Protein AF-Q6MD46-F1 (afdb_monomer)

Organism: Protochlamydia amoebophila (strain UWE25) (NCBI:txid264201)

pLDDT: mean 79.73, std 13.77, range [32.72, 97.19]

Mean predicted aligned error: 22.76 Å

Secondary structure (DSSP, 8-state):
-HHHHHHHHHHHHHHHHHHHHHHHHHHHHHHHTT-S-THHHHHHHHHHHHHHHHHHHHHHHHHHHHHHHHHHHHTTS-HHHHHHHHHHHHHHHHHHHHHHHHHHHHHHHHHHHHHHHHHHHHHHHHHHHHHHHHHHHHHHHHHHHHHHHHHHHHHHHHHHHHHHHHHHHHHHHHHHHHHHHHHHHHHHHHHHHHHHHHHHHHHHHHHHHHHHHHHTTS-SSSHHHHHHHHHHHHHHHHHHHHHHHHHHHHHHHHHHHHHHHHHHHHHHHHHHHHHHHHHHHHHHHHHHHHHHHHHHHHHHHHHHHHHHHHHHHHHHHHHHHHHHHHHHHHHHHHHHHHHHHHHHHHHHHHHHHHHHHHHHHHHHHHHHHHHHTTTTTTTTSTTS---S--TTSSHHHHHHHHHHHHHHHHHHHHHHHHHHHHHHHHHHHHHHHHHHHHHHHHHHHHHHHHHHHHHHHHHHHHHHHHHHHHHHHHHHHHHHHHHHHHHHHHHHHHHHHHHHHHHHHHHHHHHHHHHHHHHHHHHHHHHHHHHHHHHHHHHHHHHHTTS-------SSHHHHHHHHHHHHHHHHHHHHHHHHHHHHHHHHHHHHHHHHHHHHHHHHHHHHHH---HHHHHHHHHHHHHHHHHHHHHHHHHHHHHHHHHHHHHHHHH-

Radius of gyration: 67.14 Å; Cα contacts (8 Å, |Δi|>4): 87; chains: 1; bounding box: 150×65×200 Å

Sequence (655 aa):
MNVLEKRVENQVQFWSLLGPFLILLSIAVLLFKVSSHWYFPLSALIGIPLCVKWKIKGMAAALGCLLSFSVVGYLSIDLDEQFWHVGMALAMAFSFIVLTLSLEEVEGLVDKLQLESQSRLDNFLRLEEKLKTMEHTWFVEKESIQGQVISLTNDLTQIQDEKQTFYKLALLSKDELSHFKSEHDKLLQELFYKKQSIAQLNEKLHDSEMHLQEYINTDSASTISKLKQNISNLEEEKELIDSQFQELKKDHEHLLEVFYKSQQNEKEYLKQCEDSQKEIESHQILIKNFHDQYQCLENEKNDIQSHLISVQTQLERTTFLIQQNESFIQIQTHKIQQLEQLLEQRETEIQLHAETKISLQNQLVGEEILKKHGEDLKYKLEQLQTQHDQEKDTLEQQHLFQQNQLRGQLNQLMQEIDDLNSQTLNYQAQGEKIQKIQVQLQLSQELNQELEQDLEELRKKLLTYKQELDESNQHLIEIDLLKQSKLGLEQELGLITEQLKQSQQEVDQLKTVENQLILMTENNQLLEKTVDQLKKEFLELQEKTSSFQLSEQHKNFTEIQFRKMEGLYLQLRKQFQEKSMVLDKTRQELFLTQEKMTSLYKSIEEEQIFDFSENERFLQKDLHILSVEYEKAISDYKDEIDEMSDLISILLKQC

Structure (mmCIF, N/CA/C/O backbone):
data_AF-Q6MD46-F1
#
_entry.id   AF-Q6MD46-F1
#
loop_
_atom_site.group_PDB
_atom_site.id
_atom_site.type_symbol
_atom_site.label_atom_id
_atom_site.label_alt_id
_atom_site.label_comp_id
_atom_site.label_asym_id
_atom_site.label_entity_id
_atom_site.label_seq_id
_atom_site.pdbx_PDB_ins_code
_atom_site.Cartn_x
_atom_site.Cartn_y
_atom_site.Cartn_z
_atom_site.occupancy
_atom_site.B_iso_or_equiv
_atom_site.auth_seq_id
_atom_site.auth_comp_id
_atom_site.auth_asym_id
_atom_site.auth_atom_id
_atom_site.pdbx_PDB_model_num
ATOM 1 N N . MET A 1 1 ? 20.017 -5.278 -20.549 1.00 51.03 1 MET A N 1
ATOM 2 C CA . MET A 1 1 ? 19.414 -5.791 -21.803 1.00 51.03 1 MET A CA 1
ATOM 3 C C . MET A 1 1 ? 19.959 -5.092 -23.056 1.00 51.03 1 MET A C 1
ATOM 5 O O . MET A 1 1 ? 20.324 -5.791 -23.989 1.00 51.03 1 MET A O 1
ATOM 9 N N . ASN A 1 2 ? 20.177 -3.770 -23.037 1.00 60.78 2 ASN A N 1
ATOM 10 C CA . ASN A 1 2 ? 20.652 -2.956 -24.180 1.00 60.78 2 ASN A CA 1
ATOM 11 C C . ASN A 1 2 ? 21.970 -3.390 -24.864 1.00 60.78 2 ASN A C 1
ATOM 13 O O . ASN A 1 2 ? 22.247 -2.972 -25.984 1.00 60.78 2 ASN A O 1
ATOM 17 N N . VAL A 1 3 ? 22.814 -4.201 -24.214 1.00 64.38 3 VAL A N 1
ATOM 18 C CA . VAL A 1 3 ? 24.120 -4.614 -24.771 1.00 64.38 3 VAL A CA 1
ATOM 19 C C . VAL A 1 3 ? 23.984 -5.753 -25.787 1.00 64.38 3 VAL A C 1
ATOM 21 O O . VAL A 1 3 ? 24.728 -5.791 -26.765 1.00 64.38 3 VAL A O 1
ATOM 24 N N . LEU A 1 4 ? 23.041 -6.676 -25.573 1.00 61.28 4 LEU A N 1
ATOM 25 C CA . LEU A 1 4 ? 22.786 -7.786 -26.498 1.00 61.28 4 LEU A CA 1
ATOM 26 C C . LEU A 1 4 ? 22.071 -7.289 -27.754 1.00 61.28 4 LEU A C 1
ATOM 28 O O . LEU A 1 4 ? 22.484 -7.632 -28.855 1.00 61.28 4 LEU A O 1
ATOM 32 N N . GLU A 1 5 ? 21.087 -6.410 -27.582 1.00 72.56 5 GLU A N 1
ATOM 33 C CA . GLU A 1 5 ? 20.340 -5.786 -28.676 1.00 72.56 5 GLU A CA 1
ATOM 34 C C . GLU A 1 5 ? 21.259 -4.952 -29.578 1.00 72.56 5 GLU A C 1
ATOM 36 O O . GLU A 1 5 ? 21.335 -5.219 -30.774 1.00 72.56 5 GLU A O 1
ATOM 41 N N . LYS A 1 6 ? 22.107 -4.084 -28.997 1.00 76.94 6 LYS A N 1
ATOM 42 C CA . LYS A 1 6 ? 23.134 -3.350 -29.762 1.00 76.94 6 LYS A CA 1
ATOM 43 C C . LYS A 1 6 ? 24.119 -4.262 -30.491 1.00 76.94 6 LYS A C 1
ATOM 45 O O . LYS A 1 6 ? 24.581 -3.928 -31.577 1.00 76.94 6 LYS A O 1
ATOM 50 N N . ARG A 1 7 ? 24.499 -5.401 -29.900 1.00 78.38 7 ARG A N 1
ATOM 51 C CA . ARG A 1 7 ? 25.438 -6.333 -30.544 1.00 78.38 7 ARG A CA 1
ATOM 52 C C . ARG A 1 7 ? 24.797 -7.009 -31.754 1.00 78.38 7 ARG A C 1
ATOM 54 O O . ARG A 1 7 ? 25.459 -7.129 -32.781 1.00 78.38 7 ARG A O 1
ATOM 61 N N . VAL A 1 8 ? 23.542 -7.429 -31.626 1.00 75.62 8 VAL A N 1
ATOM 62 C CA . VAL A 1 8 ? 22.792 -8.070 -32.711 1.00 75.62 8 VAL A CA 1
ATOM 63 C C . VAL A 1 8 ? 22.494 -7.060 -33.817 1.00 75.62 8 VAL A C 1
ATOM 65 O O . VAL A 1 8 ? 22.754 -7.351 -34.979 1.00 75.62 8 VAL A O 1
ATOM 68 N N . GLU A 1 9 ? 22.075 -5.844 -33.472 1.00 78.19 9 GLU A N 1
ATOM 69 C CA . GLU A 1 9 ? 21.834 -4.772 -34.441 1.00 78.19 9 GLU A CA 1
ATOM 70 C C . GLU A 1 9 ? 23.100 -4.429 -35.242 1.00 78.19 9 GLU A C 1
ATOM 72 O O . GLU A 1 9 ? 23.067 -4.396 -36.470 1.00 78.19 9 GLU A O 1
ATOM 77 N N . ASN A 1 10 ? 24.251 -4.289 -34.574 1.00 81.00 10 ASN A N 1
ATOM 78 C CA . ASN A 1 10 ? 25.528 -4.035 -35.245 1.00 81.00 10 ASN A CA 1
ATOM 79 C C . ASN A 1 10 ? 25.955 -5.189 -36.169 1.00 81.00 10 ASN A C 1
ATOM 81 O O . ASN A 1 10 ? 26.536 -4.949 -37.229 1.00 81.00 10 ASN A O 1
ATOM 85 N N . GLN A 1 11 ? 25.682 -6.441 -35.788 1.00 78.94 11 GLN A N 1
ATOM 86 C CA . GLN A 1 11 ? 25.966 -7.603 -36.635 1.00 78.94 11 GLN A CA 1
ATOM 87 C C . GLN A 1 11 ? 25.062 -7.619 -37.868 1.00 78.94 11 GLN A C 1
ATOM 89 O O . GLN A 1 11 ? 25.551 -7.791 -38.982 1.00 78.94 11 GLN A O 1
ATOM 94 N N . VAL A 1 12 ? 23.767 -7.369 -37.692 1.00 78.62 12 VAL A N 1
ATOM 95 C CA . VAL A 1 12 ? 22.799 -7.335 -38.791 1.00 78.62 12 VAL A CA 1
ATOM 96 C C . VAL A 1 12 ? 23.077 -6.175 -39.751 1.00 78.62 12 VAL A C 1
ATOM 98 O O . VAL A 1 12 ? 23.090 -6.375 -40.968 1.00 78.62 12 VAL A O 1
ATOM 101 N N . GLN A 1 13 ? 23.415 -4.987 -39.240 1.00 80.94 13 GLN A N 1
ATOM 102 C CA . GLN A 1 13 ? 23.837 -3.856 -40.070 1.00 80.94 13 GLN A CA 1
ATOM 103 C C . GLN A 1 13 ? 25.091 -4.201 -40.884 1.00 80.94 13 GLN A C 1
ATOM 105 O O . GLN A 1 13 ? 25.116 -3.957 -42.089 1.00 80.94 13 GLN A O 1
ATOM 110 N N . PHE A 1 14 ? 26.088 -4.850 -40.276 1.00 85.81 14 PHE A N 1
ATOM 111 C CA . PHE A 1 14 ? 27.295 -5.282 -40.981 1.00 85.81 14 PHE A CA 1
ATOM 112 C C . PHE A 1 14 ? 26.988 -6.265 -42.122 1.00 85.81 14 PHE A C 1
ATOM 114 O O . PHE A 1 14 ? 27.429 -6.050 -43.253 1.00 85.81 14 PHE A O 1
ATOM 121 N N . TRP A 1 15 ? 26.191 -7.307 -41.866 1.00 80.50 15 TRP A N 1
ATOM 122 C CA . TRP A 1 15 ? 25.860 -8.319 -42.879 1.00 80.50 15 TRP A CA 1
ATOM 123 C C . TRP A 1 15 ? 24.958 -7.783 -43.993 1.00 80.50 15 TRP A C 1
ATOM 125 O O . TRP A 1 15 ? 25.149 -8.135 -45.161 1.00 80.50 15 TRP A O 1
ATOM 135 N N . SER A 1 16 ? 24.017 -6.896 -43.665 1.00 82.00 16 SER A N 1
ATOM 136 C CA . SER A 1 16 ? 23.151 -6.260 -44.666 1.00 82.00 16 SER A CA 1
ATOM 137 C C . SER A 1 16 ? 23.939 -5.362 -45.632 1.00 82.00 16 SER A C 1
ATOM 139 O O . SER A 1 16 ? 23.601 -5.274 -46.812 1.00 82.00 16 SER A O 1
ATOM 141 N N . LEU A 1 17 ? 25.037 -4.756 -45.160 1.00 85.88 17 LEU A N 1
ATOM 142 C CA . LEU A 1 17 ? 25.879 -3.838 -45.931 1.00 85.88 17 LEU A CA 1
ATOM 143 C C . LEU A 1 17 ? 27.004 -4.562 -46.695 1.00 85.88 17 LEU A C 1
ATOM 145 O O . LEU A 1 17 ? 27.423 -4.106 -47.762 1.00 85.88 17 LEU A O 1
ATOM 149 N N . LEU A 1 18 ? 27.447 -5.726 -46.202 1.00 88.75 18 LEU A N 1
ATOM 150 C CA . LEU A 1 18 ? 28.502 -6.536 -46.819 1.00 88.75 18 LEU A CA 1
ATOM 151 C C . LEU A 1 18 ? 28.122 -7.039 -48.222 1.00 88.75 18 LEU A C 1
ATOM 153 O O . LEU A 1 18 ? 28.946 -6.991 -49.132 1.00 88.75 18 LEU A O 1
ATOM 157 N N . GLY A 1 19 ? 26.880 -7.492 -48.421 1.00 86.12 19 GLY A N 1
ATOM 158 C CA . GLY A 1 19 ? 26.402 -7.996 -49.717 1.00 86.12 19 GLY A CA 1
ATOM 159 C C . GLY A 1 19 ? 26.503 -6.955 -50.844 1.00 86.12 19 GLY A C 1
ATOM 160 O O . GLY A 1 19 ? 27.222 -7.187 -51.818 1.00 86.12 19 GLY A O 1
ATOM 161 N N . PRO A 1 20 ? 25.852 -5.782 -50.719 1.00 87.25 20 PRO A N 1
ATOM 162 C CA . PRO A 1 20 ? 25.959 -4.697 -51.695 1.00 87.25 20 PRO A CA 1
ATOM 163 C C . PRO A 1 20 ? 27.398 -4.218 -51.901 1.00 87.25 20 PRO A C 1
ATOM 165 O O . PRO A 1 20 ? 27.796 -3.946 -53.034 1.00 87.25 20 PRO A O 1
ATOM 168 N N . PHE A 1 21 ? 28.197 -4.166 -50.831 1.00 91.38 21 PHE A N 1
ATOM 169 C CA . PHE A 1 21 ? 29.605 -3.786 -50.911 1.00 91.38 21 PHE A CA 1
ATOM 170 C C . PHE A 1 21 ? 30.423 -4.763 -51.765 1.00 91.38 21 PHE A C 1
ATOM 172 O O . PHE A 1 21 ? 31.182 -4.326 -52.627 1.00 91.38 21 PHE A O 1
ATOM 179 N N . LEU A 1 22 ? 30.237 -6.077 -51.598 1.00 91.31 22 LEU A N 1
ATOM 180 C CA . LEU A 1 22 ? 30.913 -7.087 -52.421 1.00 91.31 22 LEU A CA 1
ATOM 181 C C . LEU A 1 22 ? 30.493 -7.015 -53.896 1.00 91.31 22 LEU A C 1
ATOM 183 O O . LEU A 1 22 ? 31.335 -7.204 -54.778 1.00 91.31 22 LEU A O 1
ATOM 187 N N . ILE A 1 23 ? 29.229 -6.681 -54.183 1.00 88.88 23 ILE A N 1
ATOM 188 C CA . ILE A 1 23 ? 28.764 -6.468 -55.563 1.00 88.88 23 ILE A CA 1
ATOM 189 C C . ILE A 1 23 ? 29.411 -5.214 -56.162 1.00 88.88 23 ILE A C 1
ATOM 191 O O . ILE A 1 23 ? 29.926 -5.273 -57.276 1.00 88.88 23 ILE A O 1
ATOM 195 N N . LEU A 1 24 ? 29.444 -4.099 -55.426 1.00 90.81 24 LEU A N 1
ATOM 196 C CA . LEU A 1 24 ? 30.103 -2.864 -55.867 1.00 90.81 24 LEU A CA 1
ATOM 197 C C . LEU A 1 24 ? 31.604 -3.066 -56.084 1.00 90.81 24 LEU A C 1
ATOM 199 O O . LEU A 1 24 ? 32.134 -2.617 -57.096 1.00 90.81 24 LEU A O 1
ATOM 203 N N . LEU A 1 25 ? 32.274 -3.790 -55.185 1.00 92.00 25 LEU A N 1
ATOM 204 C CA . LEU A 1 25 ? 33.681 -4.154 -55.328 1.00 92.00 25 LEU A CA 1
ATOM 205 C C . LEU A 1 25 ? 33.897 -5.024 -56.571 1.00 92.00 25 LEU A C 1
ATOM 207 O O . LEU A 1 25 ? 34.824 -4.778 -57.338 1.00 92.00 25 LEU A O 1
ATOM 211 N N . SER A 1 26 ? 33.014 -5.996 -56.811 1.00 90.88 26 SER A N 1
ATOM 212 C CA . SER A 1 26 ? 33.063 -6.836 -58.012 1.00 90.88 26 SER A CA 1
ATOM 213 C C . SER A 1 26 ? 32.900 -5.998 -59.282 1.00 90.88 26 SER A C 1
ATOM 215 O O . SER A 1 26 ? 33.676 -6.161 -60.218 1.00 90.88 26 SER A O 1
ATOM 217 N N . ILE A 1 27 ? 31.961 -5.046 -59.306 1.00 88.62 27 ILE A N 1
ATOM 218 C CA . ILE A 1 27 ? 31.782 -4.106 -60.424 1.00 88.62 27 ILE A CA 1
ATOM 219 C C . ILE A 1 27 ? 33.017 -3.210 -60.593 1.00 88.62 27 ILE A C 1
ATOM 221 O O . ILE A 1 27 ? 33.473 -3.013 -61.717 1.00 88.62 27 ILE A O 1
ATOM 225 N N . ALA A 1 28 ? 33.599 -2.703 -59.506 1.00 91.81 28 ALA A N 1
ATOM 226 C CA . ALA A 1 28 ? 34.799 -1.872 -59.559 1.00 91.81 28 ALA A CA 1
ATOM 227 C C . ALA A 1 28 ? 35.990 -2.635 -60.162 1.00 91.81 28 ALA A C 1
ATOM 229 O O . ALA A 1 28 ? 36.669 -2.117 -61.048 1.00 91.81 28 ALA A O 1
ATOM 230 N N . VAL A 1 29 ? 36.202 -3.893 -59.760 1.00 90.75 29 VAL A N 1
ATOM 231 C CA . VAL A 1 29 ? 37.239 -4.766 -60.340 1.00 90.75 29 VAL A CA 1
ATOM 232 C C . VAL A 1 29 ? 37.018 -4.974 -61.844 1.00 90.75 29 VAL A C 1
ATOM 234 O O . VAL A 1 29 ? 37.984 -4.966 -62.610 1.00 90.75 29 VAL A O 1
ATOM 237 N N . LEU A 1 30 ? 35.761 -5.100 -62.287 1.00 85.88 30 LEU A N 1
ATOM 238 C CA . LEU A 1 30 ? 35.415 -5.193 -63.713 1.00 85.88 30 LEU A CA 1
ATOM 239 C C . LEU A 1 30 ? 35.690 -3.894 -64.482 1.00 85.88 30 LEU A C 1
ATOM 241 O O . LEU A 1 30 ? 36.044 -3.961 -65.654 1.00 85.88 30 LEU A O 1
ATOM 245 N N . LEU A 1 31 ? 35.539 -2.728 -63.848 1.00 86.44 31 LEU A N 1
ATOM 246 C CA . LEU A 1 31 ? 35.825 -1.433 -64.475 1.00 86.44 31 LEU A CA 1
ATOM 247 C C . LEU A 1 31 ? 37.331 -1.190 -64.642 1.00 86.44 31 LEU A C 1
ATOM 249 O O . LEU A 1 31 ? 37.748 -0.646 -65.663 1.00 86.44 31 LEU A O 1
ATOM 253 N N . PHE A 1 32 ? 38.152 -1.613 -63.675 1.00 87.81 32 PHE A N 1
ATOM 254 C CA . PHE A 1 32 ? 39.610 -1.445 -63.742 1.00 87.81 32 PHE A CA 1
ATOM 255 C C . PHE A 1 32 ? 40.268 -2.329 -64.799 1.00 87.81 32 PHE A C 1
ATOM 257 O O . PHE A 1 32 ? 41.201 -1.904 -65.482 1.00 87.81 32 PHE A O 1
ATOM 264 N N . LYS A 1 33 ? 39.785 -3.562 -64.957 1.00 84.56 33 LYS A N 1
ATOM 265 C CA . LYS A 1 33 ? 40.223 -4.439 -66.038 1.00 84.56 33 LYS A CA 1
ATOM 266 C C . LYS A 1 33 ? 39.302 -4.192 -67.222 1.00 84.56 33 LYS A C 1
ATOM 268 O O . LYS A 1 33 ? 38.298 -4.886 -67.325 1.00 84.56 33 LYS A O 1
ATOM 273 N N . VAL A 1 34 ? 39.628 -3.192 -68.054 1.00 76.56 34 VAL A N 1
ATOM 274 C CA . VAL A 1 34 ? 38.904 -2.783 -69.280 1.00 76.56 34 VAL A CA 1
ATOM 275 C C . VAL A 1 34 ? 38.616 -4.008 -70.154 1.00 76.56 34 VAL A C 1
ATOM 277 O O . VAL A 1 34 ? 39.366 -4.350 -71.061 1.00 76.56 34 VAL A O 1
ATOM 280 N N . SER A 1 35 ? 37.547 -4.717 -69.824 1.00 72.56 35 SER A N 1
ATOM 281 C CA . SER A 1 35 ? 37.192 -6.012 -70.380 1.00 72.56 35 SER A CA 1
ATOM 282 C C . SER A 1 35 ? 35.849 -5.860 -71.065 1.00 72.56 35 SER A C 1
ATOM 284 O O . SER A 1 35 ? 34.975 -5.117 -70.615 1.00 72.56 35 SER A O 1
ATOM 286 N N . SER A 1 36 ? 35.662 -6.566 -72.174 1.00 78.75 36 SER A N 1
ATOM 287 C CA . SER A 1 36 ? 34.459 -6.433 -73.005 1.00 78.75 36 SER A CA 1
ATOM 288 C C . SER A 1 36 ? 33.206 -7.078 -72.378 1.00 78.75 36 SER A C 1
ATOM 290 O O . SER A 1 36 ? 32.198 -7.273 -73.056 1.00 78.75 36 SER A O 1
ATOM 292 N N . HIS A 1 37 ? 33.226 -7.429 -71.087 1.00 84.44 37 HIS A N 1
ATOM 293 C CA . HIS A 1 37 ? 32.172 -8.201 -70.415 1.00 84.44 37 HIS A CA 1
ATOM 294 C C . HIS A 1 37 ? 31.122 -7.310 -69.737 1.00 84.44 37 HIS A C 1
ATOM 296 O O . HIS A 1 37 ? 30.878 -7.380 -68.532 1.00 84.44 37 HIS A O 1
ATOM 302 N N . TRP A 1 38 ? 30.451 -6.487 -70.539 1.00 88.00 38 TRP A N 1
ATOM 303 C CA . TRP A 1 38 ? 29.392 -5.565 -70.104 1.00 88.00 38 TRP A CA 1
ATOM 304 C C . TRP A 1 38 ? 28.167 -6.253 -69.465 1.00 88.00 38 TRP A C 1
ATOM 306 O O . TRP A 1 38 ? 27.395 -5.613 -68.750 1.00 88.00 38 TRP A O 1
ATOM 316 N N . TYR A 1 39 ? 27.982 -7.557 -69.687 1.00 91.81 39 TYR A N 1
ATOM 317 C CA . TYR A 1 39 ? 26.853 -8.315 -69.141 1.00 91.81 39 TYR A CA 1
ATOM 318 C C . TYR A 1 39 ? 26.944 -8.537 -67.629 1.00 91.81 39 TYR A C 1
ATOM 320 O O . TYR A 1 39 ? 25.919 -8.766 -66.992 1.00 91.81 39 TYR A O 1
ATOM 328 N N . PHE A 1 40 ? 28.129 -8.441 -67.023 1.00 91.81 40 PHE A N 1
ATOM 329 C CA . PHE A 1 40 ? 28.263 -8.577 -65.577 1.00 91.81 40 PHE A CA 1
ATOM 330 C C . PHE A 1 40 ? 27.627 -7.398 -64.812 1.00 91.81 40 PHE A C 1
ATOM 332 O O . PHE A 1 40 ? 26.733 -7.658 -64.003 1.00 91.81 40 PHE A O 1
ATOM 339 N N . PRO A 1 41 ? 27.957 -6.120 -65.098 1.00 91.75 41 PRO A N 1
ATOM 340 C CA . PRO A 1 41 ? 27.224 -4.978 -64.546 1.00 91.75 41 PRO A CA 1
ATOM 341 C C . PRO A 1 41 ? 25.718 -5.046 -64.812 1.00 91.75 41 PRO A C 1
ATOM 343 O O . PRO A 1 41 ? 24.924 -4.743 -63.925 1.00 91.75 41 PRO A O 1
ATOM 346 N N . LEU A 1 42 ? 25.312 -5.505 -66.002 1.00 92.12 42 LEU A N 1
ATOM 347 C CA . LEU A 1 42 ? 23.898 -5.690 -66.333 1.00 92.12 42 LEU A CA 1
ATOM 348 C C . LEU A 1 42 ? 23.236 -6.750 -65.438 1.00 92.12 42 LEU A C 1
ATOM 350 O O . LEU A 1 42 ? 22.138 -6.535 -64.926 1.00 92.12 42 LEU A O 1
ATOM 354 N N . SER A 1 43 ? 23.913 -7.879 -65.211 1.00 93.81 43 SER A N 1
ATOM 355 C CA . SER A 1 43 ? 23.428 -8.941 -64.326 1.00 93.81 43 SER A CA 1
ATOM 356 C C . SER A 1 43 ? 23.337 -8.481 -62.871 1.00 93.81 43 SER A C 1
ATOM 358 O O . SER A 1 43 ? 22.385 -8.849 -62.195 1.00 93.81 43 SER A O 1
ATOM 360 N N . ALA A 1 44 ? 24.249 -7.622 -62.402 1.00 93.44 44 ALA A N 1
ATOM 361 C CA . ALA A 1 44 ? 24.177 -7.005 -61.079 1.00 93.44 44 ALA A CA 1
ATOM 362 C C . ALA A 1 44 ? 23.007 -6.015 -60.973 1.00 93.44 44 ALA A C 1
ATOM 364 O O . ALA A 1 44 ? 22.244 -6.064 -60.009 1.00 93.44 44 ALA A O 1
ATOM 365 N N . LEU A 1 45 ? 22.816 -5.174 -61.994 1.00 93.88 45 LEU A N 1
ATOM 366 C CA . LEU A 1 45 ? 21.745 -4.177 -62.053 1.00 93.88 45 LEU A CA 1
ATOM 367 C C . LEU A 1 45 ? 20.347 -4.814 -62.041 1.00 93.88 45 LEU A C 1
ATOM 369 O O . LEU A 1 45 ? 19.431 -4.273 -61.429 1.00 93.88 45 LEU A O 1
ATOM 373 N N . ILE A 1 46 ? 20.184 -5.976 -62.679 1.00 94.81 46 ILE A N 1
ATOM 374 C CA . ILE A 1 46 ? 18.926 -6.740 -62.673 1.00 94.81 46 ILE A CA 1
ATOM 375 C C . ILE A 1 46 ? 18.841 -7.663 -61.444 1.00 94.81 46 ILE A C 1
ATOM 377 O O . ILE A 1 46 ? 17.771 -7.833 -60.860 1.00 94.81 46 ILE A O 1
ATOM 381 N N . GLY A 1 47 ? 19.965 -8.250 -61.034 1.00 94.38 47 GLY A N 1
ATOM 382 C CA . GLY A 1 47 ? 20.056 -9.232 -59.957 1.00 94.38 47 GLY A CA 1
ATOM 383 C C . GLY A 1 47 ? 19.782 -8.648 -58.575 1.00 94.38 47 GLY A C 1
ATOM 384 O O . GLY A 1 47 ? 19.039 -9.257 -57.813 1.00 94.38 47 GLY A O 1
ATOM 385 N N . ILE A 1 48 ? 20.294 -7.450 -58.261 1.00 94.12 48 ILE A N 1
ATOM 386 C CA . ILE A 1 48 ? 20.061 -6.809 -56.954 1.00 94.12 48 ILE A CA 1
ATOM 387 C C . ILE A 1 48 ? 18.554 -6.597 -56.694 1.00 94.12 48 ILE A C 1
ATOM 389 O O . ILE A 1 48 ? 18.067 -7.101 -55.680 1.00 94.12 48 ILE A O 1
ATOM 393 N N . PRO A 1 49 ? 17.770 -5.942 -57.582 1.00 95.06 49 PRO A N 1
ATOM 394 C CA . PRO A 1 49 ? 16.327 -5.789 -57.381 1.00 95.06 49 PRO A CA 1
ATOM 395 C C . PRO A 1 49 ? 15.577 -7.118 -57.258 1.00 95.06 49 PRO A C 1
ATOM 397 O O . PRO A 1 49 ? 14.626 -7.215 -56.481 1.00 95.06 49 PRO A O 1
ATOM 400 N N . LEU A 1 50 ? 15.992 -8.145 -58.011 1.00 95.19 50 LEU A N 1
ATOM 401 C CA . LEU A 1 50 ? 15.398 -9.481 -57.935 1.00 95.19 50 LEU A CA 1
ATOM 402 C C . LEU A 1 50 ? 15.626 -10.110 -56.558 1.00 95.19 50 LEU A C 1
ATOM 404 O O . LEU A 1 50 ? 14.662 -10.577 -55.948 1.00 95.19 50 LEU A O 1
ATOM 408 N N . CYS A 1 51 ? 16.863 -10.086 -56.056 1.00 95.00 51 CYS A N 1
ATOM 409 C CA . CYS A 1 51 ? 17.211 -10.604 -54.733 1.00 95.00 51 CYS A CA 1
ATOM 410 C C . CYS A 1 51 ? 16.461 -9.862 -53.620 1.00 95.00 51 CYS A C 1
ATOM 412 O O . CYS A 1 51 ? 15.913 -10.505 -52.729 1.00 95.00 51 CYS A O 1
ATOM 414 N N . VAL A 1 52 ? 16.348 -8.532 -53.712 1.00 93.12 52 VAL A N 1
ATOM 415 C CA . VAL A 1 52 ? 15.623 -7.714 -52.724 1.00 93.12 52 VAL A CA 1
ATOM 416 C C . VAL A 1 52 ? 14.123 -8.016 -52.731 1.00 93.12 52 VAL A C 1
ATOM 418 O O . VAL A 1 52 ? 13.520 -8.204 -51.679 1.00 93.12 52 VAL A O 1
ATOM 421 N N . LYS A 1 53 ? 13.496 -8.088 -53.911 1.00 95.38 53 LYS A N 1
ATOM 422 C CA . LYS A 1 53 ? 12.034 -8.222 -54.017 1.00 95.38 53 LYS A CA 1
ATOM 423 C C . LYS A 1 53 ? 11.532 -9.649 -53.796 1.00 95.38 53 LYS A C 1
ATOM 425 O O . LYS A 1 53 ? 10.432 -9.836 -53.279 1.00 95.38 53 LYS A O 1
ATOM 430 N N . TRP A 1 54 ? 12.282 -10.655 -54.243 1.00 95.81 54 TRP A N 1
ATOM 431 C CA . TRP A 1 54 ? 11.827 -12.052 -54.281 1.00 95.81 54 TRP A CA 1
ATOM 432 C C . TRP A 1 54 ? 12.671 -13.012 -53.434 1.00 95.81 54 TRP A C 1
ATOM 434 O O . TRP A 1 54 ? 12.437 -14.225 -53.488 1.00 95.81 54 TRP A O 1
ATOM 444 N N . LYS A 1 55 ? 13.609 -12.496 -52.630 1.00 93.12 55 LYS A N 1
ATOM 445 C CA . LYS A 1 55 ? 14.409 -13.259 -51.655 1.00 93.12 55 LYS A CA 1
ATOM 446 C C . LYS A 1 55 ? 15.071 -14.482 -52.305 1.00 93.12 55 LYS A C 1
ATOM 448 O O . LYS A 1 55 ? 15.638 -14.358 -53.387 1.00 93.12 55 LYS A O 1
ATOM 453 N N . ILE A 1 56 ? 14.933 -15.680 -51.725 1.00 93.88 56 ILE A N 1
ATOM 454 C CA . ILE A 1 56 ? 15.473 -16.950 -52.254 1.00 93.88 56 ILE A CA 1
ATOM 455 C C . ILE A 1 56 ? 15.048 -17.208 -53.711 1.00 93.88 56 ILE A C 1
ATOM 457 O O . ILE A 1 56 ? 15.856 -17.655 -54.526 1.00 93.88 56 ILE A O 1
ATOM 461 N N . LYS A 1 57 ? 13.794 -16.899 -54.079 1.00 96.25 57 LYS A N 1
ATOM 462 C CA . LYS A 1 57 ? 13.318 -17.055 -55.468 1.00 96.25 57 LYS A CA 1
ATOM 463 C C . LYS A 1 57 ? 14.002 -16.051 -56.399 1.00 96.25 57 LYS A C 1
ATOM 465 O O . LYS A 1 57 ? 14.334 -16.388 -57.533 1.00 96.25 57 LYS A O 1
ATOM 470 N N . GLY A 1 58 ? 14.240 -14.841 -55.898 1.00 95.56 58 GLY A N 1
ATOM 471 C CA . GLY A 1 58 ? 15.007 -13.792 -56.564 1.00 95.56 58 GLY A CA 1
ATOM 472 C C . GLY A 1 58 ? 16.469 -14.168 -56.773 1.00 95.56 58 GLY A C 1
ATOM 473 O O . GLY A 1 58 ? 16.970 -14.040 -57.884 1.00 95.56 58 GLY A O 1
ATOM 474 N N . MET A 1 59 ? 17.114 -14.726 -55.747 1.00 96.56 59 MET A N 1
ATOM 475 C CA . MET A 1 59 ? 18.476 -15.259 -55.805 1.00 96.56 59 MET A CA 1
ATOM 476 C C . MET A 1 59 ? 18.606 -16.357 -56.857 1.00 96.56 59 MET A C 1
ATOM 478 O O . MET A 1 59 ? 19.506 -16.303 -57.689 1.00 96.56 59 MET A O 1
ATOM 482 N N . ALA A 1 60 ? 17.690 -17.330 -56.866 1.00 97.19 60 ALA A N 1
ATOM 483 C CA . ALA A 1 60 ? 17.691 -18.397 -57.864 1.00 97.19 60 ALA A CA 1
ATOM 484 C C . ALA A 1 60 ? 17.535 -17.841 -59.292 1.00 97.19 60 ALA A C 1
ATOM 486 O O . ALA A 1 60 ? 18.236 -18.278 -60.205 1.00 97.19 60 ALA A O 1
ATOM 487 N N . ALA A 1 61 ? 16.668 -16.839 -59.482 1.00 97.12 61 ALA A N 1
ATOM 488 C CA . ALA A 1 61 ? 16.497 -16.161 -60.765 1.00 97.12 61 ALA A CA 1
ATOM 489 C C . ALA A 1 61 ? 17.747 -15.359 -61.179 1.00 97.12 61 ALA A C 1
ATOM 491 O O . ALA A 1 61 ? 18.161 -15.428 -62.336 1.00 97.12 61 ALA A O 1
ATOM 492 N N . ALA A 1 62 ? 18.377 -14.642 -60.244 1.00 96.50 62 ALA A N 1
ATOM 493 C CA . ALA A 1 62 ? 19.597 -13.873 -60.480 1.00 96.50 62 ALA A CA 1
ATOM 494 C C . ALA A 1 62 ? 20.790 -14.783 -60.820 1.00 96.50 62 ALA A C 1
ATOM 496 O O . ALA A 1 62 ? 21.502 -14.517 -61.786 1.00 96.50 62 ALA A O 1
ATOM 497 N N . LEU A 1 63 ? 20.963 -15.895 -60.096 1.00 97.06 63 LEU A N 1
ATOM 498 C CA . LEU A 1 63 ? 21.979 -16.912 -60.382 1.00 97.06 63 LEU A CA 1
ATOM 499 C C . LEU A 1 63 ? 21.736 -17.598 -61.728 1.00 97.06 63 LEU A C 1
ATOM 501 O O . LEU A 1 63 ? 22.682 -17.796 -62.485 1.00 97.06 63 LEU A O 1
ATOM 505 N N . GLY A 1 64 ? 20.482 -17.920 -62.058 1.00 96.62 64 GLY A N 1
ATOM 506 C CA . GLY A 1 64 ? 20.125 -18.478 -63.363 1.00 96.62 64 GLY A CA 1
ATOM 507 C C . GLY A 1 64 ? 20.437 -17.516 -64.514 1.00 96.62 64 GLY A C 1
ATOM 508 O O . GLY A 1 64 ? 21.004 -17.924 -65.526 1.00 96.62 64 GLY A O 1
ATOM 509 N N . CYS A 1 65 ? 20.134 -16.228 -64.334 1.00 96.06 65 CYS A N 1
ATOM 510 C CA . CYS A 1 65 ? 20.448 -15.169 -65.292 1.00 96.06 65 CYS A CA 1
ATOM 511 C C . CYS A 1 65 ? 21.966 -14.996 -65.471 1.00 96.06 65 CYS A C 1
ATOM 513 O O . CYS A 1 65 ? 22.466 -15.005 -66.596 1.00 96.06 65 CYS A O 1
ATOM 515 N N . LEU A 1 66 ? 22.710 -14.928 -64.361 1.00 95.94 66 LEU A N 1
ATOM 516 C CA . LEU A 1 66 ? 24.169 -14.841 -64.351 1.00 95.94 66 LEU A CA 1
ATOM 517 C C . LEU A 1 66 ? 24.810 -16.049 -65.044 1.00 95.94 66 LEU A C 1
ATOM 519 O O . LEU A 1 66 ? 25.661 -15.870 -65.907 1.00 95.94 66 LEU A O 1
ATOM 523 N N . LEU A 1 67 ? 24.364 -17.267 -64.727 1.00 96.25 67 LEU A N 1
ATOM 524 C CA . LEU A 1 67 ? 24.881 -18.495 -65.330 1.00 96.25 67 LEU A CA 1
ATOM 525 C C . LEU A 1 67 ? 24.572 -18.557 -66.829 1.00 96.25 67 LEU A C 1
ATOM 527 O O . LEU A 1 67 ? 25.447 -18.911 -67.616 1.00 96.25 67 LEU A O 1
ATOM 531 N N . SER A 1 68 ? 23.369 -18.149 -67.244 1.00 95.19 68 SER A N 1
ATOM 532 C CA . SER A 1 68 ? 23.012 -18.058 -68.663 1.00 95.19 68 SER A CA 1
ATOM 533 C C . SER A 1 68 ? 23.915 -17.074 -69.411 1.00 95.19 68 SER A C 1
ATOM 535 O O . SER A 1 68 ? 24.392 -17.393 -70.500 1.00 95.19 68 SER A O 1
ATOM 537 N N . PHE A 1 69 ? 24.185 -15.896 -68.838 1.00 93.94 69 PHE A N 1
ATOM 538 C CA . PHE A 1 69 ? 25.093 -14.923 -69.447 1.00 93.94 69 PHE A CA 1
ATOM 539 C C . PHE A 1 69 ? 26.547 -15.393 -69.445 1.00 93.94 69 PHE A C 1
ATOM 541 O O . PHE A 1 69 ? 27.231 -15.204 -70.447 1.00 93.94 69 PHE A O 1
ATOM 548 N N . SER A 1 70 ? 27.004 -16.056 -68.382 1.00 92.62 70 SER A N 1
ATOM 549 C CA . SER A 1 70 ? 28.346 -16.634 -68.321 1.00 92.62 70 SER A CA 1
ATOM 550 C C . SER A 1 70 ? 28.548 -17.733 -69.359 1.00 92.62 70 SER A C 1
ATOM 552 O O . SER A 1 70 ? 29.583 -17.742 -70.008 1.00 92.62 70 SER A O 1
ATOM 554 N N . VAL A 1 71 ? 27.573 -18.619 -69.593 1.00 94.88 71 VAL A N 1
ATOM 555 C CA . VAL A 1 71 ? 27.690 -19.669 -70.626 1.00 94.88 71 VAL A CA 1
ATOM 556 C C . VAL A 1 71 ? 27.758 -19.068 -72.032 1.00 94.88 71 VAL A C 1
ATOM 558 O O . VAL A 1 71 ? 28.596 -19.479 -72.833 1.00 94.88 71 VAL A O 1
ATOM 561 N N . VAL A 1 72 ? 26.916 -18.072 -72.333 1.00 93.50 72 VAL A N 1
ATOM 562 C CA . VAL A 1 72 ? 26.941 -17.373 -73.633 1.00 93.50 72 VAL A CA 1
ATOM 563 C C . VAL A 1 72 ? 28.238 -16.578 -73.806 1.00 93.50 72 VAL A C 1
ATOM 565 O O . VAL A 1 72 ? 28.838 -16.597 -74.880 1.00 93.50 72 VAL A O 1
ATOM 568 N N . GLY A 1 73 ? 28.695 -15.912 -72.743 1.00 89.62 73 GLY A N 1
ATOM 569 C CA . GLY A 1 73 ? 29.940 -15.153 -72.722 1.00 89.62 73 GLY A CA 1
ATOM 570 C C . GLY A 1 73 ? 31.167 -16.041 -72.902 1.00 89.62 73 GLY A C 1
ATOM 571 O O . GLY A 1 73 ? 32.034 -15.705 -73.700 1.00 89.62 73 GLY A O 1
ATOM 572 N N . TYR A 1 74 ? 31.209 -17.199 -72.240 1.00 92.44 74 TYR A N 1
ATOM 573 C CA . TYR A 1 74 ? 32.349 -18.122 -72.231 1.00 92.44 74 TYR A CA 1
ATOM 574 C C . TYR A 1 74 ? 32.756 -18.605 -73.629 1.00 92.44 74 TYR A C 1
ATOM 576 O O . TYR A 1 74 ? 33.941 -18.775 -73.897 1.00 92.44 74 TYR A O 1
ATOM 584 N N . LEU A 1 75 ? 31.795 -18.758 -74.547 1.00 90.81 75 LEU A N 1
ATOM 585 C CA . LEU A 1 75 ? 32.064 -19.167 -75.932 1.00 90.81 75 LEU A CA 1
ATOM 586 C C . LEU A 1 75 ? 32.847 -18.121 -76.744 1.00 90.81 75 LEU A C 1
ATOM 588 O O . LEU A 1 75 ? 33.421 -18.467 -77.772 1.00 90.81 75 LEU A O 1
ATOM 592 N N . SER A 1 76 ? 32.859 -16.860 -76.303 1.00 89.44 76 SER A N 1
ATOM 593 C CA . SER A 1 76 ? 33.484 -15.738 -77.016 1.00 89.44 76 SER A CA 1
ATOM 594 C C . SER A 1 76 ? 34.818 -15.284 -76.401 1.00 89.44 76 SER A C 1
ATOM 596 O O . SER A 1 76 ? 35.335 -14.249 -76.811 1.00 89.44 76 SER A O 1
ATOM 598 N N . ILE A 1 77 ? 35.346 -15.996 -75.395 1.00 90.38 77 ILE A N 1
ATOM 599 C CA . ILE A 1 77 ? 36.489 -15.555 -74.573 1.00 90.38 77 ILE A CA 1
ATOM 600 C C . ILE A 1 77 ? 37.739 -16.395 -74.864 1.00 90.38 77 ILE A C 1
ATOM 602 O O . ILE A 1 77 ? 37.676 -17.629 -74.891 1.00 90.38 77 ILE A O 1
ATOM 606 N N . ASP A 1 78 ? 38.883 -15.721 -75.016 1.00 91.88 78 ASP A N 1
ATOM 607 C CA . ASP A 1 78 ? 40.196 -16.352 -75.180 1.00 91.88 78 ASP A CA 1
ATOM 608 C C . ASP A 1 78 ? 40.577 -17.198 -73.953 1.00 91.88 78 ASP A C 1
ATOM 610 O O . ASP A 1 78 ? 40.254 -16.861 -72.813 1.00 91.88 78 ASP A O 1
ATOM 614 N N . LEU A 1 79 ? 41.290 -18.309 -74.175 1.00 90.06 79 LEU A N 1
ATOM 615 C CA . LEU A 1 79 ? 41.611 -19.313 -73.145 1.00 90.06 79 LEU A CA 1
ATOM 616 C C . LEU A 1 79 ? 42.248 -18.721 -71.873 1.00 90.06 79 LEU A C 1
ATOM 618 O O . LEU A 1 79 ? 41.945 -19.179 -70.771 1.00 90.06 79 LEU A O 1
ATOM 622 N N . ASP A 1 80 ? 43.065 -17.676 -72.008 1.00 88.38 80 ASP A N 1
ATOM 623 C CA . ASP A 1 80 ? 43.761 -17.036 -70.885 1.00 88.38 80 ASP A CA 1
ATOM 624 C C . ASP A 1 80 ? 42.823 -16.210 -69.981 1.00 88.38 80 ASP A C 1
ATOM 626 O O . ASP A 1 80 ? 43.091 -16.020 -68.792 1.00 88.38 80 ASP A O 1
ATOM 630 N N . GLU A 1 81 ? 41.682 -15.752 -70.503 1.00 90.56 81 GLU A N 1
ATOM 631 C CA . GLU A 1 81 ? 40.703 -14.947 -69.762 1.00 90.56 81 GLU A CA 1
ATOM 632 C C . GLU A 1 81 ? 39.573 -15.782 -69.146 1.00 90.56 81 GLU A C 1
ATOM 634 O O . GLU A 1 81 ? 38.870 -15.317 -68.244 1.00 90.56 81 GLU A O 1
ATOM 639 N N . GLN A 1 82 ? 39.427 -17.042 -69.562 1.00 91.56 82 GLN A N 1
ATOM 640 C CA . GLN A 1 82 ? 38.359 -17.936 -69.111 1.00 91.56 82 GLN A CA 1
ATOM 641 C C . GLN A 1 82 ? 38.367 -18.170 -67.596 1.00 91.56 82 GLN A C 1
ATOM 643 O O . GLN A 1 82 ? 37.317 -18.115 -66.956 1.00 91.56 82 GLN A O 1
ATOM 648 N N . PHE A 1 83 ? 39.541 -18.378 -66.993 1.00 91.94 83 PHE A N 1
ATOM 649 C CA . PHE A 1 83 ? 39.648 -18.562 -65.541 1.00 91.94 83 PHE A CA 1
ATOM 650 C C . PHE A 1 83 ? 39.265 -17.302 -64.769 1.00 91.94 83 PHE A C 1
ATOM 652 O O . PHE A 1 83 ? 38.582 -17.379 -63.746 1.00 91.94 83 PHE A O 1
ATOM 659 N N . TRP A 1 84 ? 39.668 -16.136 -65.275 1.00 92.50 84 TRP A N 1
ATOM 660 C CA . TRP A 1 84 ? 39.296 -14.862 -64.674 1.00 92.50 84 TRP A CA 1
ATOM 661 C C . TRP A 1 84 ? 37.783 -14.633 -64.776 1.00 92.50 84 TRP A C 1
ATOM 663 O O . TRP A 1 84 ? 37.153 -14.242 -63.794 1.00 92.50 84 TRP A O 1
ATOM 673 N N . HIS A 1 85 ? 37.186 -14.965 -65.923 1.00 91.94 85 HIS A N 1
ATOM 674 C CA . HIS A 1 85 ? 35.748 -14.876 -66.137 1.00 91.94 85 HIS A CA 1
ATOM 675 C C . HIS A 1 85 ? 34.953 -15.749 -65.152 1.00 91.94 85 HIS A C 1
ATOM 677 O O . HIS A 1 85 ? 34.024 -15.267 -64.501 1.00 91.94 85 HIS A O 1
ATOM 683 N N . VAL A 1 86 ? 35.355 -17.013 -64.987 1.00 93.81 86 VAL A N 1
ATOM 684 C CA . VAL A 1 86 ? 34.739 -17.933 -64.018 1.00 93.81 86 VAL A CA 1
ATOM 685 C C . VAL A 1 86 ? 34.893 -17.408 -62.589 1.00 93.81 86 VAL A C 1
ATOM 687 O O . VAL A 1 86 ? 33.930 -17.442 -61.823 1.00 93.81 86 VAL A O 1
ATOM 690 N N . GLY A 1 87 ? 36.063 -16.864 -62.240 1.00 93.88 87 GLY A N 1
ATOM 691 C CA . GLY A 1 87 ? 36.301 -16.243 -60.936 1.00 93.88 87 GLY A CA 1
ATOM 692 C C . GLY A 1 87 ? 35.355 -15.072 -60.652 1.00 93.88 87 GLY A C 1
ATOM 693 O O . GLY A 1 87 ? 34.758 -15.015 -59.578 1.00 93.88 87 GLY A O 1
ATOM 694 N N . MET A 1 88 ? 35.149 -14.182 -61.627 1.00 93.56 88 MET A N 1
ATOM 695 C CA . MET A 1 88 ? 34.229 -13.046 -61.486 1.00 93.56 88 MET A CA 1
ATOM 696 C C . MET A 1 88 ? 32.761 -13.477 -61.415 1.00 93.56 88 MET A C 1
ATOM 698 O O . MET A 1 88 ? 32.003 -12.941 -60.605 1.00 93.56 88 MET A O 1
ATOM 702 N N . ALA A 1 89 ? 32.359 -14.475 -62.207 1.00 94.50 89 ALA A N 1
ATOM 703 C CA . ALA A 1 89 ? 31.014 -15.041 -62.140 1.00 94.50 89 ALA A CA 1
ATOM 704 C C . ALA A 1 89 ? 30.739 -15.668 -60.764 1.00 94.50 89 ALA A C 1
ATOM 706 O O . ALA A 1 89 ? 29.685 -15.446 -60.175 1.00 94.50 89 ALA A O 1
ATOM 707 N N . LEU A 1 90 ? 31.708 -16.399 -60.215 1.00 95.44 90 LEU A N 1
ATOM 708 C CA . LEU A 1 90 ? 31.606 -17.026 -58.901 1.00 95.44 90 LEU A CA 1
ATOM 709 C C . LEU A 1 90 ? 31.598 -15.989 -57.763 1.00 95.44 90 LEU A C 1
ATOM 711 O O . LEU A 1 90 ? 30.797 -16.110 -56.838 1.00 95.44 90 LEU A O 1
ATOM 715 N N . ALA A 1 91 ? 32.408 -14.930 -57.857 1.00 95.00 91 ALA A N 1
ATOM 716 C CA . ALA A 1 91 ? 32.386 -13.815 -56.907 1.00 95.00 91 ALA A CA 1
ATOM 717 C C . ALA A 1 91 ? 31.028 -13.092 -56.890 1.00 95.00 91 ALA A C 1
ATOM 719 O O . ALA A 1 91 ? 30.474 -12.833 -55.818 1.00 95.00 91 ALA A O 1
ATOM 720 N N . MET A 1 92 ? 30.440 -12.826 -58.061 1.00 93.75 92 MET A N 1
ATOM 721 C CA . MET A 1 92 ? 29.095 -12.247 -58.132 1.00 93.75 92 MET A CA 1
ATOM 722 C C . MET A 1 92 ? 28.007 -13.211 -57.660 1.00 93.75 92 MET A C 1
ATOM 724 O O . MET A 1 92 ? 27.090 -12.785 -56.960 1.00 93.75 92 MET A O 1
ATOM 728 N N . ALA A 1 93 ? 28.126 -14.507 -57.960 1.00 96.19 93 ALA A N 1
ATOM 729 C CA . ALA A 1 93 ? 27.208 -15.519 -57.449 1.00 96.19 93 ALA A CA 1
ATOM 730 C C . ALA A 1 93 ? 27.205 -15.548 -55.912 1.00 96.19 93 ALA A C 1
ATOM 732 O O . ALA A 1 93 ? 26.139 -15.488 -55.298 1.00 96.19 93 ALA A O 1
ATOM 733 N N . PHE A 1 94 ? 28.385 -15.554 -55.282 1.00 95.31 94 PHE A N 1
ATOM 734 C CA . PHE A 1 94 ? 28.493 -15.460 -53.826 1.00 95.31 94 PHE A CA 1
ATOM 735 C C . PHE A 1 94 ? 27.946 -14.147 -53.284 1.00 95.31 94 PHE A C 1
ATOM 737 O O . PHE A 1 94 ? 27.279 -14.152 -52.254 1.00 95.31 94 PHE A O 1
ATOM 744 N N . SER A 1 95 ? 28.159 -13.040 -53.987 1.00 94.69 95 SER A N 1
ATOM 745 C CA . SER A 1 95 ? 27.639 -11.745 -53.556 1.00 94.69 95 SER A CA 1
ATOM 746 C C . SER A 1 95 ? 26.103 -11.710 -53.558 1.00 94.69 95 SER A C 1
ATOM 748 O O . SER A 1 95 ? 25.508 -11.176 -52.625 1.00 94.69 95 SER A O 1
ATOM 750 N N . PHE A 1 96 ? 25.440 -12.350 -54.532 1.00 95.19 96 PHE A N 1
ATOM 751 C CA . PHE A 1 96 ? 23.979 -12.516 -54.520 1.00 95.19 96 PHE A CA 1
ATOM 752 C C . PHE A 1 96 ? 23.484 -13.442 -53.405 1.00 95.19 96 PHE A C 1
ATOM 754 O O . PHE A 1 96 ? 22.437 -13.169 -52.816 1.00 95.19 96 PHE A O 1
ATOM 761 N N . ILE A 1 97 ? 24.225 -14.512 -53.098 1.00 95.06 97 ILE A N 1
ATOM 762 C CA . ILE A 1 97 ? 23.894 -15.419 -51.989 1.00 95.06 97 ILE A CA 1
ATOM 763 C C . ILE A 1 97 ? 23.997 -14.680 -50.653 1.00 95.06 97 ILE A C 1
ATOM 765 O O . ILE A 1 97 ? 23.040 -14.684 -49.883 1.00 95.06 97 ILE A O 1
ATOM 769 N N . VAL A 1 98 ? 25.117 -13.993 -50.407 1.00 93.19 98 VAL A N 1
ATOM 770 C CA . VAL A 1 98 ? 25.346 -13.214 -49.180 1.00 93.19 98 VAL A CA 1
ATOM 771 C C . VAL A 1 98 ? 24.290 -12.122 -49.027 1.00 93.19 98 VAL A C 1
ATOM 773 O O . VAL A 1 98 ? 23.722 -11.992 -47.950 1.00 93.19 98 VAL A O 1
ATOM 776 N N . LEU A 1 99 ? 23.975 -11.389 -50.101 1.00 93.75 99 LEU A N 1
ATOM 777 C CA . LEU A 1 99 ? 22.922 -10.369 -50.094 1.00 93.75 99 LEU A CA 1
ATOM 778 C C . LEU A 1 99 ? 21.549 -10.949 -49.728 1.00 93.75 99 LEU A C 1
ATOM 780 O O . LEU A 1 99 ? 20.781 -10.322 -49.009 1.00 93.75 99 LEU A O 1
ATOM 784 N N . THR A 1 100 ? 21.213 -12.129 -50.243 1.00 94.25 100 THR A N 1
ATOM 785 C CA . THR A 1 100 ? 19.891 -12.720 -50.000 1.00 94.25 100 THR A CA 1
ATOM 786 C C . THR A 1 100 ? 19.773 -13.256 -48.578 1.00 94.25 100 THR A C 1
ATOM 788 O O . THR A 1 100 ? 18.763 -13.011 -47.924 1.00 94.25 100 THR A O 1
ATOM 791 N N . LEU A 1 101 ? 20.807 -13.948 -48.089 1.00 91.50 101 LEU A N 1
ATOM 792 C CA . LEU A 1 101 ? 20.831 -14.474 -46.725 1.00 91.50 101 LEU A CA 1
ATOM 793 C C . LEU A 1 101 ? 20.832 -13.350 -45.686 1.00 91.50 101 LEU A C 1
ATOM 795 O O . LEU A 1 101 ? 20.134 -13.460 -44.682 1.00 91.50 101 LEU A O 1
ATOM 799 N N . SER A 1 102 ? 21.551 -12.251 -45.941 1.00 90.19 102 SER A N 1
ATOM 800 C CA . SER A 1 102 ? 21.550 -11.117 -45.018 1.00 90.19 102 SER A CA 1
ATOM 801 C C . SER A 1 102 ? 20.190 -10.428 -44.954 1.00 90.19 102 SER A C 1
ATOM 803 O O . SER A 1 102 ? 19.747 -10.079 -43.866 1.00 90.19 102 SER A O 1
ATOM 805 N N . LEU A 1 103 ? 19.480 -10.288 -46.078 1.00 89.19 103 LEU A N 1
ATOM 806 C CA . LEU A 1 103 ? 18.117 -9.747 -46.080 1.00 89.19 103 LEU A CA 1
ATOM 807 C C . LEU A 1 103 ? 17.125 -10.639 -45.318 1.00 89.19 103 LEU A C 1
ATOM 809 O O . LEU A 1 103 ? 16.272 -10.119 -44.604 1.00 89.19 103 LEU A O 1
ATOM 813 N N . GLU A 1 104 ? 17.241 -11.963 -45.441 1.00 90.50 104 GLU A N 1
ATOM 814 C CA . GLU A 1 104 ? 16.371 -12.909 -44.730 1.00 90.50 104 GLU A CA 1
ATOM 815 C C . GLU A 1 104 ? 16.622 -12.899 -43.213 1.00 90.50 104 GLU A C 1
ATOM 817 O O . GLU A 1 104 ? 15.676 -12.936 -42.425 1.00 90.50 104 GLU A O 1
ATOM 822 N N . GLU A 1 105 ? 17.882 -12.776 -42.790 1.00 86.06 105 GLU A N 1
ATOM 823 C CA . GLU A 1 105 ? 18.238 -12.635 -41.376 1.00 86.06 105 GLU A CA 1
ATOM 824 C C . GLU A 1 105 ? 17.753 -11.300 -40.787 1.00 86.06 105 GLU A C 1
ATOM 826 O O . GLU A 1 105 ? 17.213 -11.283 -39.679 1.00 86.06 105 GLU A O 1
ATOM 831 N N . VAL A 1 106 ? 17.878 -10.195 -41.539 1.00 83.81 106 VAL A N 1
ATOM 832 C CA . VAL A 1 106 ? 17.361 -8.873 -41.139 1.00 83.81 106 VAL A CA 1
ATOM 833 C C . VAL A 1 106 ? 15.852 -8.937 -40.911 1.00 83.81 106 VAL A C 1
ATOM 835 O O . VAL A 1 106 ? 15.370 -8.493 -39.875 1.00 83.81 106 VAL A O 1
ATOM 838 N N . GLU A 1 107 ? 15.097 -9.499 -41.852 1.00 85.25 107 GLU A N 1
ATOM 839 C CA . GLU A 1 107 ? 13.638 -9.578 -41.747 1.00 85.25 107 GLU A CA 1
ATOM 840 C C . GLU A 1 107 ? 13.193 -10.489 -40.599 1.00 85.25 107 GLU A C 1
ATOM 842 O O . GLU A 1 107 ? 12.340 -10.102 -39.805 1.00 85.25 107 GLU A O 1
ATOM 847 N N . GLY A 1 108 ? 13.840 -11.648 -40.427 1.00 83.94 108 GLY A N 1
ATOM 848 C CA . GLY A 1 108 ? 13.569 -12.533 -39.294 1.00 83.94 108 GLY A CA 1
ATOM 849 C C . GLY A 1 108 ? 13.885 -11.896 -37.936 1.00 83.94 108 GLY A C 1
ATOM 850 O O . GLY A 1 108 ? 13.249 -12.228 -36.933 1.00 83.94 108 GLY A O 1
ATOM 851 N N . LEU A 1 109 ? 14.850 -10.973 -37.880 1.00 78.62 109 LEU A N 1
ATOM 852 C CA . LEU A 1 109 ? 15.111 -10.174 -36.686 1.00 78.62 109 LEU A CA 1
ATOM 853 C C . LEU A 1 109 ? 14.038 -9.098 -36.478 1.00 78.62 109 LEU A C 1
ATOM 855 O O . LEU A 1 109 ? 13.571 -8.928 -35.353 1.00 78.62 109 LEU A O 1
ATOM 859 N N . VAL A 1 110 ? 13.629 -8.400 -37.542 1.00 80.25 110 VAL A N 1
ATOM 860 C CA . VAL A 1 110 ? 12.569 -7.379 -37.490 1.00 80.25 110 VAL A CA 1
ATOM 861 C C . VAL A 1 110 ? 11.256 -7.989 -37.007 1.00 80.25 110 VAL A C 1
ATOM 863 O O . VAL A 1 110 ? 10.639 -7.427 -36.108 1.00 80.25 110 VAL A O 1
ATOM 866 N N . ASP A 1 111 ? 10.871 -9.163 -37.507 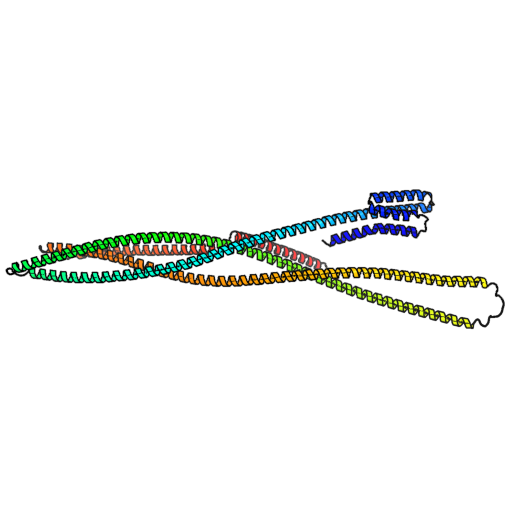1.00 82.62 111 ASP A N 1
ATOM 867 C CA . ASP A 1 111 ? 9.662 -9.864 -37.062 1.00 82.62 111 ASP A CA 1
ATOM 868 C C . ASP A 1 111 ? 9.737 -10.245 -35.575 1.00 82.62 111 ASP A C 1
ATOM 870 O O . ASP A 1 111 ? 8.762 -10.097 -34.837 1.00 82.62 111 ASP A O 1
ATOM 874 N N . LYS A 1 112 ? 10.907 -10.693 -35.095 1.00 83.19 112 LYS A N 1
ATOM 875 C CA . LYS A 1 112 ? 11.122 -10.986 -33.666 1.00 83.19 112 LYS A CA 1
ATOM 876 C C . LYS A 1 112 ? 11.031 -9.730 -32.805 1.00 83.19 112 LYS A C 1
ATOM 878 O O . LYS A 1 112 ? 10.384 -9.776 -31.764 1.00 83.19 112 LYS A O 1
ATOM 883 N N . LEU A 1 113 ? 11.633 -8.624 -33.238 1.00 76.56 113 LEU A N 1
ATOM 884 C CA . LEU A 1 113 ? 11.541 -7.331 -32.554 1.00 76.56 113 LEU A CA 1
ATOM 885 C C . LEU A 1 113 ? 10.100 -6.797 -32.556 1.00 76.56 113 LEU A C 1
ATOM 887 O O . LEU A 1 113 ? 9.633 -6.281 -31.542 1.00 76.56 113 LEU A O 1
ATOM 891 N N . GLN A 1 114 ? 9.358 -6.964 -33.653 1.00 82.94 114 GLN A N 1
ATOM 892 C CA . GLN A 1 114 ? 7.943 -6.596 -33.726 1.00 82.94 114 GLN A CA 1
ATOM 893 C C . GLN A 1 114 ? 7.083 -7.447 -32.785 1.00 82.94 114 GLN A C 1
ATOM 895 O O . GLN A 1 114 ? 6.285 -6.897 -32.034 1.00 82.94 114 GLN A O 1
ATOM 900 N N . LEU A 1 115 ? 7.280 -8.766 -32.749 1.00 85.19 115 LEU A N 1
ATOM 901 C CA . LEU A 1 115 ? 6.577 -9.642 -31.807 1.00 85.19 115 LEU A CA 1
ATOM 902 C C . LEU A 1 115 ? 6.935 -9.335 -30.349 1.00 85.19 115 LEU A C 1
ATOM 904 O O . LEU A 1 115 ? 6.058 -9.321 -29.487 1.00 85.19 115 LEU A O 1
ATOM 908 N N . GLU A 1 116 ? 8.207 -9.066 -30.056 1.00 78.88 116 GLU A N 1
ATOM 909 C CA . GLU A 1 116 ? 8.643 -8.713 -28.707 1.00 78.88 116 GLU A CA 1
ATOM 910 C C . GLU A 1 116 ? 8.082 -7.353 -28.274 1.00 78.88 116 GLU A C 1
ATOM 912 O O . GLU A 1 116 ? 7.567 -7.228 -27.164 1.00 78.88 116 GLU A O 1
ATOM 917 N N . SER A 1 117 ? 8.115 -6.345 -29.148 1.00 77.31 117 SER A N 1
ATOM 918 C CA . SER A 1 117 ? 7.522 -5.029 -28.875 1.00 77.31 117 SER A CA 1
ATOM 919 C C . SER A 1 117 ? 6.003 -5.097 -28.709 1.00 77.31 117 SER A C 1
ATOM 921 O O . SER A 1 117 ? 5.486 -4.496 -27.769 1.00 77.31 117 SER A O 1
ATOM 923 N N . GLN A 1 118 ? 5.293 -5.885 -29.524 1.00 86.12 118 GLN A N 1
ATOM 924 C CA . GLN A 1 118 ? 3.863 -6.155 -29.334 1.00 86.12 118 GLN A CA 1
ATOM 925 C C . GLN A 1 118 ? 3.594 -6.864 -28.004 1.00 86.12 118 GLN A C 1
ATOM 927 O O . GLN A 1 118 ? 2.716 -6.445 -27.260 1.00 86.12 118 GLN A O 1
ATOM 932 N N . SER A 1 119 ? 4.387 -7.877 -27.643 1.00 84.81 119 SER A N 1
ATOM 933 C CA . SER A 1 119 ? 4.241 -8.561 -26.354 1.00 84.81 119 SER A CA 1
ATOM 934 C C . SER A 1 119 ? 4.521 -7.637 -25.165 1.00 84.81 119 SER A C 1
ATOM 936 O O . SER A 1 119 ? 3.858 -7.755 -24.132 1.00 84.81 119 SER A O 1
ATOM 938 N N . ARG A 1 120 ? 5.494 -6.725 -25.283 1.00 81.88 120 ARG A N 1
ATOM 939 C CA . ARG A 1 120 ? 5.764 -5.705 -24.262 1.00 81.88 120 ARG A CA 1
ATOM 940 C C . ARG A 1 120 ? 4.598 -4.728 -24.156 1.00 81.88 120 ARG A C 1
ATOM 942 O O . ARG A 1 120 ? 4.175 -4.444 -23.042 1.00 81.88 120 ARG A O 1
ATOM 949 N N . LEU A 1 121 ? 4.056 -4.274 -25.285 1.00 87.75 121 LEU A N 1
ATOM 950 C CA . LEU A 1 121 ? 2.894 -3.390 -25.321 1.00 87.75 121 LEU A CA 1
ATOM 951 C C . LEU A 1 121 ? 1.662 -4.051 -24.684 1.00 87.75 121 LEU A C 1
ATOM 953 O O . LEU A 1 121 ? 1.028 -3.439 -23.833 1.00 87.75 121 LEU A O 1
ATOM 957 N N . ASP A 1 122 ? 1.380 -5.315 -25.000 1.00 87.69 122 ASP A N 1
ATOM 958 C CA . ASP A 1 122 ? 0.286 -6.076 -24.381 1.00 87.69 122 ASP A CA 1
ATOM 959 C C . ASP A 1 122 ? 0.479 -6.245 -22.869 1.00 87.69 122 ASP A C 1
ATOM 961 O O . ASP A 1 122 ? -0.479 -6.161 -22.097 1.00 87.69 122 ASP A O 1
ATOM 965 N N . ASN A 1 123 ? 1.719 -6.459 -22.417 1.00 87.94 123 ASN A N 1
ATOM 966 C CA . ASN A 1 123 ? 2.025 -6.499 -20.990 1.00 87.94 123 ASN A CA 1
ATOM 967 C C . ASN A 1 123 ? 1.811 -5.136 -20.323 1.00 87.94 123 ASN A C 1
ATOM 969 O O . ASN A 1 123 ? 1.261 -5.103 -19.224 1.00 87.94 123 ASN A O 1
ATOM 973 N N . PHE A 1 124 ? 2.188 -4.031 -20.974 1.00 84.44 124 PHE A N 1
ATOM 974 C CA . PHE A 1 124 ? 1.908 -2.681 -20.479 1.00 84.44 124 PHE A CA 1
ATOM 975 C C . PHE A 1 124 ? 0.405 -2.404 -20.398 1.00 84.44 124 PHE A C 1
ATOM 977 O O . PHE A 1 124 ? -0.061 -1.952 -19.356 1.00 84.44 124 PHE A O 1
ATOM 984 N N . LEU A 1 125 ? -0.366 -2.761 -21.428 1.00 86.56 125 LEU A N 1
ATOM 985 C CA . LEU A 1 125 ? -1.824 -2.603 -21.438 1.00 86.56 125 LEU A CA 1
ATOM 986 C C . LEU A 1 125 ? -2.499 -3.429 -20.336 1.00 86.56 125 LEU A C 1
ATOM 988 O O . LEU A 1 125 ? -3.378 -2.930 -19.638 1.00 86.56 125 LEU A O 1
ATOM 992 N N . ARG A 1 126 ? -2.050 -4.670 -20.107 1.00 86.88 126 ARG A N 1
ATOM 993 C CA . ARG A 1 126 ? -2.528 -5.492 -18.981 1.00 86.88 126 ARG A CA 1
ATOM 994 C C . ARG A 1 126 ? -2.172 -4.900 -17.623 1.00 86.88 126 ARG A C 1
ATOM 996 O O . ARG A 1 126 ? -2.931 -5.066 -16.670 1.00 86.88 126 ARG A O 1
ATOM 1003 N N . LEU A 1 127 ? -1.005 -4.273 -17.505 1.00 86.00 127 LEU A N 1
ATOM 1004 C CA . LEU A 1 127 ? -0.586 -3.628 -16.265 1.00 86.00 127 LEU A CA 1
ATOM 1005 C C . LEU A 1 127 ? -1.435 -2.381 -15.994 1.00 86.00 127 LEU A C 1
ATOM 1007 O O . LEU A 1 127 ? -1.878 -2.192 -14.867 1.00 86.00 127 LEU A O 1
ATOM 1011 N N . GLU A 1 128 ? -1.734 -1.598 -17.032 1.00 90.12 128 GLU A N 1
ATOM 1012 C CA . GLU A 1 128 ? -2.644 -0.450 -16.967 1.00 90.12 128 GLU A CA 1
ATOM 1013 C C . GLU A 1 128 ? -4.072 -0.875 -16.587 1.00 90.12 128 GLU A C 1
ATOM 1015 O O . GLU A 1 128 ? -4.695 -0.259 -15.725 1.00 90.12 128 GLU A O 1
ATOM 1020 N N . GLU A 1 129 ? -4.582 -1.963 -17.170 1.00 89.75 129 GLU A N 1
ATOM 1021 C CA . GLU A 1 129 ? -5.896 -2.517 -16.825 1.00 89.75 129 GLU A CA 1
ATOM 1022 C C . GLU A 1 129 ? -5.944 -2.975 -15.359 1.00 89.75 129 GLU A C 1
ATOM 1024 O O . GLU A 1 129 ? -6.880 -2.633 -14.636 1.00 89.75 129 GLU A O 1
ATOM 1029 N N . LYS A 1 130 ? -4.897 -3.660 -14.875 1.00 89.06 130 LYS A N 1
ATOM 1030 C CA . LYS A 1 130 ? -4.780 -4.029 -13.456 1.00 89.06 130 LYS A CA 1
ATOM 1031 C C . LYS A 1 130 ? -4.748 -2.810 -12.540 1.00 89.06 130 LYS A C 1
ATOM 1033 O O . LYS A 1 130 ? -5.409 -2.820 -11.503 1.00 89.06 130 LYS A O 1
ATOM 1038 N N . LEU A 1 131 ? -4.019 -1.765 -12.923 1.00 86.75 131 LEU A N 1
ATOM 1039 C CA . LEU A 1 131 ? -3.913 -0.537 -12.142 1.00 86.75 131 LEU A CA 1
ATOM 1040 C C . LEU A 1 131 ? -5.277 0.164 -12.041 1.00 86.75 131 LEU A C 1
ATOM 1042 O O . LEU A 1 131 ? -5.693 0.506 -10.939 1.00 86.75 131 LEU A O 1
ATOM 1046 N N . LYS A 1 132 ? -6.041 0.231 -13.142 1.00 89.69 132 LYS A N 1
ATOM 1047 C CA . LYS A 1 132 ? -7.432 0.725 -13.137 1.00 89.69 132 LYS A CA 1
ATOM 1048 C C . LYS A 1 132 ? -8.360 -0.121 -12.266 1.00 89.69 132 LYS A C 1
ATOM 1050 O O . LYS A 1 132 ? -9.205 0.428 -11.564 1.00 89.69 132 LYS A O 1
ATOM 1055 N N . THR A 1 133 ? -8.219 -1.451 -12.279 1.00 89.81 133 THR A N 1
ATOM 1056 C CA . THR A 1 133 ? -9.025 -2.306 -11.389 1.00 89.81 133 THR A CA 1
ATOM 1057 C C . THR A 1 133 ? -8.687 -2.089 -9.917 1.00 89.81 133 THR A C 1
ATOM 1059 O O . THR A 1 133 ? -9.609 -2.019 -9.110 1.00 89.81 133 THR A O 1
ATOM 1062 N N . MET A 1 134 ? -7.403 -1.915 -9.576 1.00 84.62 134 MET A N 1
ATOM 1063 C CA . MET A 1 134 ? -6.964 -1.602 -8.212 1.00 84.62 134 MET A CA 1
ATOM 1064 C C . MET A 1 134 ? -7.475 -0.236 -7.744 1.00 84.62 134 MET A C 1
ATOM 1066 O O . MET A 1 134 ? -7.967 -0.115 -6.624 1.00 84.62 134 MET A O 1
ATOM 1070 N N . GLU A 1 135 ? -7.410 0.776 -8.608 1.00 88.44 135 GLU A N 1
ATOM 1071 C CA . GLU A 1 135 ? -7.938 2.114 -8.329 1.00 88.44 135 GLU A CA 1
ATOM 1072 C C . GLU A 1 135 ? -9.448 2.070 -8.056 1.00 88.44 135 GLU A C 1
ATOM 1074 O O . GLU A 1 135 ? -9.931 2.660 -7.089 1.00 88.44 135 GLU A O 1
ATOM 1079 N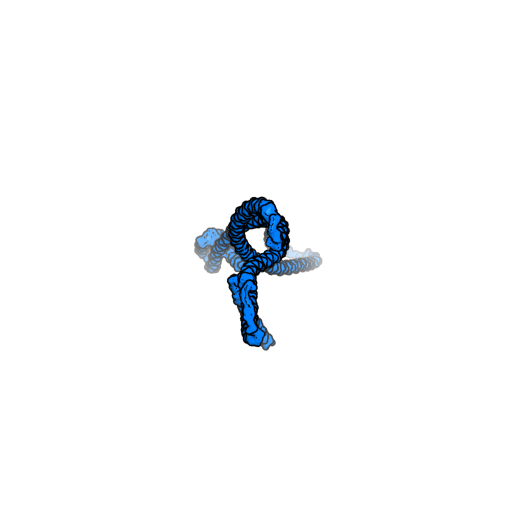 N . HIS A 1 136 ? -10.196 1.300 -8.852 1.00 90.50 136 HIS A N 1
ATOM 1080 C CA . HIS A 1 136 ? -11.629 1.136 -8.638 1.00 90.50 136 HIS A CA 1
ATOM 1081 C C . HIS A 1 136 ? -11.951 0.397 -7.332 1.00 90.50 136 HIS A C 1
ATOM 1083 O O . HIS A 1 136 ? -12.827 0.840 -6.591 1.00 90.50 136 HIS A O 1
ATOM 1089 N N . THR A 1 137 ? -11.239 -0.692 -7.011 1.00 88.50 137 THR A N 1
ATOM 1090 C CA . THR A 1 137 ? -11.442 -1.408 -5.739 1.00 88.50 137 THR A CA 1
ATOM 1091 C C . THR A 1 137 ? -11.132 -0.526 -4.538 1.00 88.50 137 THR A C 1
ATOM 1093 O O . THR A 1 137 ? -11.899 -0.521 -3.580 1.00 88.50 137 THR A O 1
ATOM 1096 N N . TRP A 1 138 ? -10.071 0.279 -4.624 1.00 88.38 138 TRP A N 1
ATOM 1097 C CA . TRP A 1 138 ? -9.701 1.218 -3.571 1.00 88.38 138 TRP A CA 1
ATOM 1098 C C . TRP A 1 138 ? -10.766 2.303 -3.370 1.00 88.38 138 TRP A C 1
ATOM 1100 O O . TRP A 1 138 ? -11.103 2.642 -2.238 1.00 88.38 138 TRP A O 1
ATOM 1110 N N . PHE A 1 139 ? -11.359 2.814 -4.454 1.00 90.44 139 PHE A N 1
ATOM 1111 C CA . PHE A 1 139 ? -12.443 3.793 -4.361 1.00 90.44 139 PHE A CA 1
ATOM 1112 C C . PHE A 1 139 ? -13.693 3.217 -3.674 1.00 90.44 139 PHE A C 1
ATOM 1114 O O . PHE A 1 139 ? -14.276 3.872 -2.811 1.00 90.44 139 PHE A O 1
ATOM 1121 N N . VAL A 1 140 ? -14.079 1.983 -4.014 1.00 90.25 140 VAL A N 1
ATOM 1122 C CA . VAL A 1 140 ? -15.224 1.294 -3.390 1.00 90.25 140 VAL A CA 1
ATOM 1123 C C . VAL A 1 140 ? -14.972 1.034 -1.902 1.00 90.25 140 VAL A C 1
ATOM 1125 O O . VAL A 1 140 ? -15.860 1.239 -1.075 1.00 90.25 140 VAL A O 1
ATOM 1128 N N . GLU A 1 141 ? -13.759 0.617 -1.543 1.00 86.50 141 GLU A N 1
ATOM 1129 C CA . GLU A 1 141 ? -13.366 0.399 -0.150 1.00 86.50 141 GLU A CA 1
ATOM 1130 C C . GLU A 1 141 ? -13.381 1.707 0.649 1.00 86.50 141 GLU A C 1
ATOM 1132 O O . GLU A 1 141 ? -13.944 1.761 1.742 1.00 86.50 141 GLU A O 1
ATOM 1137 N N . LYS A 1 142 ? -12.876 2.798 0.063 1.00 89.44 142 LYS A N 1
ATOM 1138 C CA . LYS A 1 142 ? -12.939 4.138 0.654 1.00 89.44 142 LYS A CA 1
ATOM 1139 C C . LYS A 1 142 ? -14.378 4.584 0.922 1.00 89.44 142 LYS A C 1
ATOM 1141 O O . LYS A 1 142 ? -14.657 5.107 1.998 1.00 89.44 142 LYS A O 1
ATOM 1146 N N . GLU A 1 143 ? -15.292 4.372 -0.024 1.00 88.38 143 GLU A N 1
ATOM 1147 C CA . GLU A 1 143 ? -16.709 4.722 0.139 1.00 88.38 143 GLU A CA 1
ATOM 1148 C C . GLU A 1 143 ? -17.378 3.874 1.238 1.00 88.38 143 GLU A C 1
ATOM 1150 O O . GLU A 1 143 ? -18.140 4.400 2.053 1.00 88.38 143 GLU A O 1
ATOM 1155 N N . SER A 1 144 ? -17.022 2.588 1.337 1.00 90.31 144 SER A N 1
ATOM 1156 C CA . SER A 1 144 ? -17.466 1.697 2.419 1.00 90.31 144 SER A CA 1
ATOM 1157 C C . SER A 1 144 ? -16.971 2.161 3.793 1.00 90.31 144 SER A C 1
ATOM 1159 O O . SER A 1 144 ? -17.770 2.285 4.723 1.00 90.31 144 SER A O 1
ATOM 1161 N N . ILE A 1 145 ? -15.675 2.466 3.923 1.00 85.94 145 ILE A N 1
ATOM 1162 C CA . ILE A 1 145 ? -15.079 2.965 5.172 1.00 85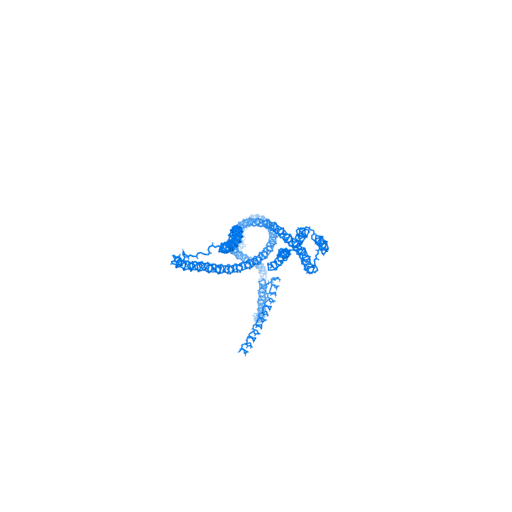.94 145 ILE A CA 1
ATOM 1163 C C . ILE A 1 145 ? -15.722 4.297 5.564 1.00 85.94 145 ILE A C 1
ATOM 1165 O O . ILE A 1 145 ? -16.106 4.485 6.716 1.00 85.94 145 ILE A O 1
ATOM 1169 N N . GLN A 1 146 ? -15.920 5.209 4.611 1.00 88.62 146 GLN A N 1
ATOM 1170 C CA . GLN A 1 146 ? -16.585 6.483 4.876 1.00 88.62 146 GLN A CA 1
ATOM 1171 C C . GLN A 1 146 ? -18.029 6.279 5.363 1.00 88.62 146 GLN A C 1
ATOM 1173 O O . GLN A 1 146 ? -18.466 6.964 6.290 1.00 88.62 146 GLN A O 1
ATOM 1178 N N . GLY A 1 147 ? -18.750 5.301 4.806 1.00 88.62 147 GLY A N 1
ATOM 1179 C CA . GLY A 1 147 ? -20.066 4.889 5.296 1.00 88.62 147 GLY A CA 1
ATOM 1180 C C . GLY A 1 147 ? -20.038 4.382 6.742 1.00 88.62 147 GLY A C 1
ATOM 1181 O O . GLY A 1 147 ? -20.869 4.804 7.548 1.00 88.62 147 GLY A O 1
ATOM 1182 N N . GLN A 1 148 ? -19.060 3.543 7.094 1.00 88.25 148 GLN A N 1
ATOM 1183 C CA . GLN A 1 148 ? -18.880 3.030 8.459 1.00 88.25 148 GLN A CA 1
ATOM 1184 C C . GLN A 1 148 ? -18.507 4.135 9.459 1.00 88.25 148 GLN A C 1
ATOM 1186 O O . GLN A 1 148 ? -19.009 4.162 10.581 1.00 88.25 148 GLN A O 1
ATOM 1191 N N . VAL A 1 149 ? -17.670 5.094 9.054 1.00 85.00 149 VAL A N 1
ATOM 1192 C CA . VAL A 1 149 ? -17.320 6.251 9.892 1.00 85.00 149 VAL A CA 1
ATOM 1193 C C . VAL A 1 149 ? -18.554 7.109 10.169 1.00 85.00 149 VAL A C 1
ATOM 1195 O O . VAL A 1 149 ? -18.761 7.536 11.305 1.00 85.00 149 VAL A O 1
ATOM 1198 N N . ILE A 1 150 ? -19.411 7.329 9.166 1.00 89.88 150 ILE A N 1
ATOM 1199 C CA . ILE A 1 150 ? -20.665 8.073 9.348 1.00 89.88 150 ILE A CA 1
ATOM 1200 C C . ILE A 1 150 ? -21.605 7.324 10.303 1.00 89.88 150 ILE A C 1
ATOM 1202 O O . ILE A 1 150 ? -22.181 7.958 11.188 1.00 89.88 150 ILE A O 1
ATOM 1206 N N . SER A 1 151 ? -21.745 5.997 10.179 1.00 89.69 151 SER A N 1
ATOM 1207 C CA . SER A 1 151 ? -22.588 5.226 11.105 1.00 89.69 151 SER A CA 1
ATOM 1208 C C . SER A 1 151 ? -22.051 5.257 12.534 1.00 89.69 151 SER A C 1
ATOM 1210 O O . SER A 1 151 ? -22.810 5.561 13.446 1.00 89.69 151 SER A O 1
ATOM 1212 N N . LEU A 1 152 ? -20.742 5.062 12.728 1.00 86.25 152 LEU A N 1
ATOM 1213 C CA . LEU A 1 152 ? -20.113 5.136 14.053 1.00 86.25 152 LEU A CA 1
ATOM 1214 C C . LEU A 1 152 ? -20.237 6.530 14.674 1.00 86.25 152 LEU A C 1
ATOM 1216 O O . LEU A 1 152 ? -20.423 6.659 15.882 1.00 86.25 152 LEU A O 1
ATOM 1220 N N . THR A 1 153 ? -20.164 7.581 13.856 1.00 88.62 153 THR A N 1
ATOM 1221 C CA . THR A 1 153 ? -20.372 8.958 14.320 1.00 88.62 153 THR A CA 1
ATOM 1222 C C . THR A 1 153 ? -21.810 9.158 14.798 1.00 88.62 153 THR A C 1
ATOM 1224 O O . THR A 1 153 ? -22.022 9.742 15.860 1.00 88.62 153 THR A O 1
ATOM 1227 N N . ASN A 1 154 ? -22.797 8.637 14.062 1.00 88.50 154 ASN A N 1
ATOM 1228 C CA . ASN A 1 154 ? -24.200 8.694 14.473 1.00 88.50 154 ASN A CA 1
ATOM 1229 C C . ASN A 1 154 ? -24.444 7.903 15.769 1.00 88.50 154 ASN A C 1
ATOM 1231 O O . ASN A 1 154 ? -25.082 8.428 16.682 1.00 88.50 154 ASN A O 1
ATOM 1235 N N . ASP A 1 155 ? -23.876 6.703 15.897 1.00 89.50 155 ASP A N 1
ATOM 1236 C CA . ASP A 1 155 ? -23.986 5.885 17.111 1.00 89.50 155 ASP A CA 1
ATOM 1237 C C . ASP A 1 155 ? -23.367 6.603 18.322 1.00 89.50 155 ASP A C 1
ATOM 1239 O O . ASP A 1 155 ? -23.967 6.652 19.395 1.00 89.50 155 ASP A O 1
ATOM 1243 N N . LEU A 1 156 ? -22.213 7.258 18.145 1.00 85.75 156 LEU A N 1
ATOM 1244 C CA . LEU A 1 156 ? -21.594 8.094 19.179 1.00 85.75 156 LEU A CA 1
ATOM 1245 C C . LEU A 1 156 ? -22.498 9.253 19.607 1.00 85.75 156 LEU A C 1
ATOM 1247 O O . LEU A 1 156 ? -22.621 9.525 20.803 1.00 85.75 156 LEU A O 1
ATOM 1251 N N . THR A 1 157 ? -23.147 9.933 18.656 1.00 86.56 157 THR A N 1
ATOM 1252 C CA . THR A 1 157 ? -24.097 11.003 18.992 1.00 86.56 157 THR A CA 1
ATOM 1253 C C . THR A 1 157 ? -25.323 10.471 19.731 1.00 86.56 157 THR A C 1
ATOM 1255 O O . THR A 1 157 ? -25.756 11.093 20.698 1.00 86.56 157 THR A O 1
ATOM 1258 N N . GLN A 1 158 ? -25.824 9.289 19.361 1.00 90.06 158 GLN A N 1
ATOM 1259 C CA . GLN A 1 158 ? -26.947 8.656 20.046 1.00 90.06 158 GLN A CA 1
ATOM 1260 C C . GLN A 1 158 ? -26.580 8.265 21.484 1.00 90.06 158 GLN A C 1
ATOM 1262 O O . GLN A 1 158 ? -27.314 8.600 22.411 1.00 90.06 158 GLN A O 1
ATOM 1267 N N . ILE A 1 159 ? -25.420 7.635 21.695 1.00 86.44 159 ILE A N 1
ATOM 1268 C CA . ILE A 1 159 ? -24.925 7.283 23.036 1.00 86.44 159 ILE A CA 1
ATOM 1269 C C . ILE A 1 159 ? -24.740 8.543 23.893 1.00 86.44 159 ILE A C 1
ATOM 1271 O O . ILE A 1 159 ? -25.018 8.539 25.095 1.00 86.44 159 ILE A O 1
ATOM 1275 N N . GLN A 1 160 ? -24.286 9.645 23.293 1.00 87.25 160 GLN A N 1
ATOM 1276 C CA . GLN A 1 160 ? -24.148 10.920 23.990 1.00 87.25 160 GLN A CA 1
ATOM 1277 C C . GLN A 1 160 ? -25.509 11.477 24.440 1.00 87.25 160 GLN A C 1
ATOM 1279 O O . GLN A 1 160 ? -25.634 11.932 25.582 1.00 87.25 160 GLN A O 1
ATOM 1284 N N . ASP A 1 161 ? -26.527 11.410 23.583 1.00 88.38 161 ASP A N 1
ATOM 1285 C CA . ASP A 1 161 ? -27.890 11.823 23.919 1.00 88.38 161 ASP A CA 1
ATOM 1286 C C . ASP A 1 161 ? -28.497 10.918 25.003 1.00 88.38 161 ASP A C 1
ATOM 1288 O O . ASP A 1 161 ? -29.032 11.416 25.999 1.00 88.38 161 ASP A O 1
ATOM 1292 N N . GLU A 1 162 ? -28.329 9.598 24.890 1.00 87.88 162 GLU A N 1
ATOM 1293 C CA . GLU A 1 162 ? -28.748 8.621 25.901 1.00 87.88 162 GLU A CA 1
ATOM 1294 C C . GLU A 1 162 ? -28.086 8.910 27.254 1.00 87.88 162 GLU A C 1
ATOM 1296 O O . GLU A 1 162 ? -28.773 9.016 28.274 1.00 87.88 162 GLU A O 1
ATOM 1301 N N . LYS A 1 163 ? -26.778 9.188 27.277 1.00 84.69 163 LYS A N 1
ATOM 1302 C CA . LYS A 1 163 ? -26.058 9.589 28.494 1.00 84.69 163 LYS A CA 1
ATOM 1303 C C . LYS A 1 163 ? -26.644 10.857 29.119 1.00 84.69 163 LYS A C 1
ATOM 1305 O O . LYS A 1 163 ? -26.796 10.925 30.341 1.00 84.69 163 LYS A O 1
ATOM 1310 N N . GLN A 1 164 ? -27.002 11.860 28.315 1.00 86.38 164 GLN A N 1
ATOM 1311 C CA . GLN A 1 164 ? -27.656 13.069 28.826 1.00 86.38 164 GLN A CA 1
ATOM 1312 C C . GLN A 1 164 ? -29.045 12.774 29.403 1.00 86.38 164 GLN A C 1
ATOM 1314 O O . GLN A 1 164 ? -29.417 13.358 30.427 1.00 86.38 164 GLN A O 1
ATOM 1319 N N . THR A 1 165 ? -29.816 11.879 28.780 1.00 87.50 165 THR A N 1
ATOM 1320 C CA . THR A 1 165 ? -31.116 11.458 29.324 1.00 87.50 165 THR A CA 1
ATOM 1321 C C . THR A 1 165 ? -30.957 10.699 30.638 1.00 87.50 165 THR A C 1
ATOM 1323 O O . THR A 1 165 ? -31.658 11.016 31.598 1.00 87.50 165 THR A O 1
ATOM 1326 N N . PHE A 1 166 ? -29.971 9.803 30.735 1.00 86.88 166 PHE A N 1
ATOM 1327 C CA . PHE A 1 166 ? -29.675 9.053 31.952 1.00 86.88 166 PHE A CA 1
ATOM 1328 C C . PHE A 1 166 ? -29.264 9.982 33.099 1.00 86.88 166 PHE A C 1
ATOM 1330 O O . PHE A 1 166 ? -29.743 9.842 34.222 1.00 86.88 166 PHE A O 1
ATOM 1337 N N . TYR A 1 167 ? -28.446 11.002 32.813 1.00 84.75 167 TYR A N 1
ATOM 1338 C CA . TYR A 1 167 ? -28.047 11.994 33.813 1.00 84.75 167 TYR A CA 1
ATOM 1339 C C . TYR A 1 167 ? -29.244 12.797 34.345 1.00 84.75 167 TYR A C 1
ATOM 1341 O O . TYR A 1 167 ? -29.342 13.050 35.546 1.00 84.75 167 TYR A O 1
ATOM 1349 N N . LYS A 1 168 ? -30.192 13.161 33.470 1.00 88.44 168 LYS A N 1
ATOM 1350 C CA . LYS A 1 168 ? -31.452 13.806 33.877 1.00 88.44 168 LYS A CA 1
ATOM 1351 C C . LYS A 1 168 ? -32.315 12.873 34.727 1.00 88.44 168 LYS A C 1
ATOM 1353 O O . LYS A 1 168 ? -32.870 13.326 35.725 1.00 88.44 168 LYS A O 1
ATOM 1358 N N . LEU A 1 169 ? -32.404 11.593 34.364 1.00 87.62 169 LEU A N 1
ATOM 1359 C CA . LEU A 1 169 ? -33.174 10.597 35.112 1.00 87.62 169 LEU A CA 1
ATOM 1360 C C . LEU A 1 169 ? -32.591 10.367 36.515 1.00 87.62 169 LEU A C 1
ATOM 1362 O O . LEU A 1 169 ? -33.329 10.344 37.495 1.00 87.62 169 LEU A O 1
ATOM 1366 N N . ALA A 1 170 ? -31.264 10.271 36.622 1.00 84.56 170 ALA A N 1
ATOM 1367 C CA . ALA A 1 170 ? -30.563 10.125 37.895 1.00 84.56 170 ALA A CA 1
ATOM 1368 C C . ALA A 1 170 ? -30.761 11.347 38.810 1.00 84.56 170 ALA A C 1
ATOM 1370 O O . ALA A 1 170 ? -30.946 11.194 40.017 1.00 84.56 170 ALA A O 1
ATOM 1371 N N . LEU A 1 171 ? -30.768 12.558 38.240 1.00 87.81 171 LEU A N 1
ATOM 1372 C CA . LEU A 1 171 ? -31.093 13.791 38.964 1.00 87.81 171 LEU A CA 1
ATOM 1373 C C . LEU A 1 171 ? -32.532 13.783 39.491 1.00 87.81 171 LEU A C 1
ATOM 1375 O O . LEU A 1 171 ? -32.735 14.048 40.672 1.00 87.81 171 LEU A O 1
ATOM 1379 N N . LEU A 1 172 ? -33.506 13.416 38.652 1.00 88.44 172 LEU A N 1
ATOM 1380 C CA . LEU A 1 172 ? -34.908 13.300 39.067 1.00 88.44 172 LEU A CA 1
ATOM 1381 C C . LEU A 1 172 ? -35.089 12.258 40.177 1.00 88.44 172 LEU A C 1
ATOM 1383 O O . LEU A 1 172 ? -35.722 12.547 41.187 1.00 88.44 172 LEU A O 1
ATOM 1387 N N . SER A 1 173 ? -34.465 11.086 40.039 1.00 84.00 173 SER A N 1
ATOM 1388 C CA . SER A 1 173 ? -34.498 10.039 41.066 1.00 84.00 173 SER A CA 1
ATOM 1389 C C . SER A 1 173 ? -33.893 10.518 42.389 1.00 84.00 173 SER A C 1
ATOM 1391 O O . SER A 1 173 ? -34.460 10.279 43.453 1.00 84.00 173 SER A O 1
ATOM 1393 N N . LYS A 1 174 ? -32.773 11.250 42.345 1.00 89.31 174 LYS A N 1
ATOM 1394 C CA . LYS A 1 174 ? -32.157 11.843 43.539 1.00 89.31 174 LYS A CA 1
ATOM 1395 C C . LYS A 1 174 ? -33.086 12.849 44.222 1.00 89.31 174 LYS A C 1
ATOM 1397 O O . LYS A 1 174 ? -33.185 12.841 45.452 1.00 89.31 174 LYS A O 1
ATOM 1402 N N . ASP A 1 175 ? -33.758 13.694 43.446 1.00 87.69 175 ASP A N 1
ATOM 1403 C CA . ASP A 1 175 ? -34.704 14.677 43.969 1.00 87.69 175 ASP A CA 1
ATOM 1404 C C . ASP A 1 175 ? -35.913 13.985 44.620 1.00 87.69 175 ASP A C 1
ATOM 1406 O O . ASP A 1 175 ? -36.268 14.325 45.752 1.00 87.69 175 ASP A O 1
ATOM 1410 N N . GLU A 1 176 ? -36.475 12.948 43.990 1.00 86.69 176 GLU A N 1
ATOM 1411 C CA . GLU A 1 176 ? -37.555 12.126 44.561 1.00 86.69 176 GLU A CA 1
ATOM 1412 C C . GLU A 1 176 ? -37.132 11.448 45.872 1.00 86.69 176 GLU A C 1
ATOM 1414 O O . GLU A 1 176 ? -37.857 11.495 46.867 1.00 86.69 176 GLU A O 1
ATOM 1419 N N . LEU A 1 177 ? -35.926 10.881 45.924 1.00 83.81 177 LEU A N 1
ATOM 1420 C CA . LEU A 1 177 ? -35.398 10.218 47.120 1.00 83.81 177 LEU A CA 1
ATOM 1421 C C . LEU A 1 177 ? -35.171 11.219 48.265 1.00 83.81 177 LEU A C 1
ATOM 1423 O O . LEU A 1 177 ? -35.446 10.921 49.430 1.00 83.81 177 LEU A O 1
ATOM 1427 N N . SER A 1 178 ? -34.733 12.440 47.942 1.00 83.06 178 SER A N 1
ATOM 1428 C CA . SER A 1 178 ? -34.616 13.530 48.916 1.00 83.06 178 SER A CA 1
ATOM 1429 C C . SER A 1 178 ? -35.981 13.991 49.444 1.00 83.06 178 SER A C 1
ATOM 1431 O O . SER A 1 178 ? -36.124 14.248 50.644 1.00 83.06 178 SER A O 1
ATOM 1433 N N . HIS A 1 179 ? -37.000 14.018 48.579 1.00 87.31 179 HIS A N 1
ATOM 1434 C CA . HIS A 1 179 ? -38.372 14.336 48.954 1.00 87.31 179 HIS A CA 1
ATOM 1435 C C . HIS A 1 179 ? -38.927 13.283 49.919 1.00 87.31 179 HIS A C 1
ATOM 1437 O O . HIS A 1 179 ? -39.391 13.643 51.005 1.00 87.31 179 HIS A O 1
ATOM 1443 N N . PHE A 1 180 ? -38.794 11.996 49.572 1.00 82.62 180 PHE A N 1
ATOM 1444 C CA . PHE A 1 180 ? -39.197 10.871 50.420 1.00 82.62 180 PHE A CA 1
ATOM 1445 C C . PHE A 1 180 ? -38.496 10.880 51.773 1.00 82.62 180 PHE A C 1
ATOM 1447 O O . PHE A 1 180 ? -39.142 10.669 52.796 1.00 82.62 180 PHE A O 1
ATOM 1454 N N . LYS A 1 181 ? -37.194 11.182 51.810 1.00 85.12 181 LYS A N 1
ATOM 1455 C CA . LYS A 1 181 ? -36.464 11.328 53.073 1.00 85.12 181 LYS A CA 1
ATOM 1456 C C . LYS A 1 181 ? -37.059 12.438 53.939 1.00 85.12 181 LYS A C 1
ATOM 1458 O O . LYS A 1 181 ? -37.273 12.230 55.128 1.00 85.12 181 LYS A O 1
ATOM 1463 N N . SER A 1 182 ? -37.400 13.583 53.343 1.00 84.06 182 SER A N 1
ATOM 1464 C CA . SER A 1 182 ? -38.032 14.683 54.081 1.00 84.06 182 SER A CA 1
ATOM 1465 C C . SER A 1 182 ? -39.425 14.320 54.616 1.00 84.06 182 SER A C 1
ATOM 1467 O O . SER A 1 182 ? -39.789 14.736 55.716 1.00 84.06 182 SER A O 1
ATOM 1469 N N . GLU A 1 183 ? -40.209 13.540 53.865 1.00 86.62 183 GLU A N 1
ATOM 1470 C CA . GLU A 1 183 ? -41.514 13.048 54.321 1.00 86.62 183 GLU A CA 1
ATOM 1471 C C . GLU A 1 183 ? -41.366 12.013 55.434 1.00 86.62 183 GLU A C 1
ATOM 1473 O O . GLU A 1 183 ? -42.095 12.067 56.425 1.00 86.62 183 GLU A O 1
ATOM 1478 N N . HIS A 1 184 ? -40.391 11.114 55.308 1.00 84.62 184 HIS A N 1
ATOM 1479 C CA . HIS A 1 184 ? -40.067 10.141 56.339 1.00 84.62 184 HIS A CA 1
ATOM 1480 C C . HIS A 1 184 ? -39.659 10.831 57.644 1.00 84.62 184 HIS A C 1
ATOM 1482 O O . HIS A 1 184 ? -40.206 10.503 58.695 1.00 84.62 184 HIS A O 1
ATOM 1488 N N . ASP A 1 185 ? -38.785 11.840 57.578 1.00 84.75 185 ASP A N 1
ATOM 1489 C CA . ASP A 1 185 ? -38.359 12.619 58.745 1.00 84.75 185 ASP A CA 1
ATOM 1490 C C . ASP A 1 185 ? -39.547 13.331 59.419 1.00 84.75 185 ASP A C 1
ATOM 1492 O O . ASP A 1 185 ? -39.649 13.334 60.648 1.00 84.75 185 ASP A O 1
ATOM 1496 N N . LYS A 1 186 ? -40.495 13.873 58.636 1.00 86.19 186 LYS A N 1
ATOM 1497 C CA . LYS A 1 186 ? -41.740 14.459 59.170 1.00 86.19 186 LYS A CA 1
ATOM 1498 C C . LYS A 1 186 ? 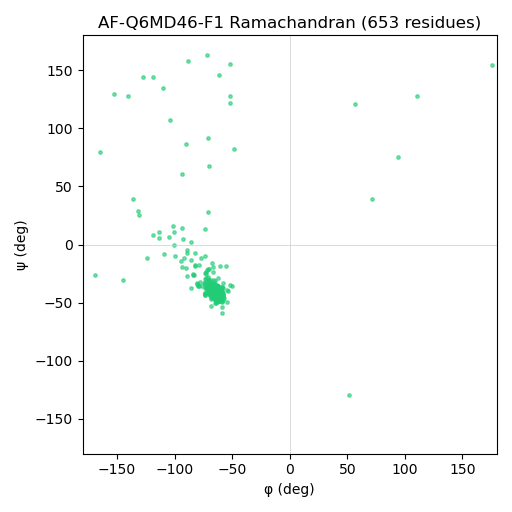-42.597 13.422 59.896 1.00 86.19 186 LYS A C 1
ATOM 1500 O O . LYS A 1 186 ? -43.030 13.682 61.017 1.00 86.19 186 LYS A O 1
ATOM 1505 N N . LEU A 1 187 ? -42.810 12.249 59.298 1.00 84.06 187 LEU A N 1
ATOM 1506 C CA . LEU A 1 187 ? -43.578 11.161 59.918 1.00 84.06 187 LEU A CA 1
ATOM 1507 C C . LEU A 1 187 ? -42.915 10.655 61.206 1.00 84.0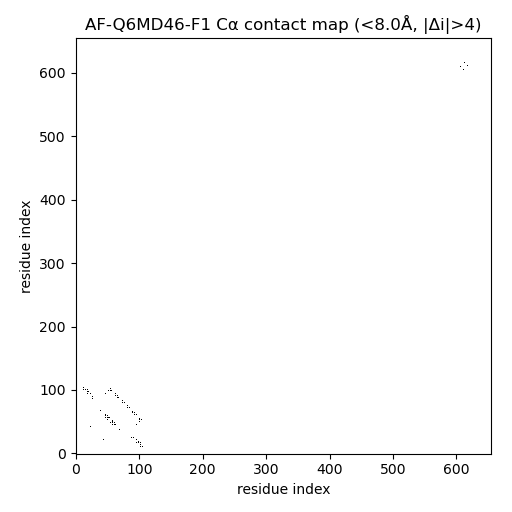6 187 LEU A C 1
ATOM 1509 O O . LEU A 1 187 ? -43.597 10.379 62.194 1.00 84.06 187 LEU A O 1
ATOM 1513 N N . LEU A 1 188 ? -41.584 10.575 61.227 1.00 83.75 188 LEU A N 1
ATOM 1514 C CA . LEU A 1 188 ? -40.809 10.204 62.412 1.00 83.75 188 LEU A CA 1
ATOM 1515 C C . LEU A 1 188 ? -40.990 11.225 63.538 1.00 83.75 188 LEU A C 1
ATOM 1517 O O . LEU A 1 188 ? -41.159 10.854 64.703 1.00 83.75 188 LEU A O 1
ATOM 1521 N N . GLN A 1 189 ? -41.010 12.509 63.185 1.00 84.69 189 GLN A N 1
ATOM 1522 C CA . GLN A 1 189 ? -41.253 13.593 64.126 1.00 84.69 189 GLN A CA 1
ATOM 1523 C C . GLN A 1 189 ? -42.685 13.544 64.685 1.00 84.69 189 GLN A C 1
ATOM 1525 O O . GLN A 1 189 ? -42.872 13.659 65.898 1.00 84.69 189 GLN A O 1
ATOM 1530 N N . GLU A 1 190 ? -43.691 13.295 63.842 1.00 84.31 190 GLU A N 1
ATOM 1531 C CA . GLU A 1 190 ? -45.083 13.096 64.273 1.00 84.31 190 GLU A CA 1
ATOM 1532 C C . GLU A 1 190 ? -45.236 11.889 65.210 1.00 84.31 190 GLU A C 1
ATOM 1534 O O . GLU A 1 190 ? -45.889 11.993 66.253 1.00 84.31 190 GLU A O 1
ATOM 1539 N N . LEU A 1 191 ? -44.586 10.762 64.897 1.00 80.25 191 LEU A N 1
ATOM 1540 C CA . LEU A 1 191 ? -44.562 9.580 65.763 1.00 80.25 191 LEU A CA 1
ATOM 1541 C C . LEU A 1 191 ? -43.917 9.875 67.117 1.00 80.25 191 LEU A C 1
ATOM 1543 O O . LEU A 1 191 ? -44.426 9.430 68.148 1.00 80.25 191 LEU A O 1
ATOM 1547 N N . PHE A 1 192 ? -42.826 10.642 67.135 1.00 85.12 192 PHE A N 1
ATOM 1548 C CA . PHE A 1 192 ? -42.172 11.048 68.375 1.00 85.12 192 PHE A CA 1
ATOM 1549 C C . PHE A 1 192 ? -43.107 11.894 69.251 1.00 85.12 192 PHE A C 1
ATOM 1551 O O . PHE A 1 192 ? -43.266 11.600 70.440 1.00 85.12 192 PHE A O 1
ATOM 1558 N N . TYR A 1 193 ? -43.797 12.879 68.664 1.00 83.81 193 TYR A N 1
ATOM 1559 C CA . TYR A 1 193 ? -44.783 13.695 69.378 1.00 83.81 193 TYR A CA 1
ATOM 1560 C C . TYR A 1 193 ? -45.954 12.863 69.913 1.00 83.81 193 TYR A C 1
ATOM 1562 O O . TYR A 1 193 ? -46.328 13.012 71.080 1.00 83.81 193 TYR A O 1
ATOM 1570 N N . LYS A 1 194 ? -46.504 11.941 69.109 1.00 81.62 194 LYS A N 1
ATOM 1571 C CA . LYS A 1 194 ? -47.576 11.045 69.568 1.00 81.62 194 LYS A CA 1
ATOM 1572 C C . LYS A 1 194 ? -47.111 10.131 70.701 1.00 81.62 194 LYS A C 1
ATOM 1574 O O . LYS A 1 194 ? -47.815 9.999 71.699 1.00 81.62 194 LYS A O 1
ATOM 1579 N N . LYS A 1 195 ? -45.905 9.561 70.612 1.00 81.19 195 LYS A N 1
ATOM 1580 C CA . LYS A 1 195 ? -45.328 8.721 71.674 1.00 81.19 195 LYS A CA 1
ATOM 1581 C C . LYS A 1 195 ? -45.152 9.495 72.983 1.00 81.19 195 LYS A C 1
ATOM 1583 O O . LYS A 1 195 ? -45.465 8.970 74.049 1.00 81.19 195 LYS A O 1
ATOM 1588 N N . GLN A 1 196 ? -44.698 10.746 72.911 1.00 82.19 196 GLN A N 1
ATOM 1589 C CA . GLN A 1 196 ? -44.574 11.613 74.082 1.00 82.19 196 GLN A CA 1
ATOM 1590 C C . GLN A 1 196 ? -45.942 11.932 74.705 1.00 82.19 196 GLN A C 1
ATOM 1592 O O . GLN A 1 196 ? -46.080 11.903 75.927 1.00 82.19 196 GLN A O 1
ATOM 1597 N N . SER A 1 197 ? -46.965 12.174 73.882 1.00 79.75 197 SER A N 1
ATOM 1598 C CA . SER A 1 197 ? -48.334 12.394 74.359 1.00 79.75 197 SER A CA 1
ATOM 1599 C C . SER A 1 197 ? -48.924 11.152 75.040 1.00 79.75 197 SER A C 1
ATOM 1601 O O . SER A 1 197 ? -49.551 11.286 76.090 1.00 79.75 197 SER A O 1
ATOM 1603 N N . ILE A 1 198 ? -48.674 9.950 74.505 1.00 76.88 198 ILE A N 1
ATOM 1604 C CA . ILE A 1 198 ? -49.090 8.681 75.128 1.00 76.88 198 ILE A CA 1
ATOM 1605 C C . ILE A 1 198 ? -48.397 8.485 76.481 1.00 76.88 198 ILE A C 1
ATOM 1607 O O . ILE A 1 198 ? -49.047 8.107 77.452 1.00 76.88 198 ILE A O 1
ATOM 1611 N N . ALA A 1 199 ? -47.098 8.784 76.581 1.00 75.69 199 ALA A N 1
ATOM 1612 C CA . ALA A 1 199 ? -46.372 8.688 77.847 1.00 75.69 199 ALA A CA 1
ATOM 1613 C C . ALA A 1 199 ? -46.964 9.616 78.926 1.00 75.69 199 ALA A C 1
ATOM 1615 O O . ALA A 1 199 ? -47.155 9.186 80.060 1.00 75.69 199 ALA A O 1
ATOM 1616 N N . GLN A 1 200 ? -47.333 10.848 78.558 1.00 78.69 200 GLN A N 1
ATOM 1617 C CA . GLN A 1 200 ? -47.999 11.792 79.466 1.00 78.69 200 GLN A CA 1
ATOM 1618 C C . GLN A 1 200 ? -49.399 11.328 79.893 1.00 78.69 200 GLN A C 1
ATOM 1620 O O . GLN A 1 200 ? -49.817 11.579 81.022 1.00 78.69 200 GLN A O 1
ATOM 1625 N N . LEU A 1 201 ? -50.147 10.674 78.998 1.00 76.44 201 LEU A N 1
ATOM 1626 C CA . LEU A 1 201 ? -51.448 10.084 79.327 1.00 76.44 201 LEU A CA 1
ATOM 1627 C C . LEU A 1 201 ? -51.301 8.904 80.294 1.00 76.44 201 LEU A C 1
ATOM 1629 O O . LEU A 1 201 ? -52.052 8.832 81.262 1.00 76.44 201 LEU A O 1
ATOM 1633 N N . ASN A 1 202 ? -50.307 8.038 80.086 1.00 74.69 202 ASN A N 1
ATOM 1634 C CA . ASN A 1 202 ? -50.023 6.920 80.988 1.00 74.69 202 ASN A CA 1
ATOM 1635 C C . ASN A 1 202 ? -49.570 7.377 82.381 1.00 74.69 202 ASN A C 1
ATOM 1637 O O . ASN A 1 202 ? -49.949 6.758 83.369 1.00 74.69 202 ASN A O 1
ATOM 1641 N N . GLU A 1 203 ? -48.799 8.462 82.481 1.00 74.62 203 GLU A N 1
ATOM 1642 C CA . GLU A 1 203 ? -48.414 9.051 83.771 1.00 74.62 203 GLU A CA 1
ATOM 1643 C C . GLU A 1 203 ? -49.646 9.557 84.538 1.00 74.62 203 GLU A C 1
ATOM 1645 O O . GLU A 1 203 ? -49.849 9.199 85.695 1.00 74.62 203 GLU A O 1
ATOM 1650 N N . LYS A 1 204 ? -50.547 10.282 83.859 1.00 76.00 204 LYS A N 1
ATOM 1651 C CA . LYS A 1 204 ? -51.820 10.729 84.451 1.00 76.00 204 LYS A CA 1
ATOM 1652 C C . LYS A 1 204 ? -52.725 9.571 84.867 1.00 76.00 204 LYS A C 1
ATOM 1654 O O . LYS A 1 204 ? -53.394 9.664 85.893 1.00 76.00 204 LYS A O 1
ATOM 1659 N N . LEU A 1 205 ? -52.758 8.498 84.074 1.00 75.69 205 LEU A N 1
ATOM 1660 C CA . LEU A 1 205 ? -53.508 7.289 84.405 1.00 75.69 205 LEU A CA 1
ATOM 1661 C C . LEU A 1 205 ? -52.949 6.654 85.685 1.00 75.69 205 LEU A C 1
ATOM 1663 O O . LEU A 1 205 ? -53.705 6.372 86.610 1.00 75.69 205 LEU A O 1
ATOM 1667 N N . HIS A 1 206 ? -51.627 6.524 85.784 1.00 73.94 206 HIS A N 1
ATOM 1668 C CA . HIS A 1 206 ? -50.969 5.964 86.960 1.00 73.94 206 HIS A CA 1
ATOM 1669 C C . HIS A 1 206 ? -51.207 6.800 88.230 1.00 73.94 206 HIS A C 1
ATOM 1671 O O . HIS A 1 206 ? -51.511 6.245 89.286 1.00 73.94 206 HIS A O 1
ATOM 1677 N N . ASP A 1 207 ? -51.164 8.132 88.124 1.00 72.94 207 ASP A N 1
ATOM 1678 C CA . ASP A 1 207 ? -51.498 9.039 89.231 1.00 72.94 207 ASP A CA 1
ATOM 1679 C C . ASP A 1 207 ? -52.958 8.871 89.693 1.00 72.94 207 ASP A C 1
ATOM 1681 O O . ASP A 1 207 ? -53.255 8.887 90.892 1.00 72.94 207 ASP A O 1
ATOM 1685 N N . SER A 1 208 ? -53.886 8.667 88.751 1.00 71.69 208 SER A N 1
ATOM 1686 C CA . SER A 1 208 ? -55.298 8.425 89.068 1.00 71.69 208 SER A CA 1
ATOM 1687 C C . SER A 1 208 ? -55.544 7.053 89.714 1.00 71.69 208 SER A C 1
ATOM 1689 O O . SER A 1 208 ? -56.324 6.956 90.666 1.00 71.69 208 SER A O 1
ATOM 1691 N N . GLU A 1 209 ? -54.821 6.011 89.288 1.00 69.62 209 GLU A N 1
ATOM 1692 C CA . GLU A 1 209 ? -54.854 4.678 89.904 1.00 69.62 209 GLU A CA 1
ATOM 1693 C C . GLU A 1 209 ? -54.312 4.705 91.341 1.00 69.62 209 GLU A C 1
ATOM 1695 O O . GLU A 1 209 ? -54.927 4.139 92.249 1.00 69.62 209 GLU A O 1
ATOM 1700 N N . MET A 1 210 ? -53.214 5.431 91.575 1.00 65.56 210 MET A N 1
ATOM 1701 C CA . MET A 1 210 ? -52.636 5.631 92.908 1.00 65.56 210 MET A CA 1
ATOM 1702 C C . MET A 1 210 ? -53.612 6.337 93.860 1.00 65.56 210 MET A C 1
ATOM 1704 O O . MET A 1 210 ? -53.771 5.919 95.011 1.00 65.56 210 MET A O 1
ATOM 1708 N N . HIS A 1 211 ? -54.333 7.355 93.379 1.00 63.91 211 HIS A N 1
ATOM 1709 C CA . HIS A 1 211 ? -55.379 8.013 94.163 1.00 63.91 211 HIS A CA 1
ATOM 1710 C C . HIS A 1 211 ? -56.559 7.082 94.479 1.00 63.91 211 HIS A C 1
ATOM 1712 O O . HIS A 1 211 ? -57.074 7.108 95.599 1.00 63.91 211 HIS A O 1
ATOM 1718 N N . LEU A 1 212 ? -56.975 6.220 93.547 1.00 58.91 212 LEU A N 1
ATOM 1719 C CA . LEU A 1 212 ? -58.024 5.226 93.802 1.00 58.91 212 LEU A CA 1
ATOM 1720 C C . LEU A 1 212 ? -57.603 4.200 94.866 1.00 58.91 212 LEU A C 1
ATOM 1722 O O . LEU A 1 212 ? -58.419 3.816 95.705 1.00 58.91 212 LEU A O 1
ATOM 1726 N N . GLN A 1 213 ? -56.329 3.807 94.890 1.00 56.16 213 GLN A N 1
ATOM 1727 C CA . GLN A 1 213 ? -55.784 2.887 95.891 1.00 56.16 213 GLN A CA 1
ATOM 1728 C C . GLN A 1 213 ? -55.695 3.506 97.298 1.00 56.16 213 GLN A C 1
ATOM 1730 O O . GLN A 1 213 ? -55.897 2.807 98.293 1.00 56.16 213 GLN A O 1
ATOM 1735 N N . GLU A 1 214 ? -55.480 4.820 97.399 1.00 55.25 214 GLU A N 1
ATOM 1736 C CA . GLU A 1 214 ? -55.503 5.567 98.666 1.00 55.25 214 GLU A CA 1
ATOM 1737 C C . GLU A 1 214 ? -56.930 5.688 99.244 1.00 55.25 214 GLU A C 1
ATOM 1739 O O . GLU A 1 214 ? -57.137 5.579 100.457 1.00 55.25 214 GLU A O 1
ATOM 1744 N N . TYR A 1 215 ? -57.941 5.804 98.377 1.00 50.88 215 TYR A N 1
ATOM 1745 C CA . TYR A 1 215 ? -59.354 5.882 98.769 1.00 50.88 215 TYR A CA 1
ATOM 1746 C C . TYR A 1 215 ? -59.951 4.560 99.283 1.00 50.88 215 TYR A C 1
ATOM 1748 O O . TYR A 1 215 ? -60.941 4.587 100.016 1.00 50.88 215 TYR A O 1
ATOM 1756 N N . ILE A 1 216 ? -59.363 3.407 98.949 1.00 53.34 216 ILE A N 1
ATOM 1757 C CA . ILE A 1 216 ? -59.876 2.081 99.350 1.00 53.34 216 ILE A CA 1
ATOM 1758 C C . ILE A 1 216 ? -59.559 1.743 100.827 1.00 53.34 216 ILE A C 1
ATOM 1760 O O . ILE A 1 216 ? -60.178 0.848 101.399 1.00 53.34 216 ILE A O 1
ATOM 1764 N N . ASN A 1 217 ? -58.690 2.509 101.501 1.00 51.22 217 ASN A N 1
ATOM 1765 C CA . ASN A 1 217 ? -58.232 2.225 102.871 1.00 51.22 217 ASN A CA 1
ATOM 1766 C C . ASN A 1 217 ? -58.895 3.061 103.994 1.00 51.22 217 ASN A C 1
ATOM 1768 O O . ASN A 1 217 ? -58.379 3.080 105.112 1.00 51.22 217 ASN A O 1
ATOM 1772 N N . THR A 1 218 ? -60.025 3.747 103.762 1.00 46.50 218 THR A N 1
ATOM 1773 C CA . THR A 1 218 ? -60.708 4.540 104.815 1.00 46.50 218 THR A CA 1
ATOM 1774 C C . THR A 1 218 ? -62.197 4.227 105.008 1.00 46.50 218 THR A C 1
ATOM 1776 O O . THR A 1 218 ? -62.930 3.903 104.079 1.00 46.50 218 THR A O 1
ATOM 1779 N N . ASP A 1 219 ? -62.608 4.304 106.279 1.00 41.22 219 ASP A N 1
ATOM 1780 C CA . ASP A 1 219 ? -63.799 3.691 106.876 1.00 41.22 219 ASP A CA 1
ATOM 1781 C C . ASP A 1 219 ? -65.156 4.316 106.473 1.00 41.22 219 ASP A C 1
ATOM 1783 O O . ASP A 1 219 ? -65.287 5.429 105.957 1.00 41.22 219 ASP A O 1
ATOM 1787 N N . SER A 1 220 ? -66.191 3.528 106.732 1.00 58.44 220 SER A N 1
ATOM 1788 C CA . SER A 1 220 ? -67.406 3.322 105.960 1.00 58.44 220 SER A CA 1
ATOM 1789 C C . SER A 1 220 ? -68.635 4.034 106.545 1.00 58.44 220 SER A C 1
ATOM 1791 O O . SER A 1 220 ? -69.210 3.605 107.538 1.00 58.44 220 SER A O 1
ATOM 1793 N N . ALA A 1 221 ? -69.081 5.117 105.891 1.00 43.81 221 ALA A N 1
ATOM 1794 C CA . ALA A 1 221 ? -70.468 5.623 105.986 1.00 43.81 221 ALA A CA 1
ATOM 1795 C C . ALA A 1 221 ? -70.804 6.715 104.947 1.00 43.81 221 ALA A C 1
ATOM 1797 O O . ALA A 1 221 ? -71.959 6.842 104.547 1.00 43.81 221 ALA A O 1
ATOM 1798 N N . SER A 1 222 ? -69.819 7.481 104.450 1.00 48.34 222 SER A N 1
ATOM 1799 C CA . SER A 1 222 ? -70.021 8.445 103.338 1.00 48.34 222 SER A CA 1
ATOM 1800 C C . SER A 1 222 ? -69.895 7.813 101.940 1.00 48.34 222 SER A C 1
ATOM 1802 O O . SER A 1 222 ? -70.012 8.481 100.913 1.00 48.34 222 SER A O 1
ATOM 1804 N N . THR A 1 223 ? -69.663 6.502 101.908 1.00 47.69 223 THR A N 1
ATOM 1805 C CA . THR A 1 223 ? -69.254 5.719 100.742 1.00 47.69 223 THR A CA 1
ATOM 1806 C C . THR A 1 223 ? -70.370 5.496 99.730 1.00 47.69 223 THR A C 1
ATOM 1808 O O . THR A 1 223 ? -70.066 5.348 98.559 1.00 47.69 223 THR A O 1
ATOM 1811 N N . ILE A 1 224 ? -71.653 5.546 100.106 1.00 51.19 224 ILE A N 1
ATOM 1812 C CA . ILE A 1 224 ? -72.754 5.196 99.184 1.00 51.19 224 ILE A CA 1
ATOM 1813 C C . ILE A 1 224 ? -73.124 6.343 98.222 1.00 51.19 224 ILE A C 1
ATOM 1815 O O . ILE A 1 224 ? -73.469 6.074 97.072 1.00 51.19 224 ILE A O 1
ATOM 1819 N N . SER A 1 225 ? -73.013 7.619 98.621 1.00 50.97 225 SER A N 1
ATOM 1820 C CA . SER A 1 225 ? -73.238 8.739 97.685 1.00 50.97 225 SER A CA 1
ATOM 1821 C C . SER A 1 225 ? -72.030 8.980 96.778 1.00 50.97 225 SER A C 1
ATOM 1823 O O . SER A 1 225 ? -72.208 9.249 95.592 1.00 50.97 225 SER A O 1
ATOM 1825 N N . LYS A 1 226 ? -70.810 8.790 97.302 1.00 53.47 226 LYS A N 1
ATOM 1826 C CA . LYS A 1 226 ? -69.573 8.847 96.515 1.00 53.47 226 LYS A CA 1
ATOM 1827 C C . LYS A 1 226 ? -69.411 7.646 95.585 1.00 53.47 226 LYS A C 1
ATOM 1829 O O . LYS A 1 226 ? -68.982 7.852 94.463 1.00 53.47 226 LYS A O 1
ATOM 1834 N N . LEU A 1 227 ? -69.839 6.432 95.962 1.00 53.31 227 LEU A N 1
ATOM 1835 C CA . LEU A 1 227 ? -69.885 5.302 95.020 1.00 53.31 227 LEU A CA 1
ATOM 1836 C C . LEU A 1 227 ? -70.834 5.584 93.859 1.00 53.31 227 LEU A C 1
ATOM 1838 O O . LEU A 1 227 ? -70.531 5.201 92.744 1.00 53.31 227 LEU A O 1
ATOM 1842 N N . LYS A 1 228 ? -71.971 6.251 94.089 1.00 55.44 228 LYS A N 1
ATOM 1843 C CA . LYS A 1 228 ? -72.904 6.589 93.003 1.00 55.44 228 LYS A CA 1
ATOM 1844 C C . LYS A 1 228 ? -72.316 7.611 92.029 1.00 55.44 228 LYS A C 1
ATOM 1846 O O . LYS A 1 228 ? -72.533 7.494 90.830 1.00 55.44 228 LYS A O 1
ATOM 1851 N N . GLN A 1 229 ? -71.552 8.574 92.542 1.00 58.66 229 GLN A N 1
ATOM 1852 C CA . GLN A 1 229 ? -70.812 9.525 91.716 1.00 58.66 229 GLN A CA 1
ATOM 1853 C C . GLN A 1 229 ? -69.624 8.857 91.012 1.00 58.66 229 GLN A C 1
ATOM 1855 O O . GLN A 1 229 ? -69.413 9.093 89.834 1.00 58.66 229 GLN A O 1
ATOM 1860 N N . ASN A 1 230 ? -68.919 7.946 91.680 1.00 59.66 230 ASN A N 1
ATOM 1861 C CA . ASN A 1 230 ? -67.821 7.193 91.081 1.00 59.66 230 ASN A CA 1
ATOM 1862 C C . ASN A 1 230 ? -68.310 6.165 90.057 1.00 59.66 230 ASN A C 1
ATOM 1864 O O . ASN A 1 230 ? -67.612 5.938 89.089 1.00 59.66 230 ASN A O 1
ATOM 1868 N N . ILE A 1 231 ? -69.500 5.575 90.215 1.00 64.25 231 ILE A N 1
ATOM 1869 C CA . ILE A 1 231 ? -70.118 4.718 89.191 1.00 64.25 231 ILE A CA 1
ATOM 1870 C C . ILE A 1 231 ? -70.503 5.556 87.968 1.00 64.25 231 ILE A C 1
ATOM 1872 O O . ILE A 1 231 ? -70.253 5.114 86.858 1.00 64.25 231 ILE A O 1
ATOM 1876 N N . SER A 1 232 ? -71.018 6.778 88.158 1.00 66.19 232 SER A N 1
ATOM 1877 C CA . SER A 1 232 ? -71.267 7.709 87.045 1.00 66.19 232 SER A CA 1
ATOM 1878 C C . SER A 1 232 ? -69.968 8.127 86.348 1.00 66.19 232 SER A C 1
ATOM 1880 O O . SER A 1 232 ? -69.921 8.159 85.126 1.00 66.19 232 SER A O 1
ATOM 1882 N N . ASN A 1 233 ? -68.902 8.394 87.109 1.00 69.44 233 ASN A N 1
ATOM 1883 C CA . ASN A 1 233 ? -67.590 8.721 86.550 1.00 69.44 233 ASN A CA 1
ATOM 1884 C C . ASN A 1 233 ? -66.947 7.504 85.863 1.00 69.44 233 ASN A C 1
ATOM 1886 O O . ASN A 1 233 ? -66.303 7.666 84.840 1.00 69.44 233 ASN A O 1
ATOM 1890 N N . LEU A 1 234 ? -67.149 6.289 86.383 1.00 65.06 234 LEU A N 1
ATOM 1891 C CA . LEU A 1 234 ? -66.680 5.044 85.767 1.00 65.06 234 LEU A CA 1
ATOM 1892 C C . LEU A 1 234 ? -67.491 4.680 84.517 1.00 65.06 234 LEU A C 1
ATOM 1894 O O . LEU A 1 234 ? -66.956 4.040 83.621 1.00 65.06 234 LEU A O 1
ATOM 1898 N N . GLU A 1 235 ? -68.768 5.064 84.434 1.00 69.31 235 GLU A N 1
ATOM 1899 C CA . GLU A 1 235 ? -69.565 4.949 83.206 1.00 69.31 235 GLU A CA 1
ATOM 1900 C C . GLU A 1 235 ? -69.107 5.965 82.150 1.00 69.31 235 GLU A C 1
ATOM 1902 O O . GLU A 1 235 ? -68.959 5.580 80.992 1.00 69.31 235 GLU A O 1
ATOM 1907 N N . GLU A 1 236 ? -68.776 7.202 82.540 1.00 70.31 236 GLU A N 1
ATOM 1908 C CA . GLU A 1 236 ? -68.128 8.178 81.646 1.00 70.31 236 GLU A CA 1
ATOM 1909 C C . GLU A 1 236 ? -66.719 7.728 81.223 1.00 70.31 236 GLU A C 1
ATOM 1911 O O . GLU A 1 236 ? -66.370 7.835 80.051 1.00 70.31 236 GLU A O 1
ATOM 1916 N N . GLU A 1 237 ? -65.916 7.160 82.126 1.00 70.56 237 GLU A N 1
ATOM 1917 C CA . GLU A 1 237 ? -64.606 6.587 81.792 1.00 70.56 237 GLU A CA 1
ATOM 1918 C C . GLU A 1 237 ? -64.740 5.343 80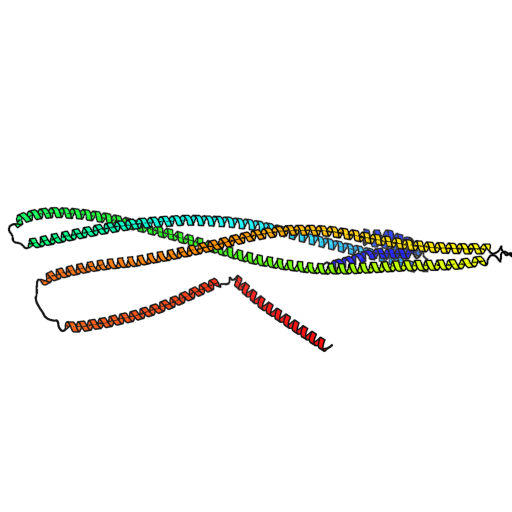.920 1.00 70.56 237 GLU A C 1
ATOM 1920 O O . GLU A 1 237 ? -63.916 5.131 80.038 1.00 70.56 237 GLU A O 1
ATOM 1925 N N . LYS A 1 238 ? -65.787 4.534 81.100 1.00 72.06 238 LYS A N 1
ATOM 1926 C CA . LYS A 1 238 ? -66.066 3.405 80.215 1.00 72.06 238 LYS A CA 1
ATOM 1927 C C . LYS A 1 238 ? -66.463 3.884 78.820 1.00 72.06 238 LYS A C 1
ATOM 1929 O O . LYS A 1 238 ? -65.964 3.323 77.853 1.00 72.06 238 LYS A O 1
ATOM 1934 N N . GLU A 1 239 ? -67.295 4.920 78.694 1.00 72.88 239 GLU A N 1
ATOM 1935 C CA . GLU A 1 239 ? -67.576 5.541 77.391 1.00 72.88 239 GLU A CA 1
ATOM 1936 C C . GLU A 1 239 ? -66.316 6.170 76.779 1.00 72.88 239 GLU A C 1
ATOM 1938 O O . GLU A 1 239 ? -66.095 6.054 75.573 1.00 72.88 239 GLU A O 1
ATOM 1943 N N . LEU A 1 240 ? -65.443 6.765 77.598 1.00 74.69 240 LEU A N 1
ATOM 1944 C CA . LEU A 1 240 ? -64.154 7.288 77.155 1.00 74.69 240 LEU A CA 1
ATOM 1945 C C . LEU A 1 240 ? -63.242 6.159 76.656 1.00 74.69 240 LEU A C 1
ATOM 1947 O O . LEU A 1 240 ? -62.672 6.279 75.575 1.00 74.69 240 LEU A O 1
ATOM 1951 N N . ILE A 1 241 ? -63.144 5.048 77.385 1.00 71.62 241 ILE A N 1
ATOM 1952 C CA . ILE A 1 241 ? -62.359 3.872 76.998 1.00 71.62 241 ILE A CA 1
ATOM 1953 C C . ILE A 1 241 ? -62.949 3.226 75.745 1.00 71.62 241 ILE A C 1
ATOM 1955 O O . ILE A 1 241 ? -62.191 2.889 74.846 1.00 71.62 241 ILE A O 1
ATOM 1959 N N . ASP A 1 242 ? -64.272 3.103 75.625 1.00 73.38 242 ASP A N 1
ATOM 1960 C CA . ASP A 1 242 ? -64.918 2.585 74.414 1.00 73.38 242 ASP A CA 1
ATOM 1961 C C . ASP A 1 242 ? -64.666 3.518 73.213 1.00 73.38 242 ASP A C 1
ATOM 1963 O O . ASP A 1 242 ? -64.423 3.039 72.101 1.00 73.38 242 ASP A O 1
ATOM 1967 N N . SER A 1 243 ? -64.630 4.840 73.426 1.00 74.94 243 SER A N 1
ATOM 1968 C CA . SER A 1 243 ? -64.246 5.807 72.389 1.00 74.94 243 SER A CA 1
ATOM 1969 C C . SER A 1 243 ? -62.769 5.680 71.993 1.00 74.94 243 SER A C 1
ATOM 1971 O O . SER A 1 243 ? -62.463 5.628 70.802 1.00 74.94 243 SER A O 1
ATOM 1973 N N . GLN A 1 244 ? -61.867 5.512 72.965 1.00 76.62 244 GLN A N 1
ATOM 1974 C CA . GLN A 1 244 ? -60.441 5.275 72.730 1.00 76.62 244 GLN A CA 1
ATOM 1975 C C . GLN A 1 244 ? -60.203 3.925 72.060 1.00 76.62 244 GLN A C 1
ATOM 1977 O O . GLN A 1 244 ? -59.325 3.810 71.217 1.00 76.62 244 GLN A O 1
ATOM 1982 N N . PHE A 1 245 ? -60.995 2.902 72.377 1.00 70.25 245 PHE A N 1
ATOM 1983 C CA . PHE A 1 245 ? -60.900 1.588 71.753 1.00 70.25 245 PHE A CA 1
ATOM 1984 C C . PHE A 1 245 ? -61.391 1.629 70.303 1.00 70.25 245 PHE A C 1
ATOM 1986 O O . PHE A 1 245 ? -60.807 0.978 69.437 1.00 70.25 245 PHE A O 1
ATOM 1993 N N . GLN A 1 246 ? -62.427 2.421 70.004 1.00 77.06 246 GLN A N 1
ATOM 1994 C CA . GLN A 1 246 ? -62.819 2.694 68.621 1.00 77.06 246 GLN A CA 1
ATOM 1995 C C . GLN A 1 246 ? -61.755 3.491 67.866 1.00 77.06 246 GLN A C 1
ATOM 1997 O O . GLN A 1 246 ? -61.484 3.172 66.709 1.00 77.06 246 GLN A O 1
ATOM 2002 N N . GLU A 1 247 ? -61.132 4.482 68.502 1.00 78.69 247 GLU A N 1
ATOM 2003 C CA . GLU A 1 247 ? -60.026 5.240 67.913 1.00 78.69 247 GLU A CA 1
ATOM 2004 C C . GLU A 1 247 ? -58.818 4.332 67.648 1.00 78.69 247 GLU A C 1
ATOM 2006 O O . GLU A 1 247 ? -58.319 4.295 66.529 1.00 78.69 247 GLU A O 1
ATOM 2011 N N . LEU A 1 248 ? -58.444 3.481 68.607 1.00 75.56 248 LEU A N 1
ATOM 2012 C CA . LEU A 1 248 ? -57.365 2.503 68.465 1.00 75.56 248 LEU A CA 1
ATOM 2013 C C . LEU A 1 248 ? -57.663 1.475 67.367 1.00 75.56 248 LEU A C 1
ATOM 2015 O O . LEU A 1 248 ? -56.771 1.073 66.625 1.00 75.56 248 LEU A O 1
ATOM 2019 N N . LYS A 1 249 ? -58.924 1.048 67.239 1.00 81.12 249 LYS A N 1
ATOM 2020 C CA . LYS A 1 249 ? -59.354 0.150 66.163 1.00 81.12 249 LYS A CA 1
ATOM 2021 C C . LYS A 1 249 ? -59.241 0.829 64.798 1.00 81.12 249 LYS A C 1
ATOM 2023 O O . LYS A 1 249 ? -58.787 0.199 63.847 1.00 81.12 249 LYS A O 1
ATOM 2028 N N . LYS A 1 250 ? -59.614 2.105 64.711 1.00 82.56 250 LYS A N 1
ATOM 2029 C CA . LYS A 1 250 ? -59.496 2.906 63.490 1.00 82.56 250 LYS A CA 1
ATOM 2030 C C . LYS A 1 250 ? -58.032 3.148 63.119 1.00 82.56 250 LYS A C 1
ATOM 2032 O O . LYS A 1 250 ? -57.668 3.011 61.955 1.00 82.56 250 LYS A O 1
ATOM 2037 N N . ASP A 1 251 ? -57.188 3.415 64.110 1.00 79.00 251 ASP A N 1
ATOM 2038 C CA . ASP A 1 251 ? -55.741 3.536 63.940 1.00 79.00 251 ASP A CA 1
ATOM 2039 C C . ASP A 1 251 ? -55.120 2.204 63.508 1.00 79.00 251 ASP A C 1
ATOM 2041 O O . ASP A 1 251 ? -54.257 2.194 62.635 1.00 79.00 251 ASP A O 1
ATOM 2045 N N . HIS A 1 252 ? -55.586 1.072 64.045 1.00 77.12 252 HIS A N 1
ATOM 2046 C CA . HIS A 1 252 ? -55.141 -0.257 63.627 1.00 77.12 252 HIS A CA 1
ATOM 2047 C C . HIS A 1 252 ? -55.536 -0.576 62.178 1.00 77.12 252 HIS A C 1
ATOM 2049 O O . HIS A 1 252 ? -54.711 -1.081 61.417 1.00 77.12 252 HIS A O 1
ATOM 2055 N N . GLU A 1 253 ? -56.767 -0.251 61.772 1.00 83.12 253 GLU A N 1
ATOM 2056 C CA . GLU A 1 253 ? -57.220 -0.386 60.381 1.00 83.12 253 GLU A CA 1
ATOM 2057 C C . GLU A 1 253 ? -56.403 0.510 59.436 1.00 83.12 253 GLU A C 1
ATOM 2059 O O . GLU A 1 253 ? -55.970 0.050 58.379 1.00 83.12 253 GLU A O 1
ATOM 2064 N N . HIS A 1 254 ? -56.100 1.745 59.846 1.00 84.69 254 HIS A N 1
ATOM 2065 C CA . HIS A 1 254 ? -55.216 2.639 59.098 1.00 84.69 254 HIS A CA 1
ATOM 2066 C C . HIS A 1 254 ? -53.786 2.083 58.998 1.00 84.69 254 HIS A C 1
ATOM 2068 O O . HIS A 1 254 ? -53.183 2.114 57.928 1.00 84.69 254 HIS A O 1
ATOM 2074 N N . LEU A 1 255 ? -53.237 1.524 60.081 1.00 80.56 255 LEU A N 1
ATOM 2075 C CA . LEU A 1 255 ? -51.909 0.898 60.090 1.00 80.56 255 LEU A CA 1
ATOM 2076 C C . LEU A 1 255 ? -51.844 -0.318 59.160 1.00 80.56 255 LEU A C 1
ATOM 2078 O O . LEU A 1 255 ? -50.847 -0.499 58.464 1.00 80.56 255 LEU A O 1
ATOM 2082 N N . LEU A 1 256 ? -52.912 -1.118 59.104 1.00 81.62 256 LEU A N 1
ATOM 2083 C CA . LEU A 1 256 ? -53.054 -2.210 58.141 1.00 81.62 256 LEU A CA 1
ATOM 2084 C C . LEU A 1 256 ? -53.079 -1.688 56.703 1.00 81.62 256 LEU A C 1
ATOM 2086 O O . LEU A 1 256 ? -52.386 -2.242 55.853 1.00 81.62 256 LEU A O 1
ATOM 2090 N N . GLU A 1 257 ? -53.819 -0.615 56.420 1.00 88.69 257 GLU A N 1
ATOM 2091 C CA . GLU A 1 257 ? -53.839 -0.002 55.086 1.00 88.69 257 GLU A CA 1
ATOM 2092 C C . GLU A 1 257 ? -52.455 0.537 54.683 1.00 88.69 257 GLU A C 1
ATOM 2094 O O . GLU A 1 257 ? -51.995 0.295 53.565 1.00 88.69 257 GLU A O 1
ATOM 2099 N N . VAL A 1 258 ? -51.756 1.204 55.607 1.00 85.19 258 VAL A N 1
ATOM 2100 C CA . VAL A 1 258 ? -50.377 1.674 55.409 1.00 85.19 258 VAL A CA 1
ATOM 2101 C C . VAL A 1 258 ? -49.429 0.498 55.176 1.00 85.19 258 VAL A C 1
ATOM 2103 O O . VAL A 1 258 ? -48.590 0.565 54.281 1.00 85.19 258 VAL A O 1
ATOM 2106 N N . PHE A 1 259 ? -49.581 -0.602 55.916 1.00 82.94 259 PHE A N 1
ATOM 2107 C CA . PHE A 1 259 ? -48.771 -1.805 55.732 1.00 82.94 259 PHE A CA 1
ATOM 2108 C C . PHE A 1 259 ? -49.008 -2.452 54.361 1.00 82.94 259 PHE A C 1
ATOM 2110 O O . PHE A 1 259 ? -48.046 -2.799 53.677 1.00 82.94 259 PHE A O 1
ATOM 2117 N N . TYR A 1 260 ? -50.263 -2.557 53.911 1.00 83.81 260 TYR A N 1
ATOM 2118 C CA . TYR A 1 260 ? -50.577 -3.066 52.572 1.00 83.81 260 TYR A CA 1
ATOM 2119 C C . TYR A 1 260 ? -50.020 -2.166 51.465 1.00 83.81 260 TYR A C 1
ATOM 2121 O O . TYR A 1 260 ? -49.443 -2.682 50.509 1.00 83.81 260 TYR A O 1
ATOM 2129 N N . LYS A 1 261 ? -50.126 -0.836 51.607 1.00 86.06 261 LYS A N 1
ATOM 2130 C CA . LYS A 1 261 ? -49.490 0.114 50.679 1.00 86.06 261 LYS A CA 1
ATOM 2131 C C . LYS A 1 261 ? -47.970 -0.039 50.672 1.00 86.06 261 LYS A C 1
ATOM 2133 O O . LYS A 1 261 ? -47.383 -0.106 49.600 1.00 86.06 261 LYS A O 1
ATOM 2138 N N . SER A 1 262 ? -47.343 -0.173 51.840 1.00 81.44 262 SER A N 1
ATOM 2139 C CA . SER A 1 262 ? -45.898 -0.401 51.957 1.00 81.44 262 SER A CA 1
ATOM 2140 C C . SER A 1 262 ? -45.464 -1.687 51.247 1.00 81.44 262 SER A C 1
ATOM 2142 O O . SER A 1 262 ? -44.543 -1.665 50.438 1.00 81.44 262 SER A O 1
ATOM 2144 N N . GLN A 1 263 ? -46.185 -2.793 51.454 1.00 84.50 263 GLN A N 1
ATOM 2145 C CA . GLN A 1 263 ? -45.892 -4.068 50.794 1.00 84.50 263 GLN A CA 1
ATOM 2146 C C . GLN A 1 263 ? -46.103 -4.002 49.270 1.00 84.50 263 GLN A C 1
ATOM 2148 O O . GLN A 1 263 ? -45.404 -4.669 48.506 1.00 84.50 263 GLN A O 1
ATOM 2153 N N . GLN A 1 264 ? -47.077 -3.217 48.806 1.00 86.06 264 GLN A N 1
ATOM 2154 C CA . GLN A 1 264 ? -47.294 -2.996 47.379 1.00 86.06 264 GLN A CA 1
ATOM 2155 C C . GLN A 1 264 ? -46.162 -2.160 46.766 1.00 86.06 264 GLN A C 1
ATOM 2157 O O . GLN A 1 264 ? -45.639 -2.546 45.723 1.00 86.06 264 GLN A O 1
ATOM 2162 N N . ASN A 1 265 ? -45.728 -1.102 47.454 1.00 84.56 265 ASN A N 1
ATOM 2163 C CA . ASN A 1 265 ? -44.585 -0.285 47.050 1.00 84.56 265 ASN A CA 1
ATOM 2164 C C . ASN A 1 265 ? -43.288 -1.107 47.023 1.00 84.56 265 ASN A C 1
ATOM 2166 O O . ASN A 1 265 ? -42.501 -0.971 46.096 1.00 84.56 265 ASN A O 1
ATOM 2170 N N . GLU A 1 266 ? -43.078 -2.005 47.990 1.00 83.75 266 GLU A N 1
ATOM 2171 C CA . GLU A 1 266 ? -41.922 -2.909 48.016 1.00 83.75 266 GLU A CA 1
ATOM 2172 C C . GLU A 1 266 ? -41.907 -3.846 46.799 1.00 83.75 266 GLU A C 1
ATOM 2174 O O . GLU A 1 266 ? -40.870 -4.029 46.163 1.00 83.75 266 GLU A O 1
ATOM 2179 N N . LYS A 1 267 ? -43.066 -4.400 46.416 1.00 87.12 267 LYS A N 1
ATOM 2180 C CA . LYS A 1 267 ? -43.186 -5.218 45.197 1.00 87.12 267 LYS A CA 1
ATOM 2181 C C . LYS A 1 267 ? -42.918 -4.417 43.928 1.00 87.12 267 LYS A C 1
ATOM 2183 O O . LYS A 1 267 ? -42.307 -4.941 43.000 1.00 87.12 267 LYS A O 1
ATOM 2188 N N . GLU A 1 268 ? -43.398 -3.181 43.869 1.00 88.50 268 GLU A N 1
ATOM 2189 C CA . GLU A 1 268 ? -43.189 -2.298 42.722 1.00 88.50 268 GLU A CA 1
ATOM 2190 C C . GLU A 1 268 ? -41.714 -1.889 42.605 1.00 88.50 268 GLU A C 1
ATOM 2192 O O . GLU A 1 268 ? -41.143 -1.967 41.519 1.00 88.50 268 GLU A O 1
ATOM 2197 N N . TYR A 1 269 ? -41.063 -1.607 43.735 1.00 83.25 269 TYR A N 1
ATOM 2198 C CA . TYR A 1 269 ? -39.628 -1.350 43.816 1.00 83.25 269 TYR A CA 1
ATOM 2199 C C . TYR A 1 269 ? -38.790 -2.568 43.403 1.00 83.25 269 TYR A C 1
ATOM 2201 O O . TYR A 1 269 ? -37.865 -2.437 42.607 1.00 83.25 269 TYR A O 1
ATOM 2209 N N . LEU A 1 270 ? -39.135 -3.774 43.873 1.00 85.44 270 LEU A N 1
ATOM 2210 C CA . LEU A 1 270 ? -38.477 -5.019 43.451 1.00 85.44 270 LEU A CA 1
ATOM 2211 C C . LEU A 1 270 ? -38.583 -5.236 41.941 1.00 85.44 270 LEU A C 1
ATOM 2213 O O . LEU A 1 270 ? -37.595 -5.586 41.299 1.00 85.44 270 LEU A O 1
ATOM 2217 N N . LYS A 1 271 ? -39.762 -4.981 41.366 1.00 90.56 271 LYS A N 1
ATOM 2218 C CA . LYS A 1 271 ? -39.967 -5.070 39.920 1.00 90.56 271 LYS A CA 1
ATOM 2219 C C . LYS A 1 271 ? -39.124 -4.039 39.165 1.00 90.56 271 LYS A C 1
ATOM 2221 O O . LYS A 1 271 ? -38.507 -4.381 38.163 1.00 90.56 271 LYS A O 1
ATOM 2226 N N . GLN A 1 272 ? -39.054 -2.806 39.663 1.00 90.31 272 GLN A N 1
ATOM 2227 C CA . GLN A 1 272 ? -38.211 -1.765 39.079 1.00 90.31 272 GLN A CA 1
ATOM 2228 C C . GLN A 1 272 ? -36.724 -2.146 39.139 1.00 90.31 272 GLN A C 1
ATOM 2230 O O . GLN A 1 272 ? -36.018 -1.981 38.149 1.00 90.31 272 GLN A O 1
ATOM 2235 N N . CYS A 1 273 ? -36.263 -2.736 40.246 1.00 84.25 273 CYS A N 1
ATOM 2236 C CA . CYS A 1 273 ? -34.910 -3.279 40.361 1.00 84.25 273 CYS A CA 1
ATOM 2237 C C . CYS A 1 273 ? -34.642 -4.406 39.352 1.00 84.25 273 CYS A C 1
ATOM 2239 O O . CYS A 1 273 ? -33.581 -4.414 38.738 1.00 84.25 273 CYS A O 1
ATOM 2241 N N . GLU A 1 274 ? -35.580 -5.337 39.144 1.00 87.38 274 GLU A N 1
ATOM 2242 C CA . GLU A 1 274 ? -35.440 -6.391 38.125 1.00 87.38 274 GLU A CA 1
ATOM 2243 C C . GLU A 1 274 ? -35.372 -5.825 36.701 1.00 87.38 274 GLU A C 1
ATOM 2245 O O . GLU A 1 274 ? -34.599 -6.313 35.876 1.00 87.38 274 GLU A O 1
ATOM 2250 N N . ASP A 1 275 ? -36.171 -4.803 36.400 1.00 88.94 275 ASP A N 1
ATOM 2251 C CA . ASP A 1 275 ? -36.173 -4.168 35.083 1.00 88.94 275 ASP A CA 1
ATOM 2252 C C . ASP A 1 275 ? -34.873 -3.375 34.852 1.00 88.94 275 ASP A C 1
ATOM 2254 O O . ASP A 1 275 ? -34.241 -3.540 33.807 1.00 88.94 275 ASP A O 1
ATOM 2258 N N . SER A 1 276 ? -34.385 -2.631 35.852 1.00 85.19 276 SER A N 1
ATOM 2259 C CA . SER A 1 276 ? -33.066 -1.982 35.797 1.00 85.19 276 SER A CA 1
ATOM 2260 C C . SER A 1 276 ? -31.913 -2.988 35.705 1.00 85.19 276 SER A C 1
ATOM 2262 O O . SER A 1 276 ? -30.937 -2.735 35.004 1.00 85.19 276 SER A O 1
ATOM 2264 N N . GLN A 1 277 ? -32.014 -4.151 36.356 1.00 87.69 277 GLN A N 1
ATOM 2265 C CA . GLN A 1 277 ? -31.020 -5.224 36.247 1.00 87.69 277 GLN A CA 1
ATOM 2266 C C . GLN A 1 277 ? -30.928 -5.745 34.804 1.00 87.69 277 GLN A C 1
ATOM 2268 O O . GLN A 1 277 ? -29.827 -5.878 34.271 1.00 87.69 277 GLN A O 1
ATOM 2273 N N . LYS A 1 278 ? -32.069 -5.987 34.144 1.00 89.56 278 LYS A N 1
ATOM 2274 C CA . LYS A 1 278 ? -32.103 -6.403 32.729 1.00 89.56 278 LYS A CA 1
ATOM 2275 C C . LYS A 1 278 ? -31.525 -5.336 31.806 1.00 89.56 278 LYS A C 1
ATOM 2277 O O . LYS A 1 278 ? -30.843 -5.662 30.839 1.00 89.56 278 LYS A O 1
ATOM 2282 N N . GLU A 1 279 ? -31.786 -4.066 32.099 1.00 89.75 279 GLU A N 1
ATOM 2283 C CA . GLU A 1 279 ? -31.235 -2.947 31.338 1.00 89.75 279 GLU A CA 1
ATOM 2284 C C . GLU A 1 279 ? -29.704 -2.881 31.485 1.00 89.75 279 GLU A C 1
ATOM 2286 O O . GLU A 1 279 ? -28.994 -2.779 30.485 1.00 89.75 279 GLU A O 1
ATOM 2291 N N . ILE A 1 280 ? -29.175 -3.078 32.700 1.00 84.38 280 ILE A N 1
ATOM 2292 C CA . ILE A 1 280 ? -27.729 -3.202 32.952 1.00 84.38 280 ILE A CA 1
ATOM 2293 C C . ILE A 1 280 ? -27.132 -4.384 32.178 1.00 84.38 280 ILE A C 1
ATOM 2295 O O . ILE A 1 280 ? -26.094 -4.219 31.540 1.00 84.38 280 ILE A O 1
ATOM 2299 N N . GLU A 1 281 ? -27.772 -5.555 32.193 1.00 89.50 281 GLU A N 1
ATOM 2300 C CA . GLU A 1 281 ? -27.320 -6.722 31.420 1.00 89.50 281 GLU A CA 1
ATOM 2301 C C . GLU A 1 281 ? -27.299 -6.425 29.912 1.00 89.50 281 GLU A C 1
ATOM 2303 O O . GLU A 1 281 ? -26.343 -6.777 29.218 1.00 89.50 281 GLU A O 1
ATOM 2308 N N . SER A 1 282 ? -28.306 -5.711 29.402 1.00 89.38 282 SER A N 1
ATOM 2309 C CA . SER A 1 282 ? -28.349 -5.295 27.997 1.00 89.38 282 SER A CA 1
ATOM 2310 C C . SER A 1 282 ? -27.217 -4.321 27.642 1.00 89.38 282 SER A C 1
ATOM 2312 O O . SER A 1 282 ? -26.543 -4.506 26.626 1.00 89.38 282 SER A O 1
ATOM 2314 N N . HIS A 1 283 ? -26.922 -3.351 28.516 1.00 87.00 283 HIS A N 1
ATOM 2315 C CA . HIS A 1 283 ? -25.801 -2.428 28.342 1.00 87.00 283 HIS A CA 1
ATOM 2316 C C . HIS A 1 283 ? -24.450 -3.137 28.455 1.00 87.00 283 HIS A C 1
ATOM 2318 O O . HIS A 1 283 ? -23.530 -2.799 27.718 1.00 87.00 283 HIS A O 1
ATOM 2324 N N . GLN A 1 284 ? -24.311 -4.151 29.312 1.00 87.88 284 GLN A N 1
ATOM 2325 C CA . GLN A 1 284 ? -23.090 -4.960 29.389 1.00 87.88 284 GLN A CA 1
ATOM 2326 C C . GLN A 1 284 ? -22.831 -5.729 28.090 1.00 87.88 284 GLN A C 1
ATOM 2328 O O . GLN A 1 284 ? -21.691 -5.776 27.626 1.00 87.88 284 GLN A O 1
ATOM 2333 N N . ILE A 1 285 ? -23.875 -6.289 27.472 1.00 90.38 285 ILE A N 1
ATOM 2334 C CA . ILE A 1 285 ? -23.766 -6.934 26.155 1.00 90.38 285 ILE A CA 1
ATOM 2335 C C . ILE A 1 285 ? -23.365 -5.905 25.090 1.00 90.38 285 ILE A C 1
ATOM 2337 O O . ILE A 1 285 ? -22.481 -6.179 24.280 1.00 90.38 285 ILE A O 1
ATOM 2341 N N . LEU A 1 286 ? -23.968 -4.714 25.111 1.00 90.56 286 LEU A N 1
ATOM 2342 C CA . LEU A 1 286 ? -23.642 -3.639 24.173 1.00 90.56 286 LEU A CA 1
ATOM 2343 C C . LEU A 1 286 ? -22.185 -3.168 24.323 1.00 90.56 286 LEU A C 1
ATOM 2345 O O . LEU A 1 286 ? -21.469 -3.069 23.331 1.00 90.56 286 LEU A O 1
ATOM 2349 N N . ILE A 1 287 ? -21.721 -2.947 25.558 1.00 86.25 287 ILE A N 1
ATOM 2350 C CA . ILE A 1 287 ? -20.329 -2.583 25.866 1.00 86.25 287 ILE A CA 1
ATOM 2351 C C . ILE A 1 287 ? -19.371 -3.663 25.368 1.00 86.25 287 ILE A C 1
ATOM 2353 O O . ILE A 1 287 ? -18.343 -3.336 24.780 1.00 86.25 287 ILE A O 1
ATOM 2357 N N . LYS A 1 288 ? -19.709 -4.943 25.561 1.00 91.31 288 LYS A N 1
ATOM 2358 C CA . LYS A 1 288 ? -18.899 -6.051 25.051 1.00 91.31 288 LYS A CA 1
ATOM 2359 C C . LYS A 1 288 ? -18.815 -6.031 23.523 1.00 91.31 288 LYS A C 1
ATOM 2361 O O . LYS A 1 288 ? -17.720 -6.123 22.986 1.00 91.31 288 LYS A O 1
ATOM 2366 N N . ASN A 1 289 ? -19.934 -5.827 22.829 1.00 89.62 289 ASN A N 1
ATOM 2367 C CA . ASN A 1 289 ? -19.938 -5.721 21.369 1.00 89.62 289 ASN A CA 1
ATOM 2368 C C . ASN A 1 289 ? -19.095 -4.534 20.872 1.00 89.62 289 ASN A C 1
ATOM 2370 O O . ASN A 1 289 ? -18.356 -4.678 19.901 1.00 89.62 289 ASN A O 1
ATOM 2374 N N . PHE A 1 290 ? -19.167 -3.377 21.540 1.00 87.94 290 PHE A N 1
ATOM 2375 C CA . PHE A 1 290 ? -18.317 -2.231 21.203 1.00 87.94 290 PHE A CA 1
ATOM 2376 C C . PHE A 1 290 ? -16.840 -2.490 21.492 1.00 87.94 290 PHE A C 1
ATOM 2378 O O . PHE A 1 290 ? -15.986 -2.039 20.733 1.00 87.94 290 PHE A O 1
ATOM 2385 N N . HIS A 1 291 ? -16.525 -3.226 22.557 1.00 89.56 291 HIS A N 1
ATOM 2386 C CA . HIS A 1 291 ? -15.157 -3.635 22.850 1.00 89.56 291 HIS A CA 1
ATOM 2387 C C . HIS A 1 291 ? -14.605 -4.564 21.760 1.00 89.56 291 HIS A C 1
ATOM 2389 O O . HIS A 1 291 ? -13.522 -4.305 21.241 1.00 89.56 291 HIS A O 1
ATOM 2395 N N . ASP A 1 292 ? -15.382 -5.567 21.343 1.00 88.00 292 ASP A N 1
ATOM 2396 C CA . ASP A 1 292 ? -15.004 -6.491 20.269 1.00 88.00 292 ASP A CA 1
ATOM 2397 C C . ASP A 1 292 ? -14.819 -5.744 18.928 1.00 88.00 292 ASP A C 1
ATOM 2399 O O . ASP A 1 292 ? -13.859 -5.993 18.194 1.00 88.00 292 ASP A O 1
ATOM 2403 N N . GLN A 1 293 ? -15.687 -4.768 18.619 1.00 89.75 293 GLN A N 1
ATOM 2404 C CA . GLN A 1 293 ? -15.529 -3.893 17.448 1.00 89.75 293 GLN A CA 1
ATOM 2405 C C . GLN A 1 293 ? -14.273 -3.022 17.530 1.00 89.75 293 GLN A C 1
ATOM 2407 O O . GLN A 1 293 ? -13.546 -2.903 16.545 1.00 89.75 293 GLN A O 1
ATOM 2412 N N . TYR A 1 294 ? -13.996 -2.429 18.693 1.00 86.81 294 TYR A N 1
ATOM 2413 C CA . TYR A 1 294 ? -12.794 -1.625 18.904 1.00 86.81 294 TYR A CA 1
ATOM 2414 C C . TYR A 1 294 ? -11.528 -2.458 18.696 1.00 86.81 294 TYR A C 1
ATOM 2416 O O . TYR A 1 294 ? -10.598 -2.007 18.036 1.00 86.81 294 TYR A O 1
ATOM 2424 N N . GLN A 1 295 ? -11.522 -3.697 19.188 1.00 88.00 295 GLN A N 1
ATOM 2425 C CA . GLN A 1 295 ? -10.404 -4.617 19.016 1.00 88.00 295 GLN A CA 1
ATOM 2426 C C . GLN A 1 295 ? -10.195 -4.996 17.539 1.00 88.00 295 GLN A C 1
ATOM 2428 O O . GLN A 1 295 ? -9.058 -5.062 17.076 1.00 88.00 295 GLN A O 1
ATOM 2433 N N . CYS A 1 296 ? -11.276 -5.176 16.769 1.00 87.44 296 CYS A N 1
ATOM 2434 C CA . CYS A 1 296 ? -11.188 -5.384 15.319 1.00 87.44 296 CYS A CA 1
ATOM 2435 C C . CYS A 1 296 ? -10.590 -4.166 14.596 1.00 87.44 296 CYS A C 1
ATOM 2437 O O . CYS A 1 296 ? -9.690 -4.331 13.776 1.00 87.44 296 CYS A O 1
ATOM 2439 N N . LEU A 1 297 ? -11.037 -2.953 14.939 1.00 86.94 297 LEU A N 1
ATOM 2440 C CA . LEU A 1 297 ? -10.502 -1.709 14.371 1.00 86.94 297 LEU A CA 1
ATOM 2441 C C . LEU A 1 297 ? -9.035 -1.476 14.755 1.00 86.94 297 LEU A C 1
ATOM 2443 O O . LEU A 1 297 ? -8.254 -0.952 13.963 1.00 86.94 297 LEU A O 1
ATOM 2447 N N . GLU A 1 298 ? -8.636 -1.863 15.966 1.00 90.44 298 GLU A N 1
ATOM 2448 C CA . GLU A 1 298 ? -7.246 -1.776 16.408 1.00 90.44 298 GLU A CA 1
ATOM 2449 C C . GLU A 1 298 ? -6.346 -2.757 15.644 1.00 90.44 298 GLU A C 1
ATOM 2451 O O . GLU A 1 298 ? -5.243 -2.385 15.240 1.00 90.44 298 GLU A O 1
ATOM 2456 N N . ASN A 1 299 ? -6.844 -3.959 15.343 1.00 88.06 299 ASN A N 1
ATOM 2457 C CA . ASN A 1 299 ? -6.154 -4.909 14.470 1.00 88.06 299 ASN A CA 1
ATOM 2458 C C . ASN A 1 299 ? -6.022 -4.375 13.033 1.00 88.06 299 ASN A C 1
ATOM 2460 O O . ASN A 1 299 ? -4.916 -4.372 12.499 1.00 88.06 299 ASN A O 1
ATOM 2464 N N . GLU A 1 300 ? -7.093 -3.834 12.439 1.00 88.69 300 GLU A N 1
ATOM 2465 C CA . GLU A 1 300 ? -7.029 -3.207 11.106 1.00 88.69 300 GLU A CA 1
ATOM 2466 C C . GLU A 1 300 ? -6.043 -2.036 11.066 1.00 88.69 300 GLU A C 1
ATOM 2468 O O . GLU A 1 300 ? -5.254 -1.905 10.131 1.00 88.69 300 GLU A O 1
ATOM 2473 N N . LYS A 1 301 ? -6.033 -1.189 12.101 1.00 89.44 301 LYS A N 1
ATOM 2474 C CA . LYS A 1 301 ? -5.060 -0.101 12.222 1.00 89.44 301 LYS A CA 1
ATOM 2475 C C . LYS A 1 301 ? -3.627 -0.639 12.233 1.00 89.44 301 LYS A C 1
ATOM 2477 O O . LYS A 1 301 ? -2.765 -0.061 11.568 1.00 89.44 301 LYS A O 1
ATOM 2482 N N . ASN A 1 302 ? -3.362 -1.713 12.975 1.00 87.56 302 ASN A N 1
ATOM 2483 C CA . ASN A 1 302 ? -2.038 -2.331 13.032 1.00 87.56 302 ASN A CA 1
ATOM 2484 C C . ASN A 1 302 ? -1.635 -2.926 11.672 1.00 87.56 302 ASN A C 1
ATOM 2486 O O . ASN A 1 302 ? -0.497 -2.732 11.234 1.00 87.56 302 ASN A O 1
ATOM 2490 N N . ASP A 1 303 ? -2.573 -3.551 10.959 1.00 87.56 303 ASP A N 1
ATOM 2491 C CA . ASP A 1 303 ? -2.353 -4.070 9.606 1.00 87.56 303 ASP A CA 1
ATOM 2492 C C . ASP A 1 303 ? -2.032 -2.939 8.618 1.00 87.56 303 ASP A C 1
ATOM 2494 O O . ASP A 1 303 ? -1.024 -3.007 7.906 1.00 87.56 303 ASP A O 1
ATOM 2498 N N . ILE A 1 304 ? -2.806 -1.848 8.636 1.00 87.25 304 ILE A N 1
ATOM 2499 C CA . ILE A 1 304 ? -2.559 -0.653 7.813 1.00 87.25 304 ILE A CA 1
ATOM 2500 C C . ILE A 1 304 ? -1.192 -0.043 8.143 1.00 87.25 304 ILE A C 1
ATOM 2502 O O . ILE A 1 304 ? -0.434 0.310 7.238 1.00 87.25 304 ILE A O 1
ATOM 2506 N N . GLN A 1 305 ? -0.836 0.049 9.425 1.00 89.06 305 GLN A N 1
ATOM 2507 C CA . GLN A 1 305 ? 0.456 0.578 9.856 1.00 89.06 305 GLN A CA 1
ATOM 2508 C C . GLN A 1 305 ? 1.619 -0.301 9.366 1.00 89.06 305 GLN A C 1
ATOM 2510 O O . GLN A 1 305 ? 2.635 0.226 8.907 1.00 89.06 305 GLN A O 1
ATOM 2515 N N . SER A 1 306 ? 1.460 -1.628 9.381 1.00 85.88 306 SER A N 1
ATOM 2516 C CA . SER A 1 306 ? 2.447 -2.559 8.821 1.00 85.88 306 SER A CA 1
ATOM 2517 C C . SER A 1 306 ? 2.611 -2.383 7.302 1.00 85.88 306 SER A C 1
ATOM 2519 O O . SER A 1 306 ? 3.735 -2.357 6.788 1.00 85.88 306 SER A O 1
ATOM 2521 N N . HIS A 1 307 ? 1.504 -2.176 6.580 1.00 87.25 307 HIS A N 1
ATOM 2522 C CA . HIS A 1 307 ? 1.512 -1.898 5.145 1.00 87.25 307 HIS A CA 1
ATOM 2523 C C . HIS A 1 307 ? 2.189 -0.568 4.823 1.00 87.25 307 HIS A C 1
ATOM 2525 O O . HIS A 1 307 ? 3.006 -0.508 3.903 1.00 87.25 307 HIS A O 1
ATOM 2531 N N . LEU A 1 308 ? 1.926 0.476 5.608 1.00 87.56 308 LEU A N 1
ATOM 2532 C CA . LEU A 1 308 ? 2.546 1.786 5.431 1.00 87.56 308 LEU A CA 1
ATOM 2533 C C . LEU A 1 308 ? 4.070 1.723 5.611 1.00 87.56 308 LEU A C 1
ATOM 2535 O O . LEU A 1 308 ? 4.805 2.264 4.786 1.00 87.56 308 LEU A O 1
ATOM 2539 N N . ILE A 1 309 ? 4.557 0.979 6.610 1.00 89.31 309 ILE A N 1
ATOM 2540 C CA . ILE A 1 309 ? 5.997 0.739 6.815 1.00 89.31 309 ILE A CA 1
ATOM 2541 C C . ILE A 1 309 ? 6.611 -0.006 5.619 1.00 89.31 309 ILE A C 1
ATOM 2543 O O . ILE A 1 309 ? 7.695 0.352 5.147 1.00 89.31 309 ILE A O 1
ATOM 2547 N N . SER A 1 310 ? 5.922 -1.023 5.092 1.00 88.94 310 SER A N 1
ATOM 2548 C CA . SER A 1 310 ? 6.368 -1.759 3.901 1.00 88.94 310 SER A CA 1
ATOM 2549 C C . SER A 1 310 ? 6.479 -0.844 2.675 1.00 88.94 310 SER A C 1
ATOM 2551 O O . SER A 1 310 ? 7.514 -0.832 2.003 1.00 88.94 310 SER A O 1
ATOM 2553 N N . VAL A 1 311 ? 5.454 -0.027 2.410 1.00 85.88 311 VAL A N 1
ATOM 2554 C CA . VAL A 1 311 ? 5.444 0.930 1.291 1.00 85.88 311 VAL A CA 1
ATOM 2555 C C . VAL A 1 311 ? 6.549 1.972 1.454 1.00 85.88 311 VAL A C 1
ATOM 2557 O O . VAL A 1 311 ? 7.274 2.247 0.499 1.00 85.88 311 VAL A O 1
ATOM 2560 N N . GLN A 1 312 ? 6.748 2.500 2.662 1.00 89.25 312 GLN A N 1
ATOM 2561 C CA . GLN A 1 312 ? 7.821 3.450 2.946 1.00 89.25 312 GLN A CA 1
ATOM 2562 C C . GLN A 1 312 ? 9.204 2.832 2.690 1.00 89.25 312 GLN A C 1
ATOM 2564 O O . GLN A 1 312 ? 10.041 3.439 2.025 1.00 89.25 312 GLN A O 1
ATOM 2569 N N . THR A 1 313 ? 9.411 1.581 3.104 1.00 88.38 313 THR A N 1
ATOM 2570 C CA . THR A 1 313 ? 10.653 0.837 2.838 1.00 88.38 313 THR A CA 1
ATOM 2571 C C . THR A 1 313 ? 10.881 0.633 1.335 1.00 88.38 313 THR A C 1
ATOM 2573 O O . THR A 1 313 ? 12.010 0.723 0.845 1.00 88.38 313 THR A O 1
ATOM 2576 N N . GLN A 1 314 ? 9.823 0.359 0.564 1.00 85.94 314 GLN A N 1
ATOM 2577 C CA . GLN A 1 314 ? 9.917 0.266 -0.896 1.00 85.94 314 GLN A CA 1
ATOM 2578 C C . GLN A 1 314 ? 10.280 1.617 -1.522 1.00 85.94 314 GLN A C 1
ATOM 2580 O O . GLN A 1 314 ? 11.147 1.671 -2.396 1.00 85.94 314 GLN A O 1
ATOM 2585 N N . LEU A 1 315 ? 9.678 2.705 -1.043 1.00 87.25 315 LEU A N 1
ATOM 2586 C CA . LEU A 1 315 ? 9.950 4.057 -1.520 1.00 87.25 315 LEU A CA 1
ATOM 2587 C C . LEU A 1 315 ? 11.407 4.459 -1.243 1.00 87.25 315 LEU A C 1
ATOM 2589 O O . LEU A 1 315 ? 12.096 4.938 -2.147 1.00 87.25 315 LEU A O 1
ATOM 2593 N N . GLU A 1 316 ? 11.930 4.157 -0.057 1.00 89.12 316 GLU A N 1
ATOM 2594 C CA . GLU A 1 316 ? 13.344 4.355 0.287 1.00 89.12 316 GLU A CA 1
ATOM 2595 C C . GLU A 1 316 ? 14.278 3.556 -0.635 1.00 89.12 316 GLU A C 1
ATOM 2597 O O . GLU A 1 316 ? 15.239 4.113 -1.171 1.00 89.12 316 GLU A O 1
ATOM 2602 N N . ARG A 1 317 ? 13.963 2.282 -0.918 1.00 88.56 317 ARG A N 1
ATOM 2603 C CA . ARG A 1 317 ? 14.730 1.465 -1.880 1.00 88.56 317 ARG A CA 1
ATOM 2604 C C . ARG A 1 317 ? 14.724 2.065 -3.285 1.00 88.56 317 ARG A C 1
ATOM 2606 O O . ARG A 1 317 ? 15.769 2.112 -3.930 1.00 88.56 317 ARG A O 1
ATOM 2613 N N . THR A 1 318 ? 13.571 2.527 -3.771 1.00 86.62 318 THR A N 1
ATOM 2614 C CA . THR A 1 318 ? 13.489 3.161 -5.098 1.00 86.62 318 THR A CA 1
ATOM 2615 C C . THR A 1 318 ? 14.256 4.478 -5.149 1.00 86.62 318 THR A C 1
ATOM 2617 O O . THR A 1 318 ? 14.974 4.722 -6.114 1.00 86.62 318 THR A O 1
ATOM 2620 N N . THR A 1 319 ? 14.197 5.279 -4.084 1.00 87.50 319 THR A N 1
ATOM 2621 C CA . THR A 1 319 ? 14.943 6.539 -3.971 1.00 87.50 319 THR A CA 1
ATOM 2622 C C . THR A 1 319 ? 16.449 6.288 -3.983 1.00 87.50 319 THR A C 1
ATOM 2624 O O . THR A 1 319 ? 17.184 6.971 -4.693 1.00 87.50 319 THR A O 1
ATOM 2627 N N . PHE A 1 320 ? 16.909 5.256 -3.272 1.00 92.69 320 PHE A N 1
ATOM 2628 C CA . PHE A 1 320 ? 18.306 4.829 -3.302 1.00 92.69 320 PHE A CA 1
ATOM 2629 C C . PHE A 1 320 ? 18.753 4.403 -4.710 1.00 92.69 320 PHE A C 1
ATOM 2631 O O . PHE A 1 320 ? 19.813 4.822 -5.173 1.00 92.69 320 PHE A O 1
ATOM 2638 N N . LEU A 1 321 ? 17.937 3.620 -5.428 1.00 88.81 321 LEU A N 1
ATOM 2639 C CA . LEU A 1 321 ? 18.232 3.223 -6.812 1.00 88.81 321 LEU A CA 1
ATOM 2640 C C . LEU A 1 321 ? 18.278 4.426 -7.766 1.00 88.81 321 LEU A C 1
ATOM 2642 O O . LEU A 1 321 ? 19.132 4.471 -8.653 1.00 88.81 321 LEU A O 1
ATOM 2646 N N . ILE A 1 322 ? 17.397 5.412 -7.579 1.00 84.75 322 ILE A N 1
ATOM 2647 C CA . ILE A 1 322 ? 17.414 6.663 -8.347 1.00 84.75 322 ILE A CA 1
ATOM 2648 C C . ILE A 1 322 ? 18.715 7.426 -8.082 1.00 84.75 322 ILE A C 1
ATOM 2650 O O . ILE A 1 322 ? 19.414 7.754 -9.036 1.00 84.75 322 ILE A O 1
ATOM 2654 N N . GLN A 1 323 ? 19.106 7.617 -6.819 1.00 89.50 323 GLN A N 1
ATOM 2655 C CA . GLN A 1 323 ? 20.371 8.277 -6.465 1.00 89.50 323 GLN A CA 1
ATOM 2656 C C . GLN A 1 323 ? 21.592 7.538 -7.030 1.00 89.50 323 GLN A C 1
ATOM 2658 O O . GLN A 1 323 ? 22.532 8.158 -7.535 1.00 89.50 323 GLN A O 1
ATOM 2663 N N . GLN A 1 324 ? 21.580 6.204 -6.993 1.00 89.44 324 GLN A N 1
ATOM 2664 C CA . GLN A 1 324 ? 22.635 5.393 -7.594 1.00 89.44 324 GLN A CA 1
ATOM 2665 C C . GLN A 1 324 ? 22.720 5.636 -9.107 1.00 89.44 324 GLN A C 1
ATOM 2667 O O . GLN A 1 324 ? 23.811 5.873 -9.632 1.00 89.44 324 GLN A O 1
ATOM 2672 N N . ASN A 1 325 ? 21.583 5.637 -9.805 1.00 84.50 325 ASN A N 1
ATOM 2673 C CA . ASN A 1 325 ? 21.526 5.911 -11.239 1.00 84.50 325 ASN A CA 1
ATOM 2674 C C . ASN A 1 325 ? 21.947 7.347 -11.577 1.00 84.50 325 ASN A C 1
ATOM 2676 O O . ASN A 1 325 ? 22.694 7.538 -12.533 1.00 84.50 325 ASN A O 1
ATOM 2680 N N . GLU A 1 326 ? 21.549 8.344 -10.787 1.00 86.88 326 GLU A N 1
ATOM 2681 C CA . GLU A 1 326 ? 21.988 9.734 -10.953 1.00 86.88 326 GLU A CA 1
ATOM 2682 C C . GLU A 1 326 ? 23.508 9.858 -10.828 1.00 86.88 326 GLU A C 1
ATOM 2684 O O . GLU A 1 326 ? 24.148 10.474 -11.681 1.00 86.88 326 GLU A O 1
ATOM 2689 N N . SER A 1 327 ? 24.109 9.213 -9.822 1.00 88.44 327 SER A N 1
ATOM 2690 C CA . SER A 1 327 ? 25.568 9.199 -9.662 1.00 88.44 327 SER A CA 1
ATOM 2691 C C . SER A 1 327 ? 26.268 8.537 -10.856 1.00 88.44 327 SER A C 1
ATOM 2693 O O . SER A 1 327 ? 27.282 9.035 -11.348 1.00 88.44 327 SER A O 1
ATOM 2695 N N . PHE A 1 328 ? 25.691 7.458 -11.395 1.00 89.50 328 PHE A N 1
ATOM 2696 C CA . PHE A 1 328 ? 26.207 6.793 -12.586 1.00 89.50 328 PHE A CA 1
ATOM 2697 C C . PHE A 1 328 ? 26.109 7.691 -13.826 1.00 89.50 328 PHE A C 1
ATOM 2699 O O . PHE A 1 328 ? 27.075 7.789 -14.585 1.00 89.50 328 PHE A O 1
ATOM 2706 N N . ILE A 1 329 ? 24.979 8.380 -14.013 1.00 85.88 329 ILE A N 1
ATOM 2707 C CA . ILE A 1 329 ? 24.786 9.344 -15.103 1.00 85.88 329 ILE A CA 1
ATOM 2708 C C . ILE A 1 329 ? 25.807 10.476 -14.983 1.00 85.88 329 ILE A C 1
ATOM 2710 O O . ILE A 1 329 ? 26.478 10.772 -15.965 1.00 85.88 329 ILE A O 1
ATOM 2714 N N . GLN A 1 330 ? 26.013 11.048 -13.794 1.00 90.00 330 GLN A N 1
ATOM 2715 C CA . GLN A 1 330 ? 27.020 12.094 -13.575 1.00 90.00 330 GLN A CA 1
ATOM 2716 C C . GLN A 1 330 ? 28.436 11.627 -13.944 1.00 90.00 330 GLN A C 1
ATOM 2718 O O . GLN A 1 330 ? 29.170 12.360 -14.610 1.00 90.00 330 GLN A O 1
ATOM 2723 N N . ILE A 1 331 ? 28.808 10.394 -13.581 1.00 89.12 331 ILE A N 1
ATOM 2724 C CA . ILE A 1 331 ? 30.098 9.798 -13.962 1.00 89.12 331 ILE A CA 1
ATOM 2725 C C . ILE A 1 331 ? 30.218 9.674 -15.488 1.00 89.12 331 ILE A C 1
ATOM 2727 O O . ILE A 1 331 ? 31.258 10.021 -16.053 1.00 89.12 331 ILE A O 1
ATOM 2731 N N . GLN A 1 332 ? 29.172 9.199 -16.173 1.00 87.88 332 GLN A N 1
ATOM 2732 C CA . GLN A 1 332 ? 29.188 9.086 -17.636 1.00 87.88 332 GLN A CA 1
ATOM 2733 C C . GLN A 1 332 ? 29.237 10.457 -18.313 1.00 87.88 332 GLN A C 1
ATOM 2735 O O . GLN A 1 332 ? 30.018 10.638 -19.244 1.00 87.88 332 GLN A O 1
ATOM 2740 N N . THR A 1 333 ? 28.482 11.438 -17.820 1.00 88.19 333 THR A N 1
ATOM 2741 C CA . THR A 1 333 ? 28.503 12.816 -18.323 1.00 88.19 333 THR A CA 1
ATOM 2742 C C . THR A 1 333 ? 29.891 13.430 -18.179 1.00 88.19 333 THR A C 1
ATOM 2744 O O . THR A 1 333 ? 30.406 14.007 -19.134 1.00 88.19 333 THR A O 1
ATOM 2747 N N . HIS A 1 334 ? 30.556 13.241 -17.035 1.00 89.94 334 HIS A N 1
ATOM 2748 C CA . HIS A 1 334 ? 31.925 13.721 -16.855 1.00 89.94 334 HIS A CA 1
ATOM 2749 C C . HIS A 1 334 ? 32.905 13.039 -17.820 1.00 89.94 334 HIS A C 1
ATOM 2751 O O . HIS A 1 334 ? 33.776 13.690 -18.395 1.00 89.94 334 HIS A O 1
ATOM 2757 N N . LYS A 1 335 ? 32.741 11.733 -18.059 1.00 92.12 335 LYS A N 1
ATOM 2758 C CA . LYS A 1 335 ? 33.550 10.996 -19.037 1.00 92.12 335 LYS A CA 1
ATOM 2759 C C . LYS A 1 335 ? 33.332 11.499 -20.467 1.00 92.12 335 LYS A C 1
ATOM 2761 O O . LYS A 1 335 ? 34.296 11.593 -21.222 1.00 92.12 335 LYS A O 1
ATOM 2766 N N . ILE A 1 336 ? 32.094 11.829 -20.837 1.00 87.00 336 ILE A N 1
ATOM 2767 C CA . ILE A 1 336 ? 31.773 12.428 -22.139 1.00 87.00 336 ILE A CA 1
ATOM 2768 C C . ILE A 1 336 ? 32.465 13.789 -22.272 1.00 87.00 336 ILE A C 1
ATOM 2770 O O . ILE A 1 336 ? 33.185 13.990 -23.244 1.00 87.00 336 ILE A O 1
ATOM 2774 N N . GLN A 1 337 ? 32.372 14.656 -21.261 1.00 89.75 337 GLN A N 1
ATOM 2775 C CA . GLN A 1 337 ? 33.052 15.960 -21.260 1.00 89.75 337 GLN A CA 1
ATOM 2776 C C . GLN A 1 337 ? 34.577 15.834 -21.403 1.00 89.75 337 GLN A C 1
ATOM 2778 O O . GLN A 1 337 ? 35.201 16.598 -22.136 1.00 89.75 337 GLN A O 1
ATOM 2783 N N . GLN A 1 338 ? 35.198 14.851 -20.741 1.00 90.88 338 GLN A N 1
ATOM 2784 C CA . GLN A 1 338 ? 36.632 14.579 -20.901 1.00 90.88 338 GLN A CA 1
ATOM 2785 C C . GLN A 1 338 ? 36.985 14.145 -22.332 1.00 90.88 338 GLN A C 1
ATOM 2787 O O . GLN A 1 338 ? 38.022 14.545 -22.864 1.00 90.88 338 GLN A O 1
ATOM 2792 N N . LEU A 1 339 ? 36.139 13.322 -22.961 1.00 88.62 339 LEU A N 1
ATOM 2793 C CA . LEU A 1 339 ? 36.331 12.891 -24.347 1.00 88.62 339 LEU A CA 1
ATOM 2794 C C . LEU A 1 339 ? 36.141 14.047 -25.336 1.00 88.62 339 LEU A C 1
ATOM 2796 O O . LEU A 1 339 ? 36.904 14.141 -26.293 1.00 88.62 339 LEU A O 1
ATOM 2800 N N . GLU A 1 340 ? 35.181 14.937 -25.091 1.00 89.69 340 GLU A N 1
ATOM 2801 C CA . GLU A 1 340 ? 34.967 16.152 -25.887 1.00 89.69 340 GLU A CA 1
ATOM 2802 C C . GLU A 1 340 ? 36.173 17.095 -25.806 1.00 89.69 340 GLU A C 1
ATOM 2804 O O . GLU A 1 340 ? 36.680 17.521 -26.840 1.00 89.69 340 GLU A O 1
ATOM 2809 N N . GLN A 1 341 ? 36.717 17.331 -24.607 1.00 90.44 341 GLN A N 1
ATOM 2810 C CA . GLN A 1 341 ? 37.944 18.121 -24.437 1.00 90.44 341 GLN A CA 1
ATOM 2811 C C . GLN A 1 341 ? 39.145 17.500 -25.162 1.00 90.44 341 GLN A C 1
ATOM 2813 O O . GLN A 1 341 ? 39.942 18.211 -25.773 1.00 90.44 341 GLN A O 1
ATOM 2818 N N . LEU A 1 342 ? 39.284 16.171 -25.119 1.00 90.56 342 LEU A N 1
ATOM 2819 C CA . LEU A 1 342 ? 40.325 15.461 -25.867 1.00 90.56 342 LEU A CA 1
ATOM 2820 C C . LEU A 1 342 ? 40.146 15.606 -27.382 1.00 90.56 342 LEU A C 1
ATOM 2822 O O . LEU A 1 342 ? 41.137 15.744 -28.098 1.00 90.56 342 LEU A O 1
ATOM 2826 N N . LEU A 1 343 ? 38.908 15.567 -27.879 1.00 86.94 343 LEU A N 1
ATOM 2827 C CA . LEU A 1 343 ? 38.618 15.788 -29.296 1.00 86.94 343 LEU A CA 1
ATOM 2828 C C . LEU A 1 343 ? 38.967 17.215 -29.719 1.00 86.94 343 LEU A C 1
ATOM 2830 O O . LEU A 1 343 ? 39.654 17.381 -30.722 1.00 86.94 343 LEU A O 1
ATOM 2834 N N . GLU A 1 344 ? 38.593 18.221 -28.930 1.00 90.81 344 GLU A N 1
ATOM 2835 C CA . GLU A 1 344 ? 38.922 19.626 -29.197 1.00 90.81 344 GLU A CA 1
ATOM 2836 C C . GLU A 1 344 ? 40.447 19.860 -29.207 1.00 90.81 344 GLU A C 1
ATOM 2838 O O . GLU A 1 344 ? 40.993 20.499 -30.111 1.00 90.81 344 GLU A O 1
ATOM 2843 N N . GLN A 1 345 ? 41.180 19.246 -28.271 1.00 89.81 345 GLN A N 1
ATOM 2844 C CA . GLN A 1 345 ? 42.648 19.249 -28.288 1.00 89.81 345 GLN A CA 1
ATOM 2845 C C . GLN A 1 345 ? 43.210 18.626 -29.572 1.00 89.81 345 GLN A C 1
ATOM 2847 O O . GLN A 1 345 ? 44.107 19.190 -30.194 1.00 89.81 345 GLN A O 1
ATOM 2852 N N . ARG A 1 346 ? 42.667 17.490 -30.024 1.00 87.75 346 ARG A N 1
ATOM 2853 C CA . ARG A 1 346 ? 43.106 16.863 -31.280 1.00 87.75 346 ARG A CA 1
ATOM 2854 C C . ARG A 1 346 ? 42.764 17.699 -32.508 1.00 87.75 346 ARG A C 1
ATOM 2856 O O . ARG A 1 346 ? 43.561 17.741 -33.440 1.00 87.75 346 ARG A O 1
ATOM 2863 N N . GLU A 1 347 ? 41.624 18.378 -32.525 1.00 89.50 347 GLU A N 1
ATOM 2864 C CA . GLU A 1 347 ? 41.259 19.277 -33.622 1.00 89.50 347 GLU A CA 1
ATOM 2865 C C . GLU A 1 347 ? 42.204 20.477 -33.712 1.00 89.50 347 GLU A C 1
ATOM 2867 O O . GLU A 1 347 ? 42.662 20.804 -34.808 1.00 89.50 347 GLU A O 1
ATOM 2872 N N . THR A 1 348 ? 42.572 21.082 -32.580 1.00 90.12 348 THR A N 1
ATOM 2873 C CA . THR A 1 348 ? 43.552 22.183 -32.562 1.00 90.12 348 THR A CA 1
ATOM 2874 C C . THR A 1 348 ? 44.949 21.726 -32.997 1.00 90.12 348 THR A C 1
ATOM 2876 O O . THR A 1 348 ? 45.603 22.426 -33.770 1.00 90.12 348 THR A O 1
ATOM 2879 N N . GLU A 1 349 ? 45.391 20.524 -32.606 1.00 87.75 349 GLU A N 1
ATOM 2880 C CA . GLU A 1 349 ? 46.632 19.918 -33.119 1.00 87.75 349 GLU A CA 1
ATOM 2881 C C . GLU A 1 349 ? 46.586 19.716 -34.643 1.00 87.75 349 GLU A C 1
ATOM 2883 O O . GLU A 1 349 ? 47.553 20.021 -35.345 1.00 87.75 349 GLU A O 1
ATOM 2888 N N . ILE A 1 350 ? 45.460 19.226 -35.177 1.00 85.62 350 ILE A N 1
ATOM 2889 C CA . ILE A 1 350 ? 45.268 19.038 -36.622 1.00 85.62 350 ILE A CA 1
ATOM 2890 C C . ILE A 1 350 ? 45.302 20.385 -37.355 1.00 85.62 350 ILE A C 1
ATOM 2892 O O . ILE A 1 350 ? 45.950 20.485 -38.399 1.00 85.62 350 ILE A O 1
ATOM 2896 N N . GLN A 1 351 ? 44.649 21.420 -36.818 1.00 88.00 351 GLN A N 1
ATOM 2897 C CA . GLN A 1 351 ? 44.676 22.770 -37.388 1.00 88.00 351 GLN A CA 1
ATOM 2898 C C . GLN A 1 351 ? 46.096 23.344 -37.403 1.00 88.00 351 GLN A C 1
ATOM 2900 O O . GLN A 1 351 ? 46.553 23.797 -38.451 1.00 88.00 351 GLN A O 1
ATOM 2905 N N . LEU A 1 352 ? 46.834 23.230 -36.294 1.00 88.62 352 LEU A N 1
ATOM 2906 C CA . LEU A 1 352 ? 48.231 23.657 -36.216 1.00 88.62 352 LEU A CA 1
ATOM 2907 C C . LEU A 1 352 ? 49.090 22.929 -37.260 1.00 88.62 352 LEU A C 1
ATOM 2909 O O . LEU A 1 352 ? 49.883 23.550 -37.970 1.00 88.62 352 LEU A O 1
ATOM 2913 N N . HIS A 1 353 ? 48.919 21.612 -37.408 1.00 81.75 353 HIS A N 1
ATOM 2914 C CA . HIS A 1 353 ? 49.618 20.839 -38.434 1.00 81.75 353 HIS A CA 1
ATOM 2915 C C . HIS A 1 353 ? 49.258 21.284 -39.856 1.00 81.75 353 HIS A C 1
ATOM 2917 O O . HIS A 1 353 ? 50.148 21.355 -40.709 1.00 81.75 353 HIS A O 1
ATOM 2923 N N . ALA A 1 354 ? 47.992 21.610 -40.121 1.00 84.19 354 ALA A N 1
ATOM 2924 C CA . ALA A 1 354 ? 47.554 22.134 -41.409 1.00 84.19 354 ALA A CA 1
ATOM 2925 C C . ALA A 1 354 ? 48.180 23.508 -41.706 1.00 84.19 354 ALA A C 1
ATOM 2927 O O . ALA A 1 354 ? 48.708 23.708 -42.800 1.00 84.19 354 ALA A O 1
ATOM 2928 N N . GLU A 1 355 ? 48.215 24.418 -40.733 1.00 83.06 355 GLU A N 1
ATOM 2929 C CA . GLU A 1 355 ? 48.872 25.726 -40.860 1.00 83.06 355 GLU A CA 1
ATOM 2930 C C . GLU A 1 355 ? 50.382 25.594 -41.084 1.00 83.06 355 GLU A C 1
ATOM 2932 O O . GLU A 1 355 ? 50.942 26.242 -41.969 1.00 83.06 355 GLU A O 1
ATOM 2937 N N . THR A 1 356 ? 51.039 24.694 -40.346 1.00 84.00 356 THR A N 1
ATOM 2938 C CA . THR A 1 356 ? 52.471 24.403 -40.518 1.00 84.00 356 THR A CA 1
ATOM 2939 C C . THR A 1 356 ? 52.748 23.844 -41.916 1.00 84.00 356 THR A C 1
ATOM 2941 O O . THR A 1 356 ? 53.729 24.207 -42.567 1.00 84.00 356 THR A O 1
ATOM 2944 N N . LYS A 1 357 ? 51.861 22.979 -42.423 1.00 82.12 357 LYS A N 1
ATOM 2945 C CA . LYS A 1 357 ? 51.948 22.450 -43.788 1.00 82.12 357 LYS A CA 1
ATOM 2946 C C . LYS A 1 357 ? 51.789 23.563 -44.826 1.00 82.12 357 LYS A C 1
ATOM 2948 O O . LYS A 1 357 ? 52.578 23.612 -45.765 1.00 82.12 357 LYS A O 1
ATOM 2953 N N . ILE A 1 358 ? 50.833 24.476 -44.642 1.00 81.25 358 ILE A N 1
ATOM 2954 C CA . ILE A 1 358 ? 50.641 25.643 -45.517 1.00 81.25 358 ILE A CA 1
ATOM 2955 C C . ILE A 1 358 ? 51.872 26.562 -45.476 1.00 81.25 358 ILE A C 1
ATOM 2957 O O . ILE A 1 358 ? 52.323 27.023 -46.525 1.00 81.25 358 ILE A O 1
ATOM 2961 N N . SER A 1 359 ? 52.478 26.800 -44.307 1.00 76.62 359 SER A N 1
ATOM 2962 C CA . SER A 1 359 ? 53.690 27.625 -44.214 1.00 76.62 359 SER A CA 1
ATOM 2963 C C . SER A 1 359 ? 54.886 26.978 -44.916 1.00 76.62 359 SER A C 1
ATOM 2965 O O . SER A 1 359 ? 55.632 27.672 -45.604 1.00 76.62 359 SER A O 1
ATOM 2967 N N . LEU A 1 360 ? 55.055 25.657 -44.785 1.00 74.50 360 LEU A N 1
ATOM 2968 C CA . LEU A 1 360 ? 56.082 24.890 -45.500 1.00 74.50 360 LEU A CA 1
ATOM 2969 C C . LEU A 1 360 ? 55.848 24.908 -47.016 1.00 74.50 360 LEU A C 1
ATOM 2971 O O . LEU A 1 360 ? 56.793 25.057 -47.787 1.00 74.50 360 LEU A O 1
ATOM 2975 N N . GLN A 1 361 ? 54.591 24.819 -47.452 1.00 74.31 361 GLN A N 1
ATOM 2976 C CA . GLN A 1 361 ? 54.224 24.916 -48.863 1.00 74.31 361 GLN A CA 1
ATOM 2977 C C . GLN A 1 361 ? 54.526 26.312 -49.429 1.00 74.31 361 GLN A C 1
ATOM 2979 O O . GLN A 1 361 ? 55.092 26.429 -50.512 1.00 74.31 361 GLN A O 1
ATOM 2984 N N . ASN A 1 362 ? 54.269 27.373 -48.662 1.00 72.25 362 ASN A N 1
ATOM 2985 C CA . ASN A 1 362 ? 54.638 28.739 -49.041 1.00 72.25 362 ASN A CA 1
ATOM 2986 C C . ASN A 1 362 ? 56.164 28.967 -49.052 1.00 72.25 362 ASN A C 1
ATOM 2988 O O . ASN A 1 362 ? 56.657 29.750 -49.863 1.00 72.25 362 ASN A O 1
ATOM 2992 N N . GLN A 1 363 ? 56.929 28.269 -48.203 1.00 67.81 363 GLN A N 1
ATOM 2993 C CA . GLN A 1 363 ? 58.398 28.276 -48.257 1.00 67.81 363 GLN A CA 1
ATOM 2994 C C . GLN A 1 363 ? 58.937 27.566 -49.510 1.00 67.81 363 GLN A C 1
ATOM 2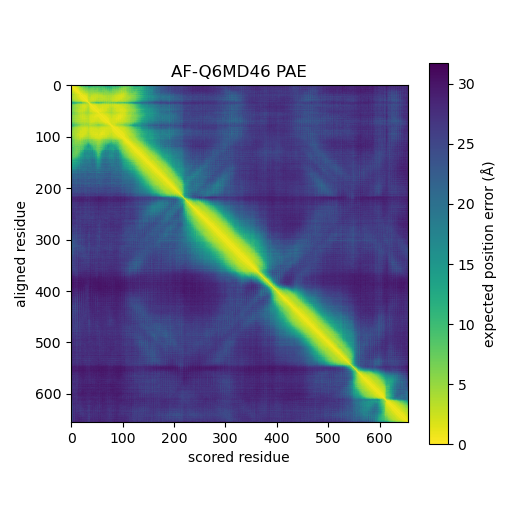996 O O . GLN A 1 363 ? 59.857 28.084 -50.142 1.00 67.81 363 GLN A O 1
ATOM 3001 N N . LEU A 1 364 ? 58.325 26.453 -49.927 1.00 59.56 364 LEU A N 1
ATOM 3002 C CA . LEU A 1 364 ? 58.658 25.749 -51.175 1.00 59.56 364 LEU A CA 1
ATOM 3003 C C . LEU A 1 364 ? 58.358 26.595 -52.426 1.00 59.56 364 LEU A C 1
ATOM 3005 O O . LEU A 1 364 ? 59.165 26.634 -53.353 1.00 59.56 364 LEU A O 1
ATOM 3009 N N . VAL A 1 365 ? 57.256 27.353 -52.427 1.00 61.56 365 VAL A N 1
ATOM 3010 C CA . VAL A 1 365 ? 56.949 28.327 -53.495 1.00 61.56 365 VAL A CA 1
ATOM 3011 C C . VAL A 1 365 ? 57.969 29.482 -53.512 1.00 61.56 365 VAL A C 1
ATOM 3013 O O . VAL A 1 365 ? 58.314 30.002 -54.574 1.00 61.56 365 VAL A O 1
ATOM 3016 N N . GLY A 1 366 ? 58.535 29.848 -52.356 1.00 55.03 366 GLY A N 1
ATOM 3017 C CA . GLY A 1 366 ? 59.666 30.780 -52.257 1.00 55.03 366 GLY A CA 1
ATOM 3018 C C . GLY A 1 366 ? 60.976 30.242 -52.856 1.00 55.03 366 GLY A C 1
ATOM 3019 O O . GLY A 1 366 ? 61.723 31.004 -53.476 1.00 55.03 366 GLY A O 1
ATOM 3020 N N . GLU A 1 367 ? 61.242 28.936 -52.746 1.00 53.56 367 GLU A N 1
ATOM 3021 C CA . GLU A 1 367 ? 62.395 28.283 -53.391 1.00 53.56 367 GLU A CA 1
ATOM 3022 C C . GLU A 1 367 ? 62.240 28.171 -54.921 1.00 53.56 367 GLU A C 1
ATOM 3024 O O . GLU A 1 367 ? 63.231 28.268 -55.652 1.00 53.56 367 GLU A O 1
ATOM 3029 N N . GLU A 1 368 ? 61.014 28.072 -55.445 1.00 52.72 368 GLU A N 1
ATOM 3030 C CA . GLU A 1 368 ? 60.756 28.134 -56.893 1.00 52.72 368 GLU A CA 1
ATOM 3031 C C . GLU A 1 368 ? 60.972 29.536 -57.490 1.00 52.72 368 GLU A C 1
ATOM 3033 O O . GLU A 1 368 ? 61.447 29.664 -58.624 1.00 52.72 368 GLU A O 1
ATOM 3038 N N . ILE A 1 369 ? 60.735 30.602 -56.718 1.00 53.38 369 ILE A N 1
ATOM 3039 C CA . ILE A 1 369 ? 61.039 31.982 -57.136 1.00 53.38 369 ILE A CA 1
ATOM 3040 C C . ILE A 1 369 ? 62.562 32.226 -57.191 1.00 53.38 369 ILE A C 1
ATOM 3042 O O . ILE A 1 369 ? 63.039 32.945 -58.072 1.00 53.38 369 ILE A O 1
ATOM 3046 N N . LEU A 1 370 ? 63.354 31.550 -56.349 1.00 48.41 370 LEU A N 1
ATOM 3047 C CA . LEU A 1 370 ? 64.826 31.569 -56.414 1.00 48.41 370 LEU A CA 1
ATOM 3048 C C . LEU A 1 370 ? 65.391 30.777 -57.604 1.00 48.41 370 LEU A C 1
ATOM 3050 O O . LEU A 1 370 ? 66.457 31.121 -58.117 1.00 48.41 370 LEU A O 1
ATOM 3054 N N . LYS A 1 371 ? 64.660 29.779 -58.113 1.00 49.56 371 LYS A N 1
ATOM 3055 C CA . LYS A 1 371 ? 65.021 29.057 -59.346 1.00 49.56 371 LYS A CA 1
ATOM 3056 C C . LYS A 1 371 ? 64.769 29.890 -60.608 1.00 49.56 371 LYS A C 1
ATOM 3058 O O . LYS A 1 371 ? 65.559 29.821 -61.548 1.00 49.56 371 LYS A O 1
ATOM 3063 N N . LYS A 1 372 ? 63.750 30.757 -60.593 1.00 47.91 372 LYS A N 1
ATOM 3064 C CA . LYS A 1 372 ? 63.468 31.726 -61.671 1.00 47.91 372 LYS A CA 1
ATOM 3065 C C . LYS A 1 372 ? 64.489 32.866 -61.769 1.00 47.91 372 LYS A C 1
ATOM 3067 O O . LYS A 1 372 ? 64.651 33.441 -62.839 1.00 47.91 372 LYS A O 1
ATOM 3072 N N . HIS A 1 373 ? 65.233 33.156 -60.701 1.00 44.31 373 HIS A N 1
ATOM 3073 C CA . HIS A 1 373 ? 66.324 34.141 -60.727 1.00 44.31 373 HIS A CA 1
ATOM 3074 C C . HIS A 1 373 ? 67.655 33.573 -61.268 1.00 44.31 373 HIS A C 1
ATOM 3076 O O . HIS A 1 373 ? 68.598 34.324 -61.511 1.00 44.31 373 HIS A O 1
ATOM 3082 N N . GLY A 1 374 ? 67.727 32.256 -61.513 1.00 48.22 374 GLY A N 1
ATOM 3083 C CA . GLY A 1 374 ? 68.851 31.603 -62.194 1.00 48.22 374 GLY A CA 1
ATOM 3084 C C . GLY A 1 374 ? 68.791 31.678 -63.726 1.00 48.22 374 GLY A C 1
ATOM 3085 O O . GLY A 1 374 ? 69.818 31.520 -64.385 1.00 48.22 374 GLY A O 1
ATOM 3086 N N . GLU A 1 375 ? 67.620 31.954 -64.306 1.00 48.19 375 GLU A N 1
ATOM 3087 C CA . GLU A 1 375 ? 67.433 32.010 -65.766 1.00 48.19 375 GLU A CA 1
ATOM 3088 C C . GLU A 1 375 ? 67.671 33.418 -66.347 1.00 48.19 375 GLU A C 1
ATOM 3090 O O . GLU A 1 375 ? 68.076 33.546 -67.503 1.00 48.19 375 GLU A O 1
ATOM 3095 N N . ASP A 1 376 ? 67.592 34.465 -65.519 1.00 46.06 376 ASP A N 1
ATOM 3096 C CA . ASP A 1 376 ? 67.867 35.864 -65.900 1.00 46.06 376 ASP A CA 1
ATOM 3097 C C . ASP A 1 376 ? 69.372 36.172 -66.103 1.00 46.06 376 ASP A C 1
ATOM 3099 O O . ASP A 1 376 ? 69.754 37.206 -66.654 1.00 46.06 376 ASP A O 1
ATOM 3103 N N . LEU A 1 377 ? 70.257 35.239 -65.729 1.00 50.16 377 LEU A N 1
ATOM 3104 C CA . LEU A 1 377 ? 71.696 35.282 -66.033 1.00 50.16 377 LEU A CA 1
ATOM 3105 C C . LEU A 1 377 ? 72.041 34.682 -67.406 1.00 50.16 377 LEU A C 1
ATOM 3107 O O . LEU A 1 377 ? 73.144 34.904 -67.911 1.00 50.16 377 LEU A O 1
ATOM 3111 N N . LYS A 1 378 ? 71.103 33.968 -68.041 1.00 47.41 378 LYS A N 1
ATOM 3112 C CA . LYS A 1 378 ? 71.306 33.327 -69.349 1.00 47.41 378 LYS A CA 1
ATOM 3113 C C . LYS A 1 378 ? 71.077 34.294 -70.520 1.00 47.41 378 LYS A C 1
ATOM 3115 O O . LYS A 1 378 ? 71.735 34.175 -71.549 1.00 47.41 378 LYS A O 1
ATOM 3120 N N . TYR A 1 379 ? 70.262 35.331 -70.311 1.00 47.81 379 TYR A N 1
ATOM 3121 C CA . TYR A 1 379 ? 69.931 36.368 -71.300 1.00 47.81 379 TYR A CA 1
ATOM 3122 C C . TYR A 1 379 ? 71.123 37.276 -71.681 1.00 47.81 379 TYR A C 1
ATOM 3124 O O . TYR A 1 379 ? 71.107 37.960 -72.701 1.00 47.81 379 TYR A O 1
ATOM 3132 N N . LYS A 1 380 ? 72.206 37.267 -70.890 1.00 48.06 380 LYS A N 1
ATOM 3133 C CA . LYS A 1 380 ? 73.423 38.061 -71.150 1.00 48.06 380 LYS A CA 1
ATOM 3134 C C . LYS A 1 380 ? 74.469 37.352 -72.016 1.00 48.06 380 LYS A C 1
ATOM 3136 O O . LYS A 1 380 ? 75.445 37.986 -72.408 1.00 48.06 380 LYS A O 1
ATOM 3141 N N . LEU A 1 381 ? 74.271 36.066 -72.318 1.00 48.59 381 LEU A N 1
ATOM 3142 C CA . LEU A 1 381 ? 75.196 35.256 -73.121 1.00 48.59 381 LEU A CA 1
ATOM 3143 C C . LEU A 1 381 ? 74.746 35.125 -74.592 1.00 48.59 381 LEU A C 1
ATOM 3145 O O . LEU A 1 381 ? 75.522 34.700 -75.440 1.00 48.59 381 LEU A O 1
ATOM 3149 N N . GLU A 1 382 ? 73.523 35.565 -74.907 1.00 44.72 382 GLU A N 1
ATOM 3150 C CA . GLU A 1 382 ? 72.842 35.367 -76.198 1.00 44.72 382 GLU A CA 1
ATOM 3151 C C . GLU A 1 382 ? 72.902 36.597 -77.134 1.00 44.72 382 GLU A C 1
ATOM 3153 O O . GLU A 1 382 ? 72.262 36.634 -78.178 1.00 44.72 382 GLU A O 1
ATOM 3158 N N . GLN A 1 383 ? 73.717 37.607 -76.800 1.00 48.31 383 GLN A N 1
ATOM 3159 C CA . GLN A 1 383 ? 74.010 38.741 -77.696 1.00 48.31 383 GLN A CA 1
ATOM 3160 C C . GLN A 1 383 ? 75.222 38.519 -78.621 1.00 48.31 383 GLN A C 1
ATOM 3162 O O . GLN A 1 383 ? 75.493 39.372 -79.464 1.00 48.31 383 GLN A O 1
ATOM 3167 N N . LEU A 1 384 ? 75.957 37.405 -78.492 1.00 48.16 384 LEU A N 1
ATOM 3168 C CA . LEU A 1 384 ? 77.227 37.188 -79.209 1.00 48.16 384 LEU A CA 1
ATOM 3169 C C . LEU A 1 384 ? 77.225 36.061 -80.248 1.00 48.16 384 LEU A C 1
ATOM 3171 O O . LEU A 1 384 ? 78.266 35.789 -80.839 1.00 48.16 384 LEU A O 1
ATOM 3175 N N . GLN A 1 385 ? 76.084 35.431 -80.519 1.00 41.75 385 GLN A N 1
ATOM 3176 C CA . GLN A 1 385 ? 76.022 34.322 -81.478 1.00 41.75 385 GLN A CA 1
ATOM 3177 C C . GLN A 1 385 ? 74.881 34.465 -82.488 1.00 41.75 385 GLN A C 1
ATOM 3179 O O . GLN A 1 385 ? 74.400 33.501 -83.065 1.00 41.75 385 GLN A O 1
ATOM 3184 N N . THR A 1 386 ? 74.527 35.718 -82.770 1.00 49.50 386 THR A N 1
ATOM 3185 C CA . THR A 1 386 ? 73.761 36.200 -83.930 1.00 49.50 386 THR A CA 1
ATOM 3186 C C . THR A 1 386 ? 74.555 36.132 -85.239 1.00 49.50 386 THR A C 1
ATOM 3188 O O . THR A 1 386 ? 74.330 36.920 -86.156 1.00 49.50 386 THR A O 1
ATOM 3191 N N . GLN A 1 387 ? 75.508 35.211 -85.355 1.00 41.41 387 GLN A N 1
ATOM 3192 C CA . GLN A 1 387 ? 76.205 34.982 -86.607 1.00 41.41 387 GLN A CA 1
ATOM 3193 C C . GLN A 1 387 ? 76.433 33.496 -86.826 1.00 41.41 387 GLN A C 1
ATOM 3195 O O . GLN A 1 387 ? 77.049 32.818 -86.010 1.00 41.41 387 GLN A O 1
ATOM 3200 N N . HIS A 1 388 ? 76.000 33.080 -88.010 1.00 39.78 388 HIS A N 1
ATOM 3201 C CA . HIS A 1 388 ? 76.319 31.846 -88.704 1.00 39.78 388 HIS A CA 1
ATOM 3202 C C . HIS A 1 388 ? 75.378 30.645 -88.525 1.00 39.78 388 HIS A C 1
ATOM 3204 O O . HIS A 1 388 ? 75.712 29.614 -87.951 1.00 39.78 388 HIS A O 1
ATOM 3210 N N . ASP A 1 389 ? 74.238 30.761 -89.208 1.00 47.47 389 ASP A N 1
ATOM 3211 C CA . ASP A 1 389 ? 73.979 29.950 -90.410 1.00 47.47 389 ASP A CA 1
ATOM 3212 C C . ASP A 1 389 ? 73.711 28.449 -90.279 1.00 47.47 389 ASP A C 1
ATOM 3214 O O . ASP A 1 389 ? 74.097 27.703 -91.177 1.00 47.47 389 ASP A O 1
ATOM 3218 N N . GLN A 1 390 ? 72.965 27.983 -89.273 1.00 38.56 390 GLN A N 1
ATOM 3219 C CA . GLN A 1 390 ? 72.311 26.659 -89.365 1.00 38.56 390 GLN A CA 1
ATOM 3220 C C . GLN A 1 390 ? 70.848 26.662 -88.871 1.00 38.56 390 GLN A C 1
ATOM 3222 O O . GLN A 1 390 ? 70.361 25.704 -88.277 1.00 38.56 390 GLN A O 1
ATOM 3227 N N . GLU A 1 391 ? 70.118 27.738 -89.188 1.00 48.16 391 GLU A N 1
ATOM 3228 C CA . GLU A 1 391 ? 68.646 27.850 -89.148 1.00 48.16 391 GLU A CA 1
ATOM 3229 C C . GLU A 1 391 ? 67.972 27.014 -90.259 1.00 48.16 391 GLU A C 1
ATOM 3231 O O . GLU A 1 391 ? 67.358 27.540 -91.191 1.00 48.16 391 GLU A O 1
ATOM 3236 N N . LYS A 1 392 ? 68.061 25.682 -90.185 1.00 44.56 392 LYS A N 1
ATOM 3237 C CA . LYS A 1 392 ? 67.128 24.850 -90.969 1.00 44.56 392 LYS A CA 1
ATOM 3238 C C . LYS A 1 392 ? 66.691 23.545 -90.310 1.00 44.56 392 LYS A C 1
ATOM 3240 O O . LYS A 1 392 ? 65.536 23.174 -90.486 1.00 44.56 392 LYS A O 1
ATOM 3245 N N . ASP A 1 393 ? 67.524 22.929 -89.473 1.00 49.66 393 ASP A N 1
ATOM 3246 C CA . ASP A 1 393 ? 67.196 21.624 -88.866 1.00 49.66 393 ASP A CA 1
ATOM 3247 C C . ASP A 1 393 ? 66.685 21.718 -87.411 1.00 49.66 393 ASP A C 1
ATOM 3249 O O . ASP A 1 393 ? 66.307 20.720 -86.802 1.00 49.66 393 ASP A O 1
ATOM 3253 N N . THR A 1 394 ? 66.603 22.923 -86.842 1.00 50.28 394 THR A N 1
ATOM 3254 C CA . THR A 1 394 ? 66.143 23.167 -85.460 1.00 50.28 394 THR A CA 1
ATOM 3255 C C . THR A 1 394 ? 64.644 23.453 -85.326 1.00 50.28 394 THR A C 1
ATOM 3257 O O . THR A 1 394 ? 64.118 23.393 -84.211 1.00 50.28 394 THR A O 1
ATOM 3260 N N . LEU A 1 395 ? 63.925 23.691 -86.430 1.00 49.53 395 LEU A N 1
ATOM 3261 C CA . LEU A 1 395 ? 62.491 24.010 -86.378 1.00 49.53 395 LEU A CA 1
ATOM 3262 C C . LEU A 1 395 ? 61.625 22.795 -85.981 1.00 49.53 395 LEU A C 1
ATOM 3264 O O . LEU A 1 395 ? 60.582 22.960 -85.352 1.00 49.53 395 LEU A O 1
ATOM 3268 N N . GLU A 1 396 ? 62.071 21.570 -86.280 1.00 50.84 396 GLU A N 1
ATOM 3269 C CA . GLU A 1 396 ? 61.329 20.345 -85.933 1.00 50.84 396 GLU A CA 1
ATOM 3270 C C . GLU A 1 396 ? 61.568 19.874 -84.486 1.00 50.84 396 GLU A C 1
ATOM 3272 O O . GLU A 1 396 ? 60.673 19.285 -83.879 1.00 50.84 396 GLU A O 1
ATOM 3277 N N . GLN A 1 397 ? 62.712 20.195 -83.868 1.00 53.44 397 GLN A N 1
ATOM 3278 C CA . GLN A 1 397 ? 62.965 19.839 -82.461 1.00 53.44 397 GLN A CA 1
ATOM 3279 C C . GLN A 1 397 ? 62.380 20.847 -81.456 1.00 53.44 397 GLN A C 1
ATOM 3281 O O . GLN A 1 397 ? 62.016 20.455 -80.345 1.00 53.44 397 GLN A O 1
ATOM 3286 N N . GLN A 1 398 ? 62.203 22.119 -81.836 1.00 53.25 398 GLN A N 1
ATOM 3287 C CA . GLN A 1 398 ? 61.561 23.122 -80.972 1.00 53.25 398 GLN A CA 1
ATOM 3288 C C . GLN A 1 398 ? 60.053 22.893 -80.797 1.00 53.25 398 GLN A C 1
ATOM 3290 O O . GLN A 1 398 ? 59.533 23.092 -79.697 1.00 53.25 398 GLN A O 1
ATOM 3295 N N . HIS A 1 399 ? 59.359 22.388 -81.823 1.00 55.62 399 HIS A N 1
ATOM 3296 C CA . HIS A 1 399 ? 57.933 22.065 -81.713 1.00 55.62 399 HIS A CA 1
ATOM 3297 C C . HIS A 1 399 ? 57.675 20.875 -80.768 1.00 55.62 399 HIS A C 1
ATOM 3299 O O . HIS A 1 399 ? 56.692 20.877 -80.025 1.00 55.62 399 HIS A O 1
ATOM 3305 N N . LEU A 1 400 ? 58.591 19.898 -80.723 1.00 55.03 400 LEU A N 1
ATOM 3306 C CA . LEU A 1 400 ? 58.499 18.738 -79.830 1.00 55.03 400 LEU A CA 1
ATOM 3307 C C . LEU A 1 400 ? 58.799 19.105 -78.361 1.00 55.03 400 LEU A C 1
ATOM 3309 O O . LEU A 1 400 ? 58.190 18.553 -77.444 1.00 55.03 400 LEU A O 1
ATOM 3313 N N . PHE A 1 401 ? 59.699 20.065 -78.118 1.00 60.53 401 PHE A N 1
ATOM 3314 C CA . PHE A 1 401 ? 60.019 20.535 -76.765 1.00 60.53 401 PHE A CA 1
ATOM 3315 C C . PHE A 1 401 ? 58.896 21.403 -76.169 1.00 60.53 401 PHE A C 1
ATOM 3317 O O . PHE A 1 401 ? 58.499 21.177 -75.026 1.00 60.53 401 PHE A O 1
ATOM 3324 N N . GLN A 1 402 ? 58.294 22.309 -76.953 1.00 58.62 402 GLN A N 1
ATOM 3325 C CA . GLN A 1 402 ? 57.124 23.088 -76.512 1.00 58.62 402 GLN A CA 1
ATOM 3326 C C . GLN A 1 402 ? 55.888 22.212 -76.259 1.00 58.62 402 GLN A C 1
ATOM 3328 O O . GLN A 1 402 ? 55.162 22.441 -75.291 1.00 58.62 402 GLN A O 1
ATOM 3333 N N . GLN A 1 403 ? 55.664 21.172 -77.071 1.00 56.22 403 GLN A N 1
ATOM 3334 C CA . GLN A 1 403 ? 54.546 20.244 -76.873 1.00 56.22 403 GLN A CA 1
ATOM 3335 C C . GLN A 1 403 ? 54.708 19.408 -75.592 1.00 56.22 403 GLN A C 1
ATOM 3337 O O . GLN A 1 403 ? 53.732 19.180 -74.877 1.00 56.22 403 GLN A O 1
ATOM 3342 N N . ASN A 1 404 ? 55.936 19.004 -75.252 1.00 59.78 404 ASN A N 1
ATOM 3343 C CA . ASN A 1 404 ? 56.216 18.285 -74.007 1.00 59.78 404 ASN A CA 1
ATOM 3344 C C . ASN A 1 404 ? 56.151 19.193 -72.766 1.00 59.78 404 ASN A C 1
ATOM 3346 O O . ASN A 1 404 ? 55.742 18.731 -71.702 1.00 59.78 404 ASN A O 1
ATOM 3350 N N . GLN A 1 405 ? 56.464 20.485 -72.897 1.00 62.34 405 GLN A N 1
ATOM 3351 C CA . GLN A 1 405 ? 56.343 21.455 -71.805 1.00 62.34 405 GLN A CA 1
ATOM 3352 C C . GLN A 1 405 ? 54.874 21.816 -71.512 1.00 62.34 405 GLN A C 1
ATOM 3354 O O . GLN A 1 405 ? 54.466 21.822 -70.352 1.00 62.34 405 GLN A O 1
ATOM 3359 N N . LEU A 1 406 ? 54.053 22.003 -72.554 1.00 62.62 406 LEU A N 1
ATOM 3360 C CA . LEU A 1 406 ? 52.600 22.186 -72.422 1.00 62.62 406 LEU A CA 1
ATOM 3361 C C . LEU A 1 406 ? 51.913 20.937 -71.855 1.00 62.62 406 LEU A C 1
ATOM 3363 O O . LEU A 1 406 ? 51.006 21.056 -71.038 1.00 62.62 406 LEU A O 1
ATOM 3367 N N . ARG A 1 407 ? 52.370 19.733 -72.226 1.00 61.59 407 ARG A N 1
ATOM 3368 C CA . ARG A 1 407 ? 51.859 18.475 -71.660 1.00 61.59 407 ARG A CA 1
ATOM 3369 C C . ARG A 1 407 ? 52.250 18.295 -70.189 1.00 61.59 407 ARG A C 1
ATOM 3371 O O . ARG A 1 407 ? 51.449 17.779 -69.419 1.00 61.59 407 ARG A O 1
ATOM 3378 N N . GLY A 1 408 ? 53.436 18.756 -69.786 1.00 70.81 408 GLY A N 1
ATOM 3379 C CA . GLY A 1 408 ? 53.851 18.798 -68.380 1.00 70.81 408 GLY A CA 1
ATOM 3380 C C . GLY A 1 408 ? 52.977 19.731 -67.537 1.00 70.81 408 GLY A C 1
ATOM 3381 O O . GLY A 1 408 ? 52.506 19.330 -66.478 1.00 70.81 408 GLY A O 1
ATOM 3382 N N . GLN A 1 409 ? 52.681 20.928 -68.050 1.00 67.81 409 GLN A N 1
ATOM 3383 C CA . GLN A 1 409 ? 51.786 21.887 -67.392 1.00 67.81 409 GLN A CA 1
ATOM 3384 C C . GLN A 1 409 ? 50.333 21.397 -67.348 1.00 67.81 409 GLN A C 1
ATOM 3386 O O . GLN A 1 409 ? 49.666 21.561 -66.332 1.00 67.81 409 GLN A O 1
ATOM 3391 N N . LEU A 1 410 ? 49.852 20.745 -68.412 1.00 70.25 410 LEU A N 1
ATOM 3392 C CA . LEU A 1 410 ? 48.512 20.154 -68.444 1.00 70.25 410 LEU A CA 1
ATOM 3393 C C . LEU A 1 410 ? 48.376 19.004 -67.434 1.00 70.25 410 LEU A C 1
ATOM 3395 O O . LEU A 1 410 ? 47.347 18.895 -66.779 1.00 70.25 410 LEU A O 1
ATOM 3399 N N . ASN A 1 411 ? 49.418 18.182 -67.271 1.00 69.25 411 ASN A N 1
ATOM 3400 C CA . ASN A 1 411 ? 49.432 17.109 -66.277 1.00 69.25 411 ASN A CA 1
ATOM 3401 C C . ASN A 1 411 ? 49.497 17.649 -64.839 1.00 69.25 411 ASN A C 1
ATOM 3403 O O . ASN A 1 411 ? 48.848 17.085 -63.966 1.00 69.25 411 ASN A O 1
ATOM 3407 N N . GLN A 1 412 ? 50.229 18.742 -64.593 1.00 71.69 412 GLN A N 1
ATOM 3408 C CA . GLN A 1 412 ? 50.240 19.417 -63.288 1.00 71.69 412 GLN A CA 1
ATOM 3409 C C . GLN A 1 412 ? 48.874 20.032 -62.962 1.00 71.69 412 GLN A C 1
ATOM 3411 O O . GLN A 1 412 ? 48.355 19.805 -61.877 1.00 71.69 412 GLN A O 1
ATOM 3416 N N . LEU A 1 413 ? 48.240 20.706 -63.926 1.00 70.88 413 LEU A N 1
ATOM 3417 C CA . LEU A 1 413 ? 46.878 21.230 -63.774 1.00 70.88 413 LEU A CA 1
ATOM 3418 C C . LEU A 1 413 ? 45.836 20.119 -63.594 1.00 70.88 413 LEU A C 1
ATOM 3420 O O . LEU A 1 413 ? 44.911 20.282 -62.808 1.00 70.88 413 LEU A O 1
ATOM 3424 N N . MET A 1 414 ? 45.972 18.982 -64.284 1.00 71.38 414 MET A N 1
ATOM 3425 C CA . MET A 1 414 ? 45.106 17.818 -64.057 1.00 71.38 414 MET A CA 1
ATOM 3426 C C . MET A 1 414 ? 45.282 17.249 -62.651 1.00 71.38 414 MET A C 1
ATOM 3428 O O . MET A 1 414 ? 44.290 16.940 -62.003 1.00 71.38 414 MET A O 1
ATOM 3432 N N . GLN A 1 415 ? 46.519 17.160 -62.163 1.00 74.56 415 GLN A N 1
ATOM 3433 C CA . GLN A 1 415 ? 46.797 16.690 -60.810 1.00 74.56 415 GLN A CA 1
ATOM 3434 C C . GLN A 1 415 ? 46.253 17.660 -59.749 1.00 74.56 415 GLN A C 1
ATOM 3436 O O . GLN A 1 415 ? 45.662 17.221 -58.771 1.00 74.56 415 GLN A O 1
ATOM 3441 N N . GLU A 1 416 ? 46.356 18.972 -59.974 1.00 75.06 416 GLU A N 1
ATOM 3442 C CA . GLU A 1 416 ? 45.741 19.986 -59.108 1.00 75.06 416 GLU A CA 1
ATOM 3443 C C . GLU A 1 416 ? 44.209 19.926 -59.137 1.00 75.06 416 GLU A C 1
ATOM 3445 O O . GLU A 1 416 ? 43.575 20.089 -58.096 1.00 75.06 416 GLU A O 1
ATOM 3450 N N . ILE A 1 417 ? 43.599 19.662 -60.299 1.00 73.00 417 ILE A N 1
ATOM 3451 C CA . ILE A 1 417 ? 42.148 19.456 -60.423 1.00 73.00 417 ILE A CA 1
ATOM 3452 C C . ILE A 1 417 ? 41.714 18.188 -59.676 1.00 73.00 417 ILE A C 1
ATOM 3454 O O . ILE A 1 417 ? 40.682 18.211 -59.005 1.00 73.00 417 ILE A O 1
ATOM 3458 N N . ASP A 1 418 ? 42.488 17.105 -59.748 1.00 73.81 418 ASP A N 1
ATOM 3459 C CA . ASP A 1 418 ? 42.213 15.870 -59.008 1.00 73.81 418 ASP A CA 1
ATOM 3460 C C . ASP A 1 418 ? 42.374 16.073 -57.492 1.00 73.81 418 ASP A C 1
ATOM 3462 O O . ASP A 1 418 ? 41.516 15.641 -56.715 1.00 73.81 418 ASP A O 1
ATOM 3466 N N . ASP A 1 419 ? 43.394 16.818 -57.062 1.00 75.88 419 ASP A N 1
ATOM 3467 C CA . ASP A 1 419 ? 43.598 17.181 -55.659 1.00 75.88 419 ASP A CA 1
ATOM 3468 C C . ASP A 1 419 ? 42.467 18.095 -55.147 1.00 75.88 419 ASP A C 1
ATOM 3470 O O . ASP A 1 419 ? 41.915 17.850 -54.070 1.00 75.88 419 ASP A O 1
ATOM 3474 N N . LEU A 1 420 ? 42.034 19.089 -55.930 1.00 74.00 420 LEU A N 1
ATOM 3475 C CA . LEU A 1 420 ? 40.887 19.954 -55.617 1.00 74.00 420 LEU A CA 1
ATOM 3476 C C . LEU A 1 420 ? 39.565 19.179 -55.583 1.00 74.00 420 LEU A C 1
ATOM 3478 O O . LEU A 1 420 ? 38.739 19.406 -54.694 1.00 74.00 420 LEU A O 1
ATOM 3482 N N . ASN A 1 421 ? 39.359 18.231 -56.496 1.00 73.00 421 ASN A N 1
ATOM 3483 C CA . ASN A 1 421 ? 38.191 17.354 -56.468 1.00 73.00 421 ASN A CA 1
ATOM 3484 C C . ASN A 1 421 ? 38.206 16.456 -55.228 1.00 73.00 421 ASN A C 1
ATOM 3486 O O . ASN A 1 421 ? 37.168 16.304 -54.584 1.00 73.00 421 ASN A O 1
ATOM 3490 N N . SER A 1 422 ? 39.368 15.927 -54.831 1.00 71.44 422 SER A N 1
ATOM 3491 C CA . SER A 1 422 ? 39.503 15.132 -53.605 1.00 71.44 422 SER A CA 1
ATOM 3492 C C . SER A 1 422 ? 39.204 15.955 -52.342 1.00 71.44 422 SER A C 1
ATOM 3494 O O . SER A 1 422 ? 38.527 15.476 -51.429 1.00 71.44 422 SER A O 1
ATOM 3496 N N . GLN A 1 423 ? 39.619 17.226 -52.311 1.00 76.00 423 GLN A N 1
ATOM 3497 C CA . GLN A 1 423 ? 39.284 18.158 -51.233 1.00 76.00 423 GLN A CA 1
ATOM 3498 C C . GLN A 1 423 ? 37.793 18.493 -51.220 1.00 76.00 423 GLN A C 1
ATOM 3500 O O . GLN A 1 423 ? 37.177 18.481 -50.158 1.00 76.00 423 GLN A O 1
ATOM 3505 N N . THR A 1 424 ? 37.188 18.719 -52.386 1.00 72.38 424 THR A N 1
ATOM 3506 C CA . THR A 1 424 ? 35.747 18.985 -52.508 1.00 72.38 424 THR A CA 1
ATOM 3507 C C . THR A 1 424 ? 34.919 17.796 -52.010 1.00 72.38 424 THR A C 1
ATOM 3509 O O . THR A 1 424 ? 33.941 17.985 -51.287 1.00 72.38 424 THR A O 1
ATOM 3512 N N . LEU A 1 425 ? 35.355 16.567 -52.305 1.00 74.25 425 LEU A N 1
ATOM 3513 C CA . LEU A 1 425 ? 34.751 15.334 -51.791 1.00 74.25 425 LEU A CA 1
ATOM 3514 C C . LEU A 1 425 ? 34.891 15.214 -50.265 1.00 74.25 425 LEU A C 1
ATOM 3516 O O . LEU A 1 425 ? 33.943 14.826 -49.583 1.00 74.25 425 LEU A O 1
ATOM 3520 N N . ASN A 1 426 ? 36.039 15.609 -49.707 1.00 74.94 426 ASN A N 1
ATOM 3521 C CA . ASN A 1 426 ? 36.234 15.675 -48.257 1.00 74.94 426 ASN A CA 1
ATOM 3522 C C . ASN A 1 426 ? 35.340 16.731 -47.591 1.00 74.94 426 ASN A C 1
ATOM 3524 O O . ASN A 1 426 ? 34.774 16.460 -46.531 1.00 74.94 426 ASN A O 1
ATOM 3528 N N . TYR A 1 427 ? 35.161 17.903 -48.206 1.00 72.25 427 TYR A N 1
ATOM 3529 C CA . TYR A 1 427 ? 34.247 18.929 -47.700 1.00 72.25 427 TYR A CA 1
ATOM 3530 C C . TYR A 1 427 ? 32.782 18.490 -47.781 1.00 72.25 427 TYR A C 1
ATOM 3532 O O . TYR A 1 427 ? 32.023 18.758 -46.852 1.00 72.25 427 TYR A O 1
ATOM 3540 N N . GLN A 1 428 ? 32.382 17.752 -48.823 1.00 71.75 428 GLN A N 1
ATOM 3541 C CA . GLN A 1 428 ? 31.055 17.129 -48.878 1.00 71.75 428 GLN A CA 1
ATOM 3542 C C . GLN A 1 428 ? 30.868 16.091 -47.765 1.00 71.75 428 GLN A C 1
ATOM 3544 O O . GLN A 1 428 ? 29.861 16.134 -47.061 1.00 71.75 428 GLN A O 1
ATOM 3549 N N . ALA A 1 429 ? 31.857 15.225 -47.526 1.00 72.75 429 ALA A N 1
ATOM 3550 C CA . ALA A 1 429 ? 31.809 14.255 -46.432 1.00 72.75 429 ALA A CA 1
ATOM 3551 C C . ALA A 1 429 ? 31.772 14.928 -45.043 1.00 72.75 429 ALA A C 1
ATOM 3553 O O . ALA A 1 429 ? 31.109 14.437 -44.128 1.00 72.75 429 ALA A O 1
ATOM 3554 N N . GLN A 1 430 ? 32.456 16.063 -44.864 1.00 76.38 430 GLN A N 1
ATOM 3555 C CA . GLN A 1 430 ? 32.340 16.879 -43.651 1.00 76.38 430 GLN A CA 1
ATOM 3556 C C . GLN A 1 430 ? 30.964 17.547 -43.536 1.00 76.38 430 GLN A C 1
ATOM 3558 O O . GLN A 1 430 ? 30.392 17.547 -42.449 1.00 76.38 430 GLN A O 1
ATOM 3563 N N . GLY A 1 431 ? 30.395 18.038 -44.640 1.00 78.75 431 GLY A N 1
ATOM 3564 C CA . GLY A 1 431 ? 29.032 18.569 -44.687 1.00 78.75 431 GLY A CA 1
ATOM 3565 C C . GLY A 1 431 ? 27.988 17.538 -44.250 1.00 78.75 431 GLY A C 1
ATOM 3566 O O . GLY A 1 431 ? 27.136 17.844 -43.419 1.00 78.75 431 GLY A O 1
ATOM 3567 N N . GLU A 1 432 ? 28.109 16.288 -44.705 1.00 78.75 432 GLU A N 1
ATOM 3568 C CA . GLU A 1 432 ? 27.243 15.189 -44.257 1.00 78.75 432 GLU A CA 1
ATOM 3569 C C . GLU A 1 432 ? 27.411 14.875 -42.763 1.00 78.75 432 GLU A C 1
ATOM 3571 O O . GLU A 1 432 ? 26.430 14.578 -42.077 1.00 78.75 432 GLU A O 1
ATOM 3576 N N . LYS A 1 433 ? 28.636 14.954 -42.223 1.00 79.81 433 LYS A N 1
ATOM 3577 C CA . LYS A 1 433 ? 28.874 14.794 -40.777 1.00 79.81 433 LYS A CA 1
ATOM 3578 C C . LYS A 1 433 ? 28.223 15.917 -39.975 1.00 79.81 433 LYS A C 1
ATOM 3580 O O . LYS A 1 433 ? 27.555 15.623 -38.989 1.00 79.81 433 LYS A O 1
ATOM 3585 N N . ILE A 1 434 ? 28.364 17.168 -40.411 1.00 75.69 434 ILE A N 1
ATOM 3586 C CA . ILE A 1 434 ? 27.725 18.327 -39.772 1.00 75.69 434 ILE A CA 1
ATOM 3587 C C . ILE A 1 434 ? 26.203 18.173 -39.808 1.00 75.69 434 ILE A C 1
ATOM 3589 O O . ILE A 1 434 ? 25.545 18.374 -38.793 1.00 75.69 434 ILE A O 1
ATOM 3593 N N . GLN A 1 435 ? 25.643 17.726 -40.933 1.00 80.62 435 GLN A N 1
ATOM 3594 C CA . GLN A 1 435 ? 24.207 17.491 -41.056 1.00 80.62 435 GLN A CA 1
ATOM 3595 C C . GLN A 1 435 ? 23.720 16.375 -40.118 1.00 80.62 435 GLN A C 1
ATOM 3597 O O . GLN A 1 435 ? 22.686 16.528 -39.472 1.00 80.62 435 GLN A O 1
ATOM 3602 N N . LYS A 1 436 ? 24.482 15.280 -39.970 1.00 82.94 436 LYS A N 1
ATOM 3603 C CA . LYS A 1 436 ? 24.181 14.222 -38.987 1.00 82.94 436 LYS A CA 1
ATOM 3604 C C . LYS A 1 436 ? 24.248 14.730 -37.547 1.00 82.94 436 LYS A C 1
ATOM 3606 O O . LYS A 1 436 ? 23.357 14.412 -36.765 1.00 82.94 436 LYS A O 1
ATOM 3611 N N . ILE A 1 437 ? 25.257 15.534 -37.209 1.00 78.88 437 ILE A N 1
ATOM 3612 C CA . ILE A 1 437 ? 25.387 16.159 -35.883 1.00 78.88 437 ILE A CA 1
ATOM 3613 C C . ILE A 1 437 ? 24.209 17.103 -35.625 1.00 78.88 437 ILE A C 1
ATOM 3615 O O . ILE A 1 437 ? 23.653 17.099 -34.534 1.00 78.88 437 ILE A O 1
ATOM 3619 N N . GLN A 1 438 ? 23.773 17.864 -36.629 1.00 83.94 438 GLN A N 1
ATOM 3620 C CA . GLN A 1 438 ? 22.646 18.783 -36.498 1.00 83.94 438 GLN A CA 1
ATOM 3621 C C . GLN A 1 438 ? 21.318 18.048 -36.274 1.00 83.94 438 GLN A C 1
ATOM 3623 O O . GLN A 1 438 ? 20.531 18.467 -35.429 1.00 83.94 438 GLN A O 1
ATOM 3628 N N . VAL A 1 439 ? 21.099 16.914 -36.950 1.00 85.12 439 VAL A N 1
ATOM 3629 C CA . VAL A 1 439 ? 19.947 16.034 -36.685 1.00 85.12 439 VAL A CA 1
ATOM 3630 C C . VAL A 1 439 ? 20.024 15.434 -35.278 1.00 85.12 439 VAL A C 1
ATOM 3632 O O . VAL A 1 439 ? 19.022 15.422 -34.570 1.00 85.12 439 VAL A O 1
ATOM 3635 N N . GLN A 1 440 ? 21.201 14.980 -34.832 1.00 83.81 440 GLN A N 1
ATOM 3636 C CA . GLN A 1 440 ? 21.381 14.472 -33.464 1.00 83.81 440 GLN A CA 1
ATOM 3637 C C . GLN A 1 440 ? 21.146 15.550 -32.401 1.00 83.81 440 GLN A C 1
ATOM 3639 O O . GLN A 1 440 ? 20.545 15.267 -31.367 1.00 83.81 440 GLN A O 1
ATOM 3644 N N . LEU A 1 441 ? 21.584 16.784 -32.655 1.00 85.12 441 LEU A N 1
ATOM 3645 C CA . LEU A 1 441 ? 21.357 17.916 -31.763 1.00 85.12 441 LEU A CA 1
ATOM 3646 C C . LEU A 1 441 ? 19.866 18.246 -31.664 1.00 85.12 441 LEU A C 1
ATOM 3648 O O . LEU A 1 441 ? 19.372 18.466 -30.563 1.00 85.12 441 LEU A O 1
ATOM 3652 N N . GLN A 1 442 ? 19.147 18.231 -32.788 1.00 85.56 442 GLN A N 1
ATOM 3653 C CA . GLN A 1 442 ? 17.702 18.453 -32.808 1.00 85.56 442 GLN A CA 1
ATOM 3654 C C . GLN A 1 442 ? 16.955 17.354 -32.036 1.00 85.56 442 GLN A C 1
ATOM 3656 O O . GLN A 1 442 ? 16.096 17.660 -31.215 1.00 85.56 442 GLN A O 1
ATOM 3661 N N . LEU A 1 443 ? 17.355 16.091 -32.206 1.00 86.00 443 LEU A N 1
ATOM 3662 C CA . LEU A 1 443 ? 16.777 14.965 -31.467 1.00 86.00 443 LEU A CA 1
ATOM 3663 C C . LEU A 1 443 ? 17.055 15.059 -29.954 1.00 86.00 443 LEU A C 1
ATOM 3665 O O . LEU A 1 443 ? 16.195 14.756 -29.136 1.00 86.00 443 LEU A O 1
ATOM 3669 N N . SER A 1 444 ? 18.251 15.521 -29.573 1.00 80.94 444 SER A N 1
ATOM 3670 C CA . SER A 1 444 ? 18.615 15.787 -28.174 1.00 80.94 444 SER A CA 1
ATOM 3671 C C . SER A 1 444 ? 17.806 16.946 -27.574 1.00 80.94 444 SER A C 1
ATOM 3673 O O . SER A 1 444 ? 17.410 16.895 -26.413 1.00 80.94 444 SER A O 1
ATOM 3675 N N . GLN A 1 445 ? 17.509 17.983 -28.365 1.00 85.81 445 GLN A N 1
ATOM 3676 C CA . GLN A 1 445 ? 16.645 19.089 -27.943 1.00 85.81 445 GLN A CA 1
ATOM 3677 C C . GLN A 1 445 ? 15.197 18.641 -27.723 1.00 85.81 445 GLN A C 1
ATOM 3679 O O . GLN A 1 445 ? 14.603 19.033 -26.723 1.00 85.81 445 GLN A O 1
ATOM 3684 N N . GLU A 1 446 ? 14.652 17.808 -28.611 1.00 87.81 446 GLU A N 1
ATOM 3685 C CA . GLU A 1 446 ? 13.314 17.220 -28.450 1.00 87.81 446 GLU A CA 1
ATOM 3686 C C . GLU A 1 446 ? 13.245 16.342 -27.192 1.00 87.81 446 GLU A C 1
ATOM 3688 O O . GLU A 1 446 ? 12.341 16.512 -26.377 1.00 87.81 446 GLU A O 1
ATOM 3693 N N . LEU A 1 447 ? 14.256 15.496 -26.963 1.00 87.75 447 LEU A N 1
ATOM 3694 C CA . LEU A 1 447 ? 14.341 14.668 -25.757 1.00 87.75 447 LEU A CA 1
ATOM 3695 C C . LEU A 1 447 ? 14.423 15.510 -24.472 1.00 87.75 447 LEU A C 1
ATOM 3697 O O . LEU A 1 447 ? 13.796 15.177 -23.471 1.00 87.75 447 LEU A O 1
ATOM 3701 N N . ASN A 1 448 ? 15.175 16.615 -24.486 1.00 80.69 448 ASN A N 1
ATOM 3702 C CA . ASN A 1 448 ? 15.256 17.518 -23.335 1.00 80.69 448 ASN A CA 1
ATOM 3703 C C . ASN A 1 448 ? 13.919 18.218 -23.052 1.00 80.69 448 ASN A C 1
ATOM 3705 O O . ASN A 1 448 ? 13.585 18.415 -21.888 1.00 80.69 448 ASN A O 1
ATOM 3709 N N . GLN A 1 449 ? 13.146 18.567 -24.085 1.00 86.44 449 GLN A N 1
ATOM 3710 C CA . GLN A 1 449 ? 11.803 19.130 -23.906 1.00 86.44 449 GLN A CA 1
ATOM 3711 C C . GLN A 1 449 ? 10.835 18.113 -23.294 1.00 86.44 449 GLN A C 1
ATOM 3713 O O . GLN A 1 449 ? 10.047 18.475 -22.424 1.00 86.44 449 GLN A O 1
ATOM 3718 N N . GLU A 1 450 ? 10.909 16.849 -23.713 1.00 88.06 450 GLU A N 1
ATOM 3719 C CA . GLU A 1 450 ? 10.118 15.758 -23.131 1.00 88.06 450 GLU A CA 1
ATOM 3720 C C . GLU A 1 450 ? 10.491 15.536 -21.654 1.00 88.06 450 GLU A C 1
ATOM 3722 O O . GLU A 1 450 ? 9.623 15.535 -20.784 1.00 88.06 450 GLU A O 1
ATOM 3727 N N . LEU A 1 451 ? 11.791 15.505 -21.339 1.00 84.81 451 LEU A N 1
ATOM 3728 C CA . LEU A 1 451 ? 12.296 15.438 -19.962 1.00 84.81 451 LEU A CA 1
ATOM 3729 C C . LEU A 1 451 ? 11.849 16.626 -19.095 1.00 84.81 451 LEU A C 1
ATOM 3731 O O . LEU A 1 451 ? 11.540 16.442 -17.918 1.00 84.81 451 LEU A O 1
ATOM 3735 N N . GLU A 1 452 ? 11.813 17.846 -19.636 1.00 86.75 452 GLU A N 1
ATOM 3736 C CA . GLU A 1 452 ? 11.303 19.016 -18.912 1.00 86.75 452 GLU A CA 1
ATOM 3737 C C . GLU A 1 452 ? 9.802 18.898 -18.616 1.00 86.75 452 GLU A C 1
ATOM 3739 O O . GLU A 1 452 ? 9.376 19.237 -17.508 1.00 86.75 452 GLU A O 1
ATOM 3744 N N . GLN A 1 453 ? 9.012 18.370 -19.558 1.00 88.81 453 GLN A N 1
ATOM 3745 C CA . GLN A 1 453 ? 7.585 18.107 -19.350 1.00 88.81 453 GLN A CA 1
ATOM 3746 C C . GLN A 1 453 ? 7.359 17.042 -18.271 1.00 88.81 453 GLN A C 1
ATOM 3748 O O . GLN A 1 453 ? 6.563 17.271 -17.355 1.00 88.81 453 GLN A O 1
ATOM 3753 N N . ASP A 1 454 ? 8.109 15.940 -18.313 1.00 88.75 454 ASP A N 1
ATOM 3754 C CA . ASP A 1 454 ? 8.048 14.876 -17.306 1.00 88.75 454 ASP A CA 1
ATOM 3755 C C . ASP A 1 454 ? 8.441 15.388 -15.913 1.00 88.75 454 ASP A C 1
ATOM 3757 O O . ASP A 1 454 ? 7.789 15.077 -14.911 1.00 88.75 454 ASP A O 1
ATOM 3761 N N . LEU A 1 455 ? 9.484 16.223 -15.827 1.00 84.81 455 LEU A N 1
ATOM 3762 C CA . LEU A 1 455 ? 9.894 16.861 -14.575 1.00 84.81 455 LEU A CA 1
ATOM 3763 C C . LEU A 1 455 ? 8.820 17.810 -14.037 1.00 84.81 455 LEU A C 1
ATOM 3765 O O . LEU A 1 455 ? 8.635 17.903 -12.820 1.00 84.81 455 LEU A O 1
ATOM 3769 N N . GLU A 1 456 ? 8.107 18.522 -14.905 1.00 88.44 456 GLU A N 1
ATOM 3770 C CA . GLU A 1 456 ? 7.020 19.406 -14.495 1.00 88.44 456 GLU A CA 1
ATOM 3771 C C . GLU A 1 456 ? 5.775 18.627 -14.047 1.00 88.44 456 GLU A C 1
ATOM 3773 O O . GLU A 1 456 ? 5.139 18.999 -13.055 1.00 88.44 456 GLU A O 1
ATOM 3778 N N . GLU A 1 457 ? 5.466 17.501 -14.691 1.00 89.75 457 GLU A N 1
ATOM 3779 C CA . GLU A 1 457 ? 4.426 16.577 -14.234 1.00 89.75 457 GLU A CA 1
ATOM 3780 C C . GLU A 1 457 ? 4.782 15.954 -12.876 1.00 89.75 457 GLU A C 1
ATOM 3782 O O . GLU A 1 457 ? 3.957 15.953 -11.957 1.00 89.75 457 GLU A O 1
ATOM 3787 N N . LEU A 1 458 ? 6.027 15.502 -12.699 1.00 84.88 458 LEU A N 1
ATOM 3788 C CA . LEU A 1 458 ? 6.529 15.002 -11.417 1.00 84.88 458 LEU A CA 1
ATOM 3789 C C . LEU A 1 458 ? 6.453 16.069 -10.326 1.00 84.88 458 LEU A C 1
ATOM 3791 O O . LEU A 1 458 ? 6.019 15.765 -9.218 1.00 84.88 458 LEU A O 1
ATOM 3795 N N . ARG A 1 459 ? 6.799 17.328 -10.623 1.00 88.62 459 ARG A N 1
ATOM 3796 C CA . ARG A 1 459 ? 6.654 18.445 -9.671 1.00 88.62 459 ARG A CA 1
ATOM 3797 C C . ARG A 1 459 ? 5.201 18.674 -9.264 1.00 88.62 459 ARG A C 1
ATOM 3799 O O . ARG A 1 459 ? 4.951 18.926 -8.087 1.00 88.62 459 ARG A O 1
ATOM 3806 N N . LYS A 1 460 ? 4.248 18.564 -10.196 1.00 88.06 460 LYS A N 1
ATOM 3807 C CA . LYS A 1 460 ? 2.812 18.647 -9.879 1.00 88.06 460 LYS A CA 1
ATOM 3808 C C . LYS A 1 460 ? 2.372 17.497 -8.973 1.00 88.06 460 LYS A C 1
ATOM 3810 O O . LYS A 1 460 ? 1.717 17.764 -7.972 1.00 88.06 460 LYS A O 1
ATOM 3815 N N . LYS A 1 461 ? 2.793 16.260 -9.264 1.00 88.00 461 LYS A N 1
ATOM 3816 C CA . LYS A 1 461 ? 2.521 15.087 -8.409 1.00 88.00 461 LYS A CA 1
ATOM 3817 C C . LYS A 1 461 ? 3.139 15.232 -7.013 1.00 88.00 461 LYS A C 1
ATOM 3819 O O . LYS A 1 461 ? 2.521 14.895 -6.012 1.00 88.00 461 LYS A O 1
ATOM 3824 N N . LEU A 1 462 ? 4.348 15.782 -6.919 1.00 85.38 462 LEU A N 1
ATOM 3825 C CA . LEU A 1 462 ? 5.014 16.027 -5.636 1.00 85.38 462 LEU A CA 1
ATOM 3826 C C . LEU A 1 462 ? 4.278 17.101 -4.818 1.00 85.38 462 LEU A C 1
ATOM 3828 O O . LEU A 1 462 ? 4.170 16.985 -3.600 1.00 85.38 462 LEU A O 1
ATOM 3832 N N . LEU A 1 463 ? 3.730 18.126 -5.481 1.00 89.75 463 LEU A N 1
ATOM 3833 C CA . LEU A 1 463 ? 2.910 19.147 -4.831 1.00 89.75 463 LEU A CA 1
ATOM 3834 C C . LEU A 1 463 ? 1.606 18.558 -4.273 1.00 89.75 463 LEU A C 1
ATOM 3836 O O . LEU A 1 463 ? 1.261 18.867 -3.135 1.00 89.75 463 LEU A O 1
ATOM 3840 N N . THR A 1 464 ? 0.918 17.697 -5.030 1.00 86.75 464 THR A N 1
ATOM 3841 C CA . THR A 1 464 ? -0.307 17.033 -4.553 1.00 86.75 464 THR A CA 1
ATOM 3842 C C . THR A 1 464 ? -0.015 16.108 -3.377 1.00 86.75 464 THR A C 1
ATOM 3844 O O . THR A 1 464 ? -0.682 16.221 -2.355 1.00 86.75 464 THR A O 1
ATOM 3847 N N . TYR A 1 465 ? 1.050 15.300 -3.442 1.00 86.31 465 TYR A N 1
ATOM 3848 C CA . TYR A 1 465 ? 1.446 14.449 -2.313 1.00 86.31 465 TYR A CA 1
ATOM 3849 C C . TYR A 1 465 ? 1.826 15.248 -1.068 1.00 86.31 465 TYR A C 1
ATOM 3851 O O . TYR A 1 465 ? 1.528 14.838 0.050 1.00 86.31 465 TYR A O 1
ATOM 3859 N N . LYS A 1 466 ? 2.471 16.406 -1.235 1.00 88.19 466 LYS A N 1
ATOM 3860 C CA . LYS A 1 466 ? 2.778 17.283 -0.103 1.00 88.19 466 LYS A CA 1
ATOM 3861 C C . LYS A 1 466 ? 1.504 17.830 0.544 1.00 88.19 466 LYS A C 1
ATOM 3863 O O . LYS A 1 466 ? 1.432 17.899 1.764 1.00 88.19 466 LYS A O 1
ATOM 3868 N N . GLN A 1 467 ? 0.513 18.194 -0.265 1.00 88.25 467 GLN A N 1
ATOM 3869 C CA . GLN A 1 467 ? -0.768 18.688 0.226 1.00 88.25 467 GLN A CA 1
ATOM 3870 C C . GLN A 1 467 ? -1.551 17.592 0.968 1.00 88.25 467 GLN A C 1
ATOM 3872 O O . GLN A 1 467 ? -2.043 17.839 2.063 1.00 88.25 467 GLN A O 1
ATOM 3877 N N . GLU A 1 468 ? -1.576 16.369 0.435 1.00 86.19 468 GLU A N 1
ATOM 3878 C CA . GLU A 1 468 ? -2.164 15.200 1.105 1.00 86.19 468 GLU A CA 1
ATOM 3879 C C . GLU A 1 468 ? -1.452 14.872 2.428 1.00 86.19 468 GLU A C 1
ATOM 3881 O O . GLU A 1 468 ? -2.096 14.546 3.426 1.00 86.19 468 GLU A O 1
ATOM 3886 N N . LEU A 1 469 ? -0.122 15.004 2.473 1.00 86.94 469 LEU A N 1
ATOM 3887 C CA . LEU A 1 469 ? 0.654 14.819 3.700 1.00 86.94 469 LEU A CA 1
ATOM 3888 C C . LEU A 1 469 ? 0.317 15.888 4.752 1.00 86.94 469 LEU A C 1
ATOM 3890 O O . LEU A 1 469 ? 0.200 15.569 5.935 1.00 86.94 469 LEU A O 1
ATOM 3894 N N . ASP A 1 470 ? 0.145 17.144 4.336 1.00 86.88 470 ASP A N 1
ATOM 3895 C CA . ASP A 1 470 ? -0.253 18.237 5.227 1.00 86.88 470 ASP A CA 1
ATOM 3896 C C . ASP A 1 470 ? -1.679 18.022 5.779 1.00 86.88 470 ASP A C 1
ATOM 3898 O O . ASP A 1 470 ? -1.904 18.226 6.974 1.00 86.88 470 ASP A O 1
ATOM 3902 N N . GLU A 1 471 ? -2.618 17.533 4.962 1.00 87.31 471 GLU A N 1
ATOM 3903 C CA . GLU A 1 471 ? -3.972 17.139 5.395 1.00 87.31 471 GLU A CA 1
ATOM 3904 C C . GLU A 1 471 ? -3.934 15.957 6.377 1.00 87.31 471 GLU A C 1
ATOM 3906 O O . GLU A 1 471 ? -4.548 16.001 7.446 1.00 87.31 471 GLU A O 1
ATOM 3911 N N . SER A 1 472 ? -3.135 14.926 6.088 1.00 84.50 472 SER A N 1
ATOM 3912 C CA . SER A 1 472 ? -2.954 13.790 6.998 1.00 84.50 472 SER A CA 1
ATOM 3913 C C . SER A 1 472 ? -2.333 14.210 8.335 1.00 84.50 472 SER A C 1
ATOM 3915 O O . SER A 1 472 ? -2.703 13.673 9.382 1.00 84.50 472 SER A O 1
ATOM 3917 N N . ASN A 1 473 ? -1.411 15.175 8.329 1.00 85.06 473 ASN A N 1
ATOM 3918 C CA . ASN A 1 473 ? -0.828 15.729 9.550 1.00 85.06 473 ASN A CA 1
ATOM 3919 C C . ASN A 1 473 ? -1.854 16.529 10.366 1.00 85.06 473 ASN A C 1
ATOM 3921 O O . ASN A 1 473 ? -1.833 16.463 11.596 1.00 85.06 473 ASN A O 1
ATOM 3925 N N . GLN A 1 474 ? -2.775 17.249 9.715 1.00 86.06 474 GLN A N 1
ATOM 3926 C CA . GLN A 1 474 ? -3.882 17.917 10.409 1.00 86.06 474 GLN A CA 1
ATOM 3927 C C . GLN A 1 474 ? -4.799 16.908 11.106 1.00 86.06 474 GLN A C 1
ATOM 3929 O O . GLN A 1 474 ? -5.106 17.089 12.284 1.00 86.06 474 GLN A O 1
ATOM 3934 N N . HIS A 1 475 ? -5.150 15.807 10.439 1.00 82.69 475 HIS A N 1
ATOM 3935 C CA . HIS A 1 475 ? -5.934 14.737 11.062 1.00 82.69 475 HIS A CA 1
ATOM 3936 C C . HIS A 1 475 ? -5.212 14.084 12.248 1.00 82.69 475 HIS A C 1
ATOM 3938 O O . HIS A 1 475 ? -5.838 13.764 13.257 1.00 82.69 475 HIS A O 1
ATOM 3944 N N . LEU A 1 476 ? -3.887 13.935 12.181 1.00 83.06 476 LEU A N 1
ATOM 3945 C CA . LEU A 1 476 ? -3.077 13.448 13.303 1.00 83.06 476 LEU A CA 1
ATOM 3946 C C . LEU A 1 476 ? -3.161 14.376 14.527 1.00 83.06 476 LEU A C 1
ATOM 3948 O O . LEU A 1 476 ? -3.315 13.897 15.651 1.00 83.06 476 LEU A O 1
ATOM 3952 N N . ILE A 1 477 ? -3.130 15.694 14.310 1.00 87.06 477 ILE A N 1
ATOM 3953 C CA . ILE A 1 477 ? -3.303 16.693 15.375 1.00 87.06 477 ILE A CA 1
ATOM 3954 C C . ILE A 1 477 ? -4.714 16.612 15.981 1.00 87.06 477 ILE A C 1
ATOM 3956 O O . ILE A 1 477 ? -4.860 16.674 17.204 1.00 87.06 477 ILE A O 1
ATOM 3960 N N . GLU A 1 478 ? -5.753 16.438 15.159 1.00 86.06 478 GLU A N 1
ATOM 3961 C CA . GLU A 1 478 ? -7.131 16.245 15.637 1.00 86.06 478 GLU A CA 1
ATOM 3962 C C . GLU A 1 478 ? -7.275 14.969 16.477 1.00 86.06 478 GLU A C 1
ATOM 3964 O O . GLU A 1 478 ? -7.893 14.997 17.544 1.00 86.06 478 GLU A O 1
ATOM 3969 N N . ILE A 1 479 ? -6.652 13.865 16.054 1.00 82.44 479 ILE A N 1
ATOM 3970 C CA . ILE A 1 479 ? -6.639 12.606 16.809 1.00 82.44 479 ILE A CA 1
ATOM 3971 C C . ILE A 1 479 ? -5.957 12.786 18.170 1.00 82.44 479 ILE A C 1
ATOM 3973 O O . ILE A 1 479 ? -6.457 12.276 19.176 1.00 82.44 479 ILE A O 1
ATOM 3977 N N . ASP A 1 480 ? -4.843 13.513 18.241 1.00 84.12 480 ASP A N 1
ATOM 3978 C CA . ASP A 1 480 ? -4.157 13.762 19.512 1.00 84.12 480 ASP A CA 1
ATOM 3979 C C . ASP A 1 480 ? -4.973 14.664 20.453 1.00 84.12 480 ASP A C 1
ATOM 3981 O O . ASP A 1 480 ? -5.023 14.405 21.660 1.00 84.12 480 ASP A O 1
ATOM 3985 N N . LEU A 1 481 ? -5.692 15.658 19.920 1.00 85.94 481 LEU A N 1
ATOM 3986 C CA . LEU A 1 481 ? -6.655 16.452 20.695 1.00 85.94 481 LEU A CA 1
ATOM 3987 C C . LEU A 1 481 ? -7.798 15.582 21.241 1.00 85.94 481 LEU A C 1
ATOM 3989 O O . LEU A 1 481 ? -8.163 15.698 22.415 1.00 85.94 481 LEU A O 1
ATOM 3993 N N . LEU A 1 482 ? -8.330 14.666 20.426 1.00 82.94 482 LEU A N 1
ATOM 3994 C CA . LEU A 1 482 ? -9.365 13.721 20.854 1.00 82.94 482 LEU A CA 1
ATOM 3995 C C . LEU A 1 482 ? -8.853 12.753 21.927 1.00 82.94 482 LEU A C 1
ATOM 3997 O O . LEU A 1 482 ? -9.563 12.497 22.899 1.00 82.94 482 LEU A O 1
ATOM 4001 N N . LYS A 1 483 ? -7.611 12.264 21.819 1.00 85.69 483 LYS A N 1
ATOM 4002 C CA . LYS A 1 483 ? -6.982 11.442 22.868 1.00 85.69 483 LYS A CA 1
ATOM 4003 C C . LYS A 1 483 ? -6.848 12.199 24.183 1.00 85.69 483 LYS A C 1
ATOM 4005 O O . LYS A 1 483 ? -7.148 11.633 25.231 1.00 85.69 483 LYS A O 1
ATOM 4010 N N . GLN A 1 484 ? -6.431 13.465 24.147 1.00 84.62 484 GLN A N 1
ATOM 4011 C CA . GLN A 1 484 ? -6.354 14.291 25.355 1.00 84.62 484 GLN A CA 1
ATOM 4012 C C . GLN A 1 484 ? -7.735 14.494 25.988 1.00 84.62 484 GLN A C 1
ATOM 4014 O O . GLN A 1 484 ? -7.871 14.380 27.206 1.00 84.62 484 GLN A O 1
ATOM 4019 N N . SER A 1 485 ? -8.768 14.727 25.174 1.00 84.94 485 SER A N 1
ATOM 4020 C CA . SER A 1 485 ? -10.146 14.829 25.660 1.00 84.94 485 SER A CA 1
ATOM 4021 C C . SER A 1 485 ? -10.643 13.516 26.274 1.00 84.94 485 SER A C 1
ATOM 4023 O O . SER A 1 485 ? -11.203 13.543 27.370 1.00 84.94 485 SER A O 1
ATOM 4025 N N . LYS A 1 486 ? -10.381 12.369 25.630 1.00 84.94 486 LYS A N 1
ATOM 4026 C CA . LYS A 1 486 ? -10.701 11.036 26.165 1.00 84.94 486 LYS A CA 1
ATOM 4027 C C . LYS A 1 486 ? -10.039 10.811 27.524 1.00 84.94 486 LYS A C 1
ATOM 4029 O O . LYS A 1 486 ? -10.709 10.385 28.456 1.00 84.94 486 LYS A O 1
ATOM 4034 N N . LEU A 1 487 ? -8.758 11.150 27.654 1.00 85.25 487 LEU A N 1
ATOM 4035 C CA . LEU A 1 487 ? -8.002 10.966 28.894 1.00 85.25 487 LEU A CA 1
ATOM 4036 C C . LEU A 1 487 ? -8.541 11.859 30.027 1.00 85.25 487 LEU A C 1
ATOM 4038 O O . LEU A 1 487 ? -8.625 11.422 31.172 1.00 85.25 487 LEU A O 1
ATOM 4042 N N . GLY A 1 488 ? -8.982 13.081 29.705 1.00 84.50 488 GLY A N 1
ATOM 4043 C CA . GLY A 1 488 ? -9.701 13.943 30.649 1.00 84.50 488 GLY A CA 1
ATOM 4044 C C . GLY A 1 488 ? -11.035 13.338 31.102 1.00 84.50 488 GLY A C 1
ATOM 4045 O O . GLY A 1 488 ? -11.327 13.308 32.296 1.00 84.50 488 GLY A O 1
ATOM 4046 N N . LEU A 1 489 ? -11.811 12.780 30.170 1.00 82.31 489 LEU A N 1
ATOM 4047 C CA . LEU A 1 489 ? -13.075 12.111 30.487 1.00 82.31 489 LEU A CA 1
ATOM 4048 C C . LEU A 1 489 ? -12.873 10.844 31.325 1.00 82.31 489 LEU A C 1
ATOM 4050 O O . LEU A 1 489 ? -13.662 10.594 32.229 1.00 82.31 489 LEU A O 1
ATOM 4054 N N . GLU A 1 490 ? -11.827 10.058 31.069 1.00 84.19 490 GLU A N 1
ATOM 4055 C CA . GLU A 1 490 ? -11.486 8.873 31.868 1.00 84.19 490 GLU A CA 1
ATOM 4056 C C . GLU A 1 490 ? -11.115 9.243 33.309 1.00 84.19 490 GLU A C 1
ATOM 4058 O O . GLU A 1 490 ? -11.528 8.556 34.245 1.00 84.19 490 GLU A O 1
ATOM 4063 N N . GLN A 1 491 ? -10.406 10.358 33.511 1.00 84.75 491 GLN A N 1
ATOM 4064 C CA . GLN A 1 491 ? -10.119 10.882 34.849 1.00 84.75 491 GLN A CA 1
ATOM 4065 C C . GLN A 1 491 ? -11.398 11.305 35.583 1.00 84.75 491 GLN A C 1
ATOM 4067 O O . GLN A 1 491 ? -11.572 10.970 36.756 1.00 84.75 491 GLN A O 1
ATOM 4072 N N . GLU A 1 492 ? -12.315 11.999 34.904 1.00 84.94 492 GLU A N 1
ATOM 4073 C CA . GLU A 1 492 ? -13.615 12.368 35.476 1.00 84.94 492 GLU A CA 1
ATOM 4074 C C . GLU A 1 492 ? -14.463 11.135 35.814 1.00 84.94 492 GLU A C 1
ATOM 4076 O O . GLU A 1 492 ? -15.060 11.068 36.890 1.00 84.94 492 GLU A O 1
ATOM 4081 N N . LEU A 1 493 ? -14.477 10.129 34.934 1.00 82.12 493 LEU A N 1
ATOM 4082 C CA . LEU A 1 493 ? -15.181 8.867 35.159 1.00 82.12 493 LEU A CA 1
ATOM 4083 C C . LEU A 1 493 ? -14.601 8.133 36.373 1.00 82.12 493 LEU A C 1
ATOM 4085 O O . LEU A 1 493 ? -15.367 7.691 37.226 1.00 82.12 493 LEU A O 1
ATOM 4089 N N . GLY A 1 494 ? -13.269 8.104 36.501 1.00 84.81 494 GLY A N 1
ATOM 4090 C CA . GLY A 1 494 ? -12.554 7.582 37.665 1.00 84.81 494 GLY A CA 1
ATOM 4091 C C . GLY A 1 494 ? -13.000 8.239 38.974 1.00 84.81 494 GLY A C 1
ATOM 4092 O O . GLY A 1 494 ? -13.380 7.542 39.920 1.00 84.81 494 GLY A O 1
ATOM 4093 N N . LEU A 1 495 ? -13.052 9.576 39.005 1.00 85.12 495 LEU A N 1
ATOM 4094 C CA . LEU A 1 495 ? -13.528 10.340 40.165 1.00 85.12 495 LEU A CA 1
ATOM 4095 C C . LEU A 1 495 ? -14.988 10.018 40.513 1.00 85.12 495 LEU A C 1
ATOM 4097 O O . LEU A 1 495 ? -15.312 9.846 41.689 1.00 85.12 495 LEU A O 1
ATOM 4101 N N . ILE A 1 496 ? -15.863 9.895 39.511 1.00 83.00 496 ILE A N 1
ATOM 4102 C CA . ILE A 1 496 ? -17.274 9.540 39.719 1.00 83.00 496 ILE A CA 1
ATOM 4103 C C . ILE A 1 496 ? -17.402 8.109 40.255 1.00 83.00 496 ILE A C 1
ATOM 4105 O O . ILE A 1 496 ? -18.161 7.883 41.197 1.00 83.00 496 ILE A O 1
ATOM 4109 N N . THR A 1 497 ? -16.651 7.141 39.721 1.00 84.38 497 THR A N 1
ATOM 4110 C CA . THR A 1 497 ? -16.661 5.763 40.242 1.00 84.38 497 THR A CA 1
ATOM 4111 C C . THR A 1 497 ? -16.157 5.678 41.677 1.00 84.38 497 THR A C 1
ATOM 4113 O O . THR A 1 497 ? -16.685 4.894 42.467 1.00 84.38 497 THR A O 1
ATOM 4116 N N . GLU A 1 498 ? -15.172 6.494 42.048 1.00 84.12 498 GLU A N 1
ATOM 4117 C CA . GLU A 1 498 ? -14.668 6.529 43.418 1.00 84.12 498 GLU A CA 1
ATOM 4118 C C . GLU A 1 498 ? -15.679 7.164 44.382 1.00 84.12 498 GLU A C 1
ATOM 4120 O O . GLU A 1 498 ? -15.923 6.614 45.458 1.00 84.12 498 GLU A O 1
ATOM 4125 N N . GLN A 1 499 ? -16.357 8.239 43.968 1.00 84.00 499 GLN A N 1
ATOM 4126 C CA . GLN A 1 499 ? -17.484 8.809 44.717 1.00 84.00 499 GLN A CA 1
ATOM 4127 C C . GLN A 1 499 ? -18.633 7.806 44.872 1.00 84.00 499 GLN A C 1
ATOM 4129 O O . GLN A 1 499 ? -19.165 7.650 45.969 1.00 84.00 499 GLN A O 1
ATOM 4134 N N . LEU A 1 500 ? -18.977 7.071 43.810 1.00 80.81 500 LEU A N 1
ATOM 4135 C CA . LEU A 1 500 ? -20.001 6.027 43.859 1.00 80.81 500 LEU A CA 1
ATOM 4136 C C . LEU A 1 500 ? -19.620 4.929 44.860 1.00 80.81 500 LEU A C 1
ATOM 4138 O O . LEU A 1 500 ? -20.453 4.494 45.649 1.00 80.81 500 LEU A O 1
ATOM 4142 N N . LYS A 1 501 ? -18.350 4.510 44.873 1.00 84.06 501 LYS A N 1
ATOM 4143 C CA . LYS A 1 501 ? -17.839 3.502 45.809 1.00 84.06 501 LYS A CA 1
ATOM 4144 C C . LYS A 1 501 ? -17.890 3.984 47.261 1.00 84.06 501 LYS A C 1
ATOM 4146 O O . LYS A 1 501 ? -18.233 3.195 48.140 1.00 84.06 501 LYS A O 1
ATOM 4151 N N . GLN A 1 502 ? -17.594 5.261 47.509 1.00 82.88 502 GLN A N 1
ATOM 4152 C CA . GLN A 1 502 ? -17.752 5.876 48.831 1.00 82.88 502 GLN A CA 1
ATOM 4153 C C . GLN A 1 502 ? -19.222 5.903 49.259 1.00 82.88 502 GLN A C 1
ATOM 4155 O O . GLN A 1 502 ? -19.541 5.428 50.346 1.00 82.88 502 GLN A O 1
ATOM 4160 N N . SER A 1 503 ? -20.131 6.355 48.391 1.00 77.62 503 SER A N 1
ATOM 4161 C CA . SER A 1 503 ? -21.569 6.334 48.683 1.00 77.62 503 SER A CA 1
ATOM 4162 C C . SER A 1 503 ? -22.097 4.913 48.905 1.00 77.62 503 SER A C 1
ATOM 4164 O O . SER A 1 503 ? -22.907 4.694 49.802 1.00 77.62 503 SER A O 1
ATOM 4166 N N . GLN A 1 504 ? -21.607 3.922 48.157 1.00 81.62 504 GLN A N 1
ATOM 4167 C CA . GLN A 1 504 ? -21.974 2.520 48.357 1.00 81.62 504 GLN A CA 1
ATOM 4168 C C . GLN A 1 504 ? -21.493 1.997 49.719 1.00 81.62 504 GLN A C 1
ATOM 4170 O O . GLN A 1 504 ? -22.248 1.324 50.418 1.00 81.62 504 GLN A O 1
ATOM 4175 N N . GLN A 1 505 ? -20.271 2.349 50.135 1.00 82.69 505 GLN A N 1
ATOM 4176 C CA . GLN A 1 505 ? -19.773 2.026 51.474 1.00 82.69 505 GLN A CA 1
ATOM 4177 C C . GLN A 1 505 ? -20.603 2.683 52.579 1.00 82.69 505 GLN A C 1
ATOM 4179 O O . GLN A 1 505 ? -20.859 2.042 53.596 1.00 82.69 505 GLN A O 1
ATOM 4184 N N . GLU A 1 506 ? -21.032 3.932 52.402 1.00 82.44 506 GLU A N 1
ATOM 4185 C CA . GLU A 1 506 ? -21.927 4.603 53.351 1.00 82.44 506 GLU A CA 1
ATOM 4186 C C . GLU A 1 506 ? -23.281 3.889 53.448 1.00 82.44 506 GLU A C 1
ATOM 4188 O O . GLU A 1 506 ? -23.786 3.673 54.550 1.00 82.44 506 GLU A O 1
ATOM 4193 N N . VAL A 1 507 ? -23.845 3.446 52.320 1.00 80.25 507 VAL A N 1
ATOM 4194 C CA . VAL A 1 507 ? -25.084 2.652 52.293 1.00 80.25 507 VAL A CA 1
ATOM 4195 C C . VAL A 1 507 ? -24.905 1.316 53.016 1.00 80.25 507 VAL A C 1
ATOM 4197 O O . VAL A 1 507 ? -25.763 0.930 53.812 1.00 80.25 507 VAL A O 1
ATOM 4200 N N . ASP A 1 508 ? -23.793 0.618 52.797 1.00 80.12 508 ASP A N 1
ATOM 4201 C CA . ASP A 1 508 ? -23.517 -0.647 53.481 1.00 80.12 508 ASP A CA 1
ATOM 4202 C C . ASP A 1 508 ? -23.310 -0.442 54.990 1.00 80.12 508 ASP A C 1
ATOM 4204 O O . ASP A 1 508 ? -23.810 -1.228 55.798 1.00 80.12 508 ASP A O 1
ATOM 4208 N N . GLN A 1 509 ? -22.659 0.651 55.399 1.00 81.44 509 GLN A N 1
ATOM 4209 C CA . GLN A 1 509 ? -22.570 1.036 56.810 1.00 81.44 509 GLN A CA 1
ATOM 4210 C C . GLN A 1 509 ? -23.958 1.306 57.400 1.00 81.44 509 GLN A C 1
ATOM 4212 O O . GLN A 1 509 ? -24.273 0.782 58.470 1.00 81.44 509 GLN A O 1
ATOM 4217 N N . LEU A 1 510 ? -24.822 2.040 56.696 1.00 77.94 510 LEU A N 1
ATOM 4218 C CA . LEU A 1 510 ? -26.195 2.287 57.140 1.00 77.94 510 LEU A CA 1
ATOM 4219 C C . LEU A 1 510 ? -26.995 0.985 57.290 1.00 77.94 510 LEU A C 1
ATOM 4221 O O . LEU A 1 510 ? -27.659 0.815 58.309 1.00 77.94 510 LEU A O 1
ATOM 4225 N N . LYS A 1 511 ? -26.848 0.020 56.372 1.00 79.44 511 LYS A N 1
ATOM 4226 C CA . LYS A 1 511 ? -27.460 -1.318 56.502 1.00 79.44 511 LYS A CA 1
ATOM 4227 C C . LYS A 1 511 ? -26.957 -2.082 57.726 1.00 79.44 511 LYS A C 1
ATOM 4229 O O . LYS A 1 511 ? -27.721 -2.792 58.375 1.00 79.44 511 LYS A O 1
ATOM 4234 N N . THR A 1 512 ? -25.675 -1.958 58.080 1.00 79.62 512 THR A N 1
ATOM 4235 C CA . THR A 1 512 ? -25.166 -2.584 59.315 1.00 79.62 512 THR A CA 1
ATOM 4236 C C . THR A 1 512 ? -25.743 -1.933 60.571 1.00 79.62 512 THR A C 1
ATOM 4238 O O . THR A 1 512 ? -26.067 -2.646 61.519 1.00 79.62 512 THR A O 1
ATOM 4241 N N . VAL A 1 513 ? -25.929 -0.609 60.569 1.00 78.44 513 VAL A N 1
ATOM 4242 C CA . VAL A 1 513 ? -26.575 0.128 61.667 1.00 78.44 513 VAL A CA 1
ATOM 4243 C C . VAL A 1 513 ? -28.054 -0.244 61.776 1.00 78.44 513 VAL A C 1
ATOM 4245 O O . VAL A 1 513 ? -28.543 -0.482 62.878 1.00 78.44 513 VAL A O 1
ATOM 4248 N N . GLU A 1 514 ? -28.754 -0.370 60.651 1.00 78.69 514 GLU A N 1
ATOM 4249 C CA . GLU A 1 514 ? -30.142 -0.834 60.593 1.00 78.69 514 GLU A CA 1
ATOM 4250 C C . GLU A 1 514 ? -30.283 -2.253 61.160 1.00 78.69 514 GLU A C 1
ATOM 4252 O O . GLU A 1 514 ? -31.086 -2.484 62.063 1.00 78.69 514 GLU A O 1
ATOM 4257 N N . ASN A 1 515 ? -29.425 -3.185 60.736 1.00 78.44 515 ASN A N 1
ATOM 4258 C CA . ASN A 1 515 ? -29.401 -4.542 61.282 1.00 78.44 515 ASN A CA 1
ATOM 4259 C C . ASN A 1 515 ? -29.104 -4.560 62.792 1.00 78.44 515 ASN A C 1
ATOM 4261 O O . ASN A 1 515 ? -29.697 -5.349 63.527 1.00 78.44 515 ASN A O 1
ATOM 4265 N N . GLN A 1 516 ? -28.224 -3.682 63.286 1.00 79.38 516 GLN A N 1
ATOM 4266 C CA . GLN A 1 516 ? -27.972 -3.540 64.726 1.00 79.38 516 GLN A CA 1
ATOM 4267 C C . GLN A 1 516 ? -29.196 -3.002 65.477 1.00 79.38 516 GLN A C 1
ATOM 4269 O O . GLN A 1 516 ? -29.483 -3.479 66.574 1.00 79.38 516 GLN A O 1
ATOM 4274 N N . LEU A 1 517 ? -29.935 -2.054 64.896 1.00 76.56 517 LEU A N 1
ATOM 4275 C CA . LEU A 1 517 ? -31.186 -1.520 65.445 1.00 76.56 517 LEU A CA 1
ATOM 4276 C C . LEU A 1 517 ? -32.294 -2.579 65.497 1.00 76.56 517 LEU A C 1
ATOM 4278 O O . LEU A 1 517 ? -32.997 -2.674 66.506 1.00 76.56 517 LEU A O 1
ATOM 4282 N N . ILE A 1 518 ? -32.418 -3.412 64.461 1.00 79.94 518 ILE A N 1
ATOM 4283 C CA . ILE A 1 518 ? -33.338 -4.561 64.444 1.00 79.94 518 ILE A CA 1
ATOM 4284 C C . ILE A 1 518 ? -32.982 -5.526 65.583 1.00 79.94 518 ILE A C 1
ATOM 4286 O O . ILE A 1 518 ? -33.826 -5.882 66.400 1.00 79.94 518 ILE A O 1
ATOM 4290 N N . LEU A 1 519 ? -31.702 -5.858 65.739 1.00 80.44 519 LEU A N 1
ATOM 4291 C CA . LEU A 1 519 ? -31.244 -6.758 66.800 1.00 80.44 519 LEU A CA 1
ATOM 4292 C C . LEU A 1 519 ? -31.442 -6.152 68.206 1.00 80.44 519 LEU A C 1
ATOM 4294 O O . LEU A 1 519 ? -31.768 -6.852 69.166 1.00 80.44 519 LEU A O 1
ATOM 4298 N N . MET A 1 520 ? -31.295 -4.830 68.343 1.00 72.31 520 MET A N 1
ATOM 4299 C CA . MET A 1 520 ? -31.596 -4.105 69.581 1.00 72.31 520 MET A CA 1
ATOM 4300 C C . MET A 1 520 ? -33.093 -4.090 69.900 1.00 72.31 520 MET A C 1
ATOM 4302 O O . MET A 1 520 ? -33.469 -4.213 71.065 1.00 72.31 520 MET A O 1
ATOM 4306 N N . THR A 1 521 ? -33.953 -3.949 68.891 1.00 75.94 521 THR A N 1
ATOM 4307 C CA . THR A 1 521 ? -35.410 -3.967 69.075 1.00 75.94 521 THR A CA 1
ATOM 4308 C C . THR A 1 521 ? -35.917 -5.364 69.420 1.00 75.94 521 THR A C 1
ATOM 4310 O O . THR A 1 521 ? -36.716 -5.487 70.346 1.00 75.94 521 THR A O 1
ATOM 4313 N N . GLU A 1 522 ? -35.385 -6.418 68.799 1.00 79.25 522 GLU A N 1
ATOM 4314 C CA . GLU A 1 522 ? -35.653 -7.809 69.191 1.00 79.25 522 GLU A CA 1
ATOM 4315 C C . GLU A 1 522 ? -35.202 -8.097 70.629 1.00 79.25 522 GLU A C 1
ATOM 4317 O O . GLU A 1 522 ? -35.956 -8.674 71.415 1.00 79.25 522 GLU A O 1
ATOM 4322 N N . ASN A 1 523 ? -34.007 -7.638 71.017 1.00 76.50 523 ASN A N 1
ATOM 4323 C CA . ASN A 1 523 ? -33.530 -7.770 72.393 1.00 76.50 523 ASN A CA 1
ATOM 4324 C C . ASN A 1 523 ? -34.395 -6.991 73.385 1.00 76.50 523 ASN A C 1
ATOM 4326 O O . ASN A 1 523 ? -34.673 -7.505 74.463 1.00 76.50 523 ASN A O 1
ATOM 4330 N N . ASN A 1 524 ? -34.854 -5.788 73.034 1.00 74.38 524 ASN A N 1
ATOM 4331 C CA . ASN A 1 524 ? -35.758 -5.016 73.884 1.00 74.38 524 ASN A CA 1
ATOM 4332 C C . ASN A 1 524 ? -37.118 -5.705 74.037 1.00 74.38 524 ASN A C 1
ATOM 4334 O O . ASN A 1 524 ? -37.628 -5.759 75.150 1.00 74.38 524 ASN A O 1
ATOM 4338 N N . GLN A 1 525 ? -37.667 -6.303 72.975 1.00 76.50 525 GLN A N 1
ATOM 4339 C CA . GLN A 1 525 ? -38.889 -7.114 73.061 1.00 76.50 525 GLN A CA 1
ATOM 4340 C C . GLN A 1 525 ? -38.689 -8.369 73.919 1.00 76.50 525 GLN A C 1
ATOM 4342 O O . GLN A 1 525 ? -39.584 -8.771 74.664 1.00 76.50 525 GLN A O 1
ATOM 4347 N N . LEU A 1 526 ? -37.521 -9.013 73.827 1.00 76.56 526 LEU A N 1
ATOM 4348 C CA . LEU A 1 526 ? -37.172 -10.139 74.689 1.00 76.56 526 LEU A CA 1
ATOM 4349 C C . LEU A 1 526 ? -37.074 -9.685 76.150 1.00 76.56 526 LEU A C 1
ATOM 4351 O O . LEU A 1 526 ? -37.609 -10.348 77.036 1.00 76.56 526 LEU A O 1
ATOM 4355 N N . LEU A 1 527 ? -36.443 -8.534 76.390 1.00 74.62 527 LEU A N 1
ATOM 4356 C CA . LEU A 1 527 ? -36.313 -7.935 77.711 1.00 74.62 527 LEU A CA 1
ATOM 4357 C C . LEU A 1 527 ? -37.690 -7.608 78.293 1.00 74.62 527 LEU A C 1
ATOM 4359 O O . LEU A 1 527 ? -37.968 -7.969 79.429 1.00 74.62 527 LEU A O 1
ATOM 4363 N N . GLU A 1 528 ? -38.575 -7.012 77.500 1.00 74.19 528 GLU A N 1
ATOM 4364 C CA . GLU A 1 528 ? -39.950 -6.690 77.880 1.00 74.19 528 GLU A CA 1
ATOM 4365 C C . GLU A 1 528 ? -40.729 -7.959 78.259 1.00 74.19 528 GLU A C 1
ATOM 4367 O O . GLU A 1 528 ? -41.304 -8.026 79.343 1.00 74.19 528 GLU A O 1
ATOM 4372 N N . LYS A 1 529 ? -40.607 -9.039 77.471 1.00 77.94 529 LYS A N 1
ATOM 4373 C CA . LYS A 1 529 ? -41.164 -10.357 77.826 1.00 77.94 529 LYS A CA 1
ATOM 4374 C C . LYS A 1 529 ? -40.579 -10.926 79.118 1.00 77.94 529 LYS A C 1
ATOM 4376 O O . LYS A 1 529 ? -41.324 -11.506 79.905 1.00 77.94 529 LYS A O 1
ATOM 4381 N N . THR A 1 530 ? -39.272 -10.783 79.355 1.00 74.81 530 THR A N 1
ATOM 4382 C CA . THR A 1 530 ? -38.651 -11.246 80.609 1.00 74.81 530 THR A CA 1
ATOM 4383 C C . THR A 1 530 ? -39.060 -10.395 81.805 1.00 74.81 530 THR A C 1
ATOM 4385 O O . THR A 1 530 ? -39.243 -10.935 82.888 1.00 74.81 530 THR A O 1
ATOM 4388 N N . VAL A 1 531 ? -39.265 -9.090 81.622 1.00 74.12 531 VAL A N 1
ATOM 4389 C CA . VAL A 1 531 ? -39.784 -8.188 82.655 1.00 74.12 531 VAL A CA 1
ATOM 4390 C C . VAL A 1 531 ? -41.235 -8.534 82.969 1.00 74.12 531 VAL A C 1
ATOM 4392 O O . VAL A 1 531 ? -41.595 -8.579 84.140 1.00 74.12 531 VAL A O 1
ATOM 4395 N N . ASP A 1 532 ? -42.053 -8.854 81.969 1.00 74.69 532 ASP A N 1
ATOM 4396 C CA . ASP A 1 532 ? -43.433 -9.300 82.174 1.00 74.69 532 ASP A CA 1
ATOM 4397 C C . ASP A 1 532 ? -43.509 -10.687 82.823 1.00 74.69 532 ASP A C 1
ATOM 4399 O O . ASP A 1 532 ? -44.357 -10.922 83.686 1.00 74.69 532 ASP A O 1
ATOM 4403 N N . GLN A 1 533 ? -42.603 -11.603 82.467 1.00 76.12 533 GLN A N 1
ATOM 4404 C CA . GLN A 1 533 ? -42.455 -12.888 83.155 1.00 76.12 533 GLN A CA 1
ATOM 4405 C C . GLN A 1 533 ? -42.004 -12.698 84.602 1.00 76.12 533 GLN A C 1
ATOM 4407 O O . GLN A 1 533 ? -42.625 -13.264 85.491 1.00 76.12 533 GLN A O 1
ATOM 4412 N N . LEU A 1 534 ? -41.004 -11.854 84.860 1.00 74.06 534 LEU A N 1
ATOM 4413 C CA . LEU A 1 534 ? -40.545 -11.544 86.212 1.00 74.06 534 LEU A CA 1
ATOM 4414 C C . LEU A 1 534 ? -41.614 -10.818 87.023 1.00 74.06 534 LEU A C 1
ATOM 4416 O O . LEU A 1 534 ? -41.737 -11.080 88.210 1.00 74.06 534 LEU A O 1
ATOM 4420 N N . LYS A 1 535 ? -42.427 -9.951 86.413 1.00 72.94 535 LYS A N 1
ATOM 4421 C CA . LYS A 1 535 ? -43.592 -9.343 87.069 1.00 72.94 535 LYS A CA 1
ATOM 4422 C C . LYS A 1 535 ? -44.638 -10.395 87.427 1.00 72.94 535 LYS A C 1
ATOM 4424 O O . LYS A 1 535 ? -45.166 -10.339 88.530 1.00 72.94 535 LYS A O 1
ATOM 4429 N N . LYS A 1 536 ? -44.909 -11.367 86.547 1.00 70.62 536 LYS A N 1
ATOM 4430 C CA . LYS A 1 536 ? -45.798 -12.505 86.847 1.00 70.62 536 LYS A CA 1
ATOM 4431 C C . LYS A 1 536 ? -45.236 -13.397 87.948 1.00 70.62 536 LYS A C 1
ATOM 4433 O O . LYS A 1 536 ? -45.964 -13.725 88.873 1.00 70.62 536 LYS A O 1
ATOM 4438 N N . GLU A 1 537 ? -43.950 -13.729 87.899 1.00 72.38 537 GLU A N 1
ATOM 4439 C CA . GLU A 1 537 ? -43.270 -14.491 88.949 1.00 72.38 537 GLU A CA 1
ATOM 4440 C C . GLU A 1 537 ? -43.217 -13.714 90.266 1.00 72.38 537 GLU A C 1
ATOM 4442 O O . GLU A 1 537 ? -43.360 -14.310 91.325 1.00 72.38 537 GLU A O 1
ATOM 4447 N N . PHE A 1 538 ? -43.069 -12.389 90.225 1.00 68.38 538 PHE A N 1
ATOM 4448 C CA . PHE A 1 538 ? -43.119 -11.525 91.400 1.00 68.38 538 PHE A CA 1
ATOM 4449 C C . PHE A 1 538 ? -44.533 -11.444 91.977 1.00 68.38 538 PHE A C 1
ATOM 4451 O O . PHE A 1 538 ? -44.673 -11.497 93.190 1.00 68.38 538 PHE A O 1
ATOM 4458 N N . LEU A 1 539 ? -45.576 -11.398 91.143 1.00 59.31 539 LEU A N 1
ATOM 4459 C CA . LEU A 1 539 ? -46.978 -11.504 91.565 1.00 59.31 539 LEU A CA 1
ATOM 4460 C C . LEU A 1 539 ? -47.283 -12.883 92.171 1.00 59.31 539 LEU A C 1
ATOM 4462 O O . LEU A 1 539 ? -47.871 -12.958 93.245 1.00 59.31 539 LEU A O 1
ATOM 4466 N N . GLU A 1 540 ? -46.796 -13.968 91.563 1.00 61.03 540 GLU A N 1
ATOM 4467 C CA . GLU A 1 540 ? -46.919 -15.326 92.109 1.00 61.03 540 GLU A CA 1
ATOM 4468 C C . GLU A 1 540 ? -46.097 -15.522 93.392 1.00 61.03 540 GLU A C 1
ATOM 4470 O O . GLU A 1 540 ? -46.505 -16.264 94.287 1.00 61.03 540 GLU A O 1
ATOM 4475 N N . LEU A 1 541 ? -44.936 -14.871 93.513 1.00 56.66 541 LEU A N 1
ATOM 4476 C CA . LEU A 1 541 ? -44.127 -14.859 94.729 1.00 56.66 541 LEU A CA 1
ATOM 4477 C C . LEU A 1 541 ? -44.766 -13.975 95.798 1.00 56.66 541 LEU A C 1
ATOM 4479 O O . LEU A 1 541 ? -44.754 -14.361 96.958 1.00 56.66 541 LEU A O 1
ATOM 4483 N N . GLN A 1 542 ? -45.379 -12.849 95.456 1.00 49.75 542 GLN A N 1
ATOM 4484 C CA . GLN A 1 542 ? -46.112 -11.995 96.391 1.00 49.75 542 GLN A CA 1
ATOM 4485 C C . GLN A 1 542 ? -47.371 -12.708 96.918 1.00 49.75 542 GLN A C 1
ATOM 4487 O O . GLN A 1 542 ? -47.668 -12.620 98.111 1.00 49.75 542 GLN A O 1
ATOM 4492 N N . GLU A 1 543 ? -48.030 -13.521 96.085 1.00 48.75 543 GLU A N 1
ATOM 4493 C CA . GLU A 1 543 ? -49.095 -14.440 96.508 1.00 48.75 543 GLU A CA 1
ATOM 4494 C C . GLU A 1 543 ? -48.565 -15.613 97.354 1.00 48.75 543 GLU A C 1
ATOM 4496 O O . GLU A 1 543 ? -49.180 -15.976 98.359 1.00 48.75 543 GLU A O 1
ATOM 4501 N N . LYS A 1 544 ? -47.389 -16.175 97.034 1.00 49.12 544 LYS A N 1
ATOM 4502 C CA . LYS A 1 544 ? -46.766 -17.268 97.813 1.00 49.12 544 LYS A CA 1
ATOM 4503 C C . LYS A 1 544 ? -46.059 -16.809 99.098 1.00 49.12 544 LYS A C 1
ATOM 4505 O O . LYS A 1 544 ? -45.858 -17.627 99.991 1.00 49.12 544 LYS A O 1
ATOM 4510 N N . THR A 1 545 ? -45.738 -15.524 99.252 1.00 40.97 545 THR A N 1
ATOM 4511 C CA . THR A 1 545 ? -45.036 -14.962 100.432 1.00 40.97 545 THR A CA 1
ATOM 4512 C C . THR A 1 545 ? -46.005 -14.414 101.492 1.00 40.97 545 THR A C 1
ATOM 4514 O O . THR A 1 545 ? -45.593 -13.753 102.441 1.00 40.97 545 THR A O 1
ATOM 4517 N N . SER A 1 546 ? -47.298 -14.746 101.392 1.00 40.06 546 SER A N 1
ATOM 4518 C CA . SER A 1 546 ? -48.291 -14.513 102.456 1.00 40.06 546 SER A CA 1
ATOM 4519 C C . SER A 1 546 ? -48.465 -15.708 103.409 1.00 40.06 546 SER A C 1
ATOM 4521 O O . SER A 1 546 ? -49.278 -15.657 104.331 1.00 40.06 546 SER A O 1
ATOM 4523 N N . SER A 1 547 ? -47.673 -16.776 103.265 1.00 39.72 547 SER A N 1
ATOM 4524 C CA . SER A 1 547 ? -47.596 -17.830 104.277 1.00 39.72 547 SER A CA 1
ATOM 4525 C C . SER A 1 547 ? -46.251 -18.552 104.271 1.00 39.72 547 SER A C 1
ATOM 4527 O O . SER A 1 547 ? -45.852 -19.113 103.257 1.00 39.72 547 SER A O 1
ATOM 4529 N N . PHE A 1 548 ? -45.676 -18.644 105.472 1.00 32.72 548 PHE A N 1
ATOM 4530 C CA . PHE A 1 548 ? -44.733 -19.658 105.957 1.00 32.72 548 PHE A CA 1
ATOM 4531 C C . PHE A 1 548 ? -43.276 -19.225 106.206 1.00 32.72 548 PHE A C 1
ATOM 4533 O O . PHE A 1 548 ? -42.596 -18.622 105.383 1.00 32.72 548 PHE A O 1
ATOM 4540 N N . GLN A 1 549 ? -42.841 -19.549 107.427 1.00 33.97 549 GLN A N 1
ATOM 4541 C CA . GLN A 1 549 ? -41.586 -19.201 108.086 1.00 33.97 549 GLN A CA 1
ATOM 4542 C C . GLN A 1 549 ? -40.455 -20.208 107.803 1.00 33.97 549 GLN A C 1
ATOM 4544 O O . GLN A 1 549 ? -40.713 -21.388 107.596 1.00 33.97 549 GLN A O 1
ATOM 4549 N N . LEU A 1 550 ? -39.219 -19.713 107.988 1.00 38.75 550 LEU A N 1
ATOM 4550 C CA . LEU A 1 550 ? -38.006 -20.385 108.498 1.00 38.75 550 LEU A CA 1
ATOM 4551 C C . LEU A 1 550 ? -37.487 -21.652 107.781 1.00 38.75 550 LEU A C 1
ATOM 4553 O O . LEU A 1 550 ? -38.066 -22.727 107.877 1.00 38.75 550 LEU A O 1
ATOM 4557 N N . SER A 1 551 ? -36.238 -21.603 107.297 1.00 34.22 551 SER A N 1
ATOM 4558 C CA . SER A 1 551 ? -35.102 -22.170 108.058 1.00 34.22 551 SER A CA 1
ATOM 4559 C C . SER A 1 551 ? -33.756 -22.137 107.317 1.00 34.22 551 SER A C 1
ATOM 4561 O O . SER A 1 551 ? -33.654 -22.076 106.095 1.00 34.22 551 SER A O 1
ATOM 4563 N N . GLU A 1 552 ? -32.719 -22.131 108.150 1.00 43.81 552 GLU A N 1
ATOM 4564 C CA . GLU A 1 552 ? -31.282 -22.143 107.908 1.00 43.81 552 GLU A CA 1
ATOM 4565 C C . GLU A 1 552 ? -30.791 -23.254 106.968 1.00 43.81 552 GLU A C 1
ATOM 4567 O O . GLU A 1 552 ? -30.970 -24.431 107.258 1.00 43.81 552 GLU A O 1
ATOM 4572 N N . GLN A 1 553 ? -30.027 -22.895 105.931 1.00 36.53 553 GLN A N 1
ATOM 4573 C CA . GLN A 1 553 ? -28.971 -23.743 105.350 1.00 36.53 553 GLN A CA 1
ATOM 4574 C C . GLN A 1 553 ? -28.064 -22.889 104.443 1.00 36.53 553 GLN A C 1
ATOM 4576 O O . GLN A 1 553 ? -28.201 -22.854 103.222 1.00 36.53 553 GLN A O 1
ATOM 4581 N N . HIS A 1 554 ? -27.133 -22.134 105.039 1.00 42.19 554 HIS A N 1
ATOM 4582 C CA . HIS A 1 554 ? -26.342 -21.136 104.295 1.00 42.19 554 HIS A CA 1
ATOM 4583 C C . HIS A 1 554 ? -24.824 -21.181 104.494 1.00 42.19 554 HIS A C 1
ATOM 4585 O O . HIS A 1 554 ? -24.145 -20.189 104.255 1.00 42.19 554 HIS A O 1
ATOM 4591 N N . LYS A 1 555 ? -24.244 -22.333 104.864 1.00 42.75 555 LYS A N 1
ATOM 4592 C CA . LYS A 1 555 ? -22.771 -22.440 104.952 1.00 42.75 555 LYS A CA 1
ATOM 4593 C C . LYS A 1 555 ? -22.085 -23.542 104.139 1.00 42.75 555 LYS A C 1
ATOM 4595 O O . LYS A 1 555 ? -20.889 -23.421 103.933 1.00 42.75 555 LYS A O 1
ATOM 4600 N N . ASN A 1 556 ? -22.809 -24.510 103.564 1.00 43.34 556 ASN A N 1
ATOM 4601 C CA . ASN A 1 556 ? -22.208 -25.521 102.666 1.00 43.34 556 ASN A CA 1
ATOM 4602 C C . ASN A 1 556 ? -22.582 -25.361 101.180 1.00 43.34 556 ASN A C 1
ATOM 4604 O O . ASN A 1 556 ? -22.013 -26.037 100.326 1.00 43.34 556 ASN A O 1
ATOM 4608 N N . PHE A 1 557 ? -23.522 -24.471 100.844 1.00 49.41 557 PHE A N 1
ATOM 4609 C CA . PHE A 1 557 ? -23.949 -24.271 99.454 1.00 49.41 557 PHE A CA 1
ATOM 4610 C C . PHE A 1 557 ? -22.985 -23.368 98.675 1.00 49.41 557 PHE A C 1
ATOM 4612 O O . PHE A 1 557 ? -22.730 -23.606 97.498 1.00 49.41 557 PHE A O 1
ATOM 4619 N N . THR A 1 558 ? -22.385 -22.377 99.337 1.00 53.44 558 THR A N 1
ATOM 4620 C CA . THR A 1 558 ? -21.462 -21.419 98.716 1.00 53.44 558 THR A CA 1
ATOM 4621 C C . THR A 1 558 ? -20.158 -22.062 98.254 1.00 53.44 558 THR A C 1
ATOM 4623 O O . THR A 1 558 ? -19.686 -21.715 97.181 1.00 53.44 558 THR A O 1
ATOM 4626 N N . GLU A 1 559 ? -19.607 -23.043 98.974 1.00 52.25 559 GLU A N 1
ATOM 4627 C CA . GLU A 1 559 ? -18.336 -23.687 98.594 1.00 52.25 559 GLU A CA 1
ATOM 4628 C C . GLU A 1 559 ? -18.495 -24.678 97.421 1.00 52.25 559 GLU A C 1
ATOM 4630 O O . GLU A 1 559 ? -17.649 -24.750 96.527 1.00 52.25 559 GLU A O 1
ATOM 4635 N N . ILE A 1 560 ? -19.630 -25.386 97.357 1.00 58.62 560 ILE A N 1
ATOM 4636 C CA . ILE A 1 560 ? -19.974 -26.269 96.229 1.00 58.62 560 ILE A CA 1
ATOM 4637 C C . ILE A 1 560 ? -20.320 -25.443 94.980 1.00 58.62 560 ILE A C 1
ATOM 4639 O O . ILE A 1 560 ? -19.903 -25.796 93.875 1.00 58.62 560 ILE A O 1
ATOM 4643 N N . GLN A 1 561 ? -21.035 -24.324 95.147 1.00 61.00 561 GLN A N 1
ATOM 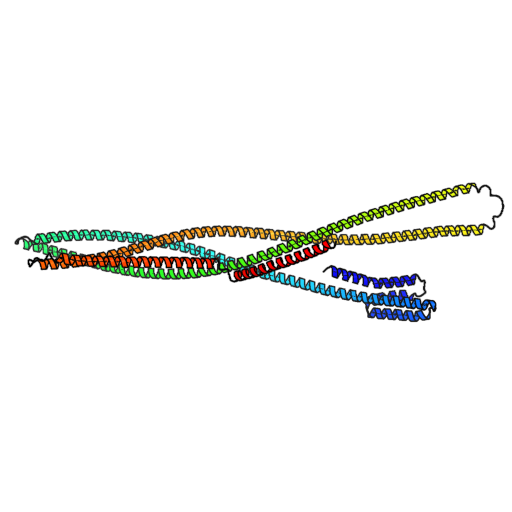4644 C CA . GLN A 1 561 ? -21.308 -23.368 94.069 1.00 61.00 561 GLN A CA 1
ATOM 4645 C C . GLN A 1 561 ? -20.015 -22.730 93.549 1.00 61.00 561 GLN A C 1
ATOM 4647 O O . GLN A 1 561 ? -19.839 -22.651 92.337 1.00 61.00 561 GLN A O 1
ATOM 4652 N N . PHE A 1 562 ? -19.070 -22.371 94.426 1.00 65.81 562 PHE A N 1
ATOM 4653 C CA . PHE A 1 562 ? -17.795 -21.785 94.005 1.00 65.81 562 PHE A CA 1
ATOM 4654 C C . PHE A 1 562 ? -16.952 -22.759 93.178 1.00 65.81 562 PHE A C 1
ATOM 4656 O O . PHE A 1 562 ? -16.466 -22.374 92.122 1.00 65.81 562 PHE A O 1
ATOM 4663 N N . ARG A 1 563 ? -16.849 -24.039 93.572 1.00 68.12 563 ARG A N 1
ATOM 4664 C CA . ARG A 1 563 ? -16.129 -25.050 92.767 1.00 68.12 563 ARG A CA 1
ATOM 4665 C C . ARG A 1 563 ? -16.799 -25.327 91.421 1.00 68.12 563 ARG A C 1
ATOM 4667 O O . ARG A 1 563 ? -16.109 -25.531 90.425 1.00 68.12 563 ARG A O 1
ATOM 4674 N N . LYS A 1 564 ? -18.137 -25.324 91.365 1.00 73.00 564 LYS A N 1
ATOM 4675 C CA . LYS A 1 564 ? -18.876 -25.423 90.093 1.00 73.00 564 LYS A CA 1
ATOM 4676 C C . LYS A 1 564 ? -18.642 -24.199 89.209 1.00 73.00 564 LYS A C 1
ATOM 4678 O O . LYS A 1 564 ? -18.432 -24.357 88.010 1.00 73.00 564 LYS A O 1
ATOM 4683 N N . MET A 1 565 ? -18.651 -23.005 89.794 1.00 74.31 565 MET A N 1
ATOM 4684 C CA . MET A 1 565 ? -18.417 -21.747 89.090 1.00 74.31 565 MET A CA 1
ATOM 4685 C C . MET A 1 565 ? -16.972 -21.645 88.589 1.00 74.31 565 MET A C 1
ATOM 4687 O O . MET A 1 565 ? -16.752 -21.248 87.452 1.00 74.31 565 MET A O 1
ATOM 4691 N N . GLU A 1 566 ? -15.997 -22.092 89.378 1.00 75.00 566 GLU A N 1
ATOM 4692 C CA . GLU A 1 566 ? -14.585 -22.158 88.993 1.00 75.00 566 GLU A CA 1
ATOM 4693 C C . GLU A 1 566 ? -14.347 -23.191 87.878 1.00 75.00 566 GLU A C 1
ATOM 4695 O O . GLU A 1 566 ? -13.642 -22.907 86.909 1.00 75.00 566 GLU A O 1
ATOM 4700 N N . GLY A 1 567 ? -15.012 -24.353 87.941 1.00 80.94 567 GLY A N 1
ATOM 4701 C CA . GLY A 1 567 ? -15.003 -25.349 86.865 1.00 80.94 567 GLY A CA 1
ATOM 4702 C C . GLY A 1 567 ? -15.609 -24.825 85.558 1.00 80.94 567 GLY A C 1
ATOM 4703 O O . GLY A 1 567 ? -15.018 -25.001 84.492 1.00 80.94 567 GLY A O 1
ATOM 4704 N N . LEU A 1 568 ? -16.742 -24.118 85.637 1.00 79.38 568 LEU A N 1
ATOM 4705 C CA . LEU A 1 568 ? -17.362 -23.446 84.489 1.00 79.38 568 LEU A CA 1
ATOM 4706 C C . LEU A 1 568 ? -16.468 -22.337 83.927 1.00 79.38 568 LEU A C 1
ATOM 4708 O O . LEU A 1 568 ? -16.348 -22.214 82.712 1.00 79.38 568 LEU A O 1
ATOM 4712 N N . TYR A 1 569 ? -15.793 -21.571 84.784 1.00 83.31 569 TYR A N 1
ATOM 4713 C CA . TYR A 1 569 ? -14.879 -20.513 84.359 1.00 83.31 569 TYR A CA 1
ATOM 4714 C C . TYR A 1 569 ? -13.645 -21.079 83.643 1.00 83.31 569 TYR A C 1
ATOM 4716 O O . TYR A 1 569 ? -13.243 -20.572 82.596 1.00 83.31 569 TYR A O 1
ATOM 4724 N N . LEU A 1 570 ? -13.076 -22.178 84.149 1.00 81.19 570 LEU A N 1
ATOM 4725 C CA . LEU A 1 570 ? -11.989 -22.907 83.488 1.00 81.19 570 LEU A CA 1
ATOM 4726 C C . LEU A 1 570 ? -12.426 -23.481 82.138 1.00 81.19 570 LEU A C 1
ATOM 4728 O O . LEU A 1 570 ? -11.676 -23.401 81.165 1.00 81.19 570 LEU A O 1
ATOM 4732 N N . GLN A 1 571 ? -13.643 -24.018 82.056 1.00 83.38 571 GLN A N 1
ATOM 4733 C CA . GLN A 1 571 ? -14.195 -24.546 80.813 1.00 83.38 571 GLN A CA 1
ATOM 4734 C C . GLN A 1 571 ? -14.461 -23.432 79.792 1.00 83.38 571 GLN A C 1
ATOM 4736 O O . GLN A 1 571 ? -14.097 -23.581 78.628 1.00 83.38 571 GLN A O 1
ATOM 4741 N N . LEU A 1 572 ? -15.012 -22.297 80.227 1.00 83.94 572 LEU A N 1
ATOM 4742 C CA . LEU A 1 572 ? -15.237 -21.122 79.387 1.00 83.94 572 LEU A CA 1
ATOM 4743 C C . LEU A 1 572 ? -13.912 -20.544 78.884 1.00 83.94 572 LEU A C 1
ATOM 4745 O O . LEU A 1 572 ? -13.782 -20.246 77.701 1.00 83.94 572 LEU A O 1
ATOM 4749 N N . ARG A 1 573 ? -12.898 -20.455 79.754 1.00 86.56 573 ARG A N 1
ATOM 4750 C CA . ARG A 1 573 ? -11.546 -20.027 79.379 1.00 86.56 573 ARG A CA 1
ATOM 4751 C C . ARG A 1 573 ? -10.934 -20.970 78.349 1.00 86.56 573 ARG A C 1
ATOM 4753 O O . ARG A 1 573 ? -10.387 -20.494 77.361 1.00 86.56 573 ARG A O 1
ATOM 4760 N N . LYS A 1 574 ? -11.065 -22.287 78.544 1.00 86.88 574 LYS A N 1
ATOM 4761 C CA . LYS A 1 574 ? -10.586 -23.293 77.588 1.00 86.88 574 LYS A CA 1
ATOM 4762 C C . LYS A 1 574 ? -11.302 -23.171 76.240 1.00 86.88 574 LYS A C 1
ATOM 4764 O O . LYS A 1 574 ? -10.635 -23.154 75.214 1.00 86.88 574 LYS A O 1
ATOM 4769 N N . GLN A 1 575 ? -12.624 -22.988 76.238 1.00 86.00 575 GLN A N 1
ATOM 4770 C CA . GLN A 1 575 ? -13.396 -22.752 75.014 1.00 86.00 575 GLN A CA 1
ATOM 4771 C C . GLN A 1 575 ? -13.003 -21.450 74.315 1.00 86.00 575 GLN A C 1
ATOM 4773 O O . GLN A 1 575 ? -12.920 -21.421 73.092 1.00 86.00 575 GLN A O 1
ATOM 4778 N N . PHE A 1 576 ? -12.740 -20.378 75.064 1.00 89.19 576 PHE A N 1
ATOM 4779 C CA . PHE A 1 576 ? -12.249 -19.125 74.493 1.00 89.19 576 PHE A CA 1
ATOM 4780 C C . PHE A 1 576 ? -10.873 -19.304 73.860 1.00 89.19 576 PHE A C 1
ATOM 4782 O O . PHE A 1 576 ? -10.627 -18.789 72.777 1.00 89.19 576 PHE A O 1
ATOM 4789 N N . GLN A 1 577 ? -9.992 -20.065 74.506 1.00 86.88 577 GLN A N 1
ATOM 4790 C CA . GLN A 1 577 ? -8.646 -20.328 74.011 1.00 86.88 577 GLN A CA 1
ATOM 4791 C C . GLN A 1 577 ? -8.667 -21.216 72.757 1.00 86.88 577 GLN A C 1
ATOM 4793 O O . GLN A 1 577 ? -7.981 -20.911 71.786 1.00 86.88 577 GLN A O 1
ATOM 4798 N N . GLU A 1 578 ? -9.504 -22.257 72.739 1.00 86.88 578 GLU A N 1
ATOM 4799 C CA . GLU A 1 578 ? -9.732 -23.107 71.563 1.00 86.88 578 GLU A CA 1
ATOM 4800 C C . GLU A 1 578 ? -10.348 -22.307 70.409 1.00 86.88 578 GLU A C 1
ATOM 4802 O O . GLU A 1 578 ? -9.838 -22.356 69.292 1.00 86.88 578 GLU A O 1
ATOM 4807 N N . LYS A 1 579 ? -11.389 -21.503 70.669 1.00 88.50 579 LYS A N 1
ATOM 4808 C CA . LYS A 1 579 ? -11.997 -20.639 69.646 1.00 88.50 579 LYS A CA 1
ATOM 4809 C C . LYS A 1 579 ? -11.028 -19.576 69.141 1.00 88.50 579 LYS A C 1
ATOM 4811 O O . LYS A 1 579 ? -11.001 -19.339 67.943 1.00 88.50 579 LYS A O 1
ATOM 4816 N N . SER A 1 580 ? -10.212 -18.983 70.012 1.00 87.62 580 SER A N 1
ATOM 4817 C CA . SER A 1 580 ? -9.172 -18.027 69.616 1.00 87.62 580 SER A CA 1
ATOM 4818 C C . SER A 1 580 ? -8.131 -18.685 68.713 1.00 87.62 580 SER A C 1
ATOM 4820 O O . SER A 1 580 ? -7.798 -18.115 67.683 1.00 87.62 580 SER A O 1
ATOM 4822 N N . MET A 1 581 ? -7.672 -19.902 69.035 1.00 86.81 581 MET A N 1
ATOM 4823 C CA . MET A 1 581 ? -6.747 -20.644 68.168 1.00 86.81 581 MET A CA 1
ATOM 4824 C C . MET A 1 581 ? -7.370 -20.994 66.816 1.00 86.81 581 MET A C 1
ATOM 4826 O O . MET A 1 581 ? -6.705 -20.878 65.790 1.00 86.81 581 MET A O 1
ATOM 4830 N N . VAL A 1 582 ? -8.638 -21.421 66.795 1.00 88.12 582 VAL A N 1
ATOM 4831 C CA . VAL A 1 582 ? -9.352 -21.686 65.538 1.00 88.12 582 VAL A CA 1
ATOM 4832 C C . VAL A 1 582 ? -9.467 -20.401 64.727 1.00 88.12 582 VAL A C 1
ATOM 4834 O O . VAL A 1 582 ? -9.183 -20.421 63.537 1.00 88.12 582 VAL A O 1
ATOM 4837 N N . LEU A 1 583 ? -9.812 -19.278 65.354 1.00 87.75 583 LEU A N 1
ATOM 4838 C CA . LEU A 1 583 ? -9.964 -17.993 64.678 1.00 87.75 583 LEU A CA 1
ATOM 4839 C C . LEU A 1 583 ? -8.629 -17.483 64.118 1.00 87.75 583 LEU A C 1
ATOM 4841 O O . LEU A 1 583 ? -8.589 -17.061 62.967 1.00 87.75 583 LEU A O 1
ATOM 4845 N N . ASP A 1 584 ? -7.530 -17.620 64.864 1.00 88.50 584 ASP A N 1
ATOM 4846 C CA . ASP A 1 584 ? -6.180 -17.304 64.381 1.00 88.50 584 ASP A CA 1
ATOM 4847 C C . ASP A 1 584 ? -5.767 -18.201 63.209 1.00 88.50 584 ASP A C 1
ATOM 4849 O O . ASP A 1 584 ? -5.238 -17.710 62.210 1.00 88.50 584 ASP A O 1
ATOM 4853 N N . LYS A 1 585 ? -6.071 -19.502 63.276 1.00 88.38 585 LYS A N 1
ATOM 4854 C CA . LYS A 1 585 ? -5.819 -20.436 62.173 1.00 88.38 585 LYS A CA 1
ATOM 4855 C C . LYS A 1 585 ? -6.649 -20.086 60.936 1.00 88.38 585 LYS A C 1
ATOM 4857 O O . LYS A 1 585 ? -6.114 -20.044 59.835 1.00 88.38 585 LYS A O 1
ATOM 4862 N N . THR A 1 586 ? -7.926 -19.760 61.123 1.00 87.81 586 THR A N 1
ATOM 4863 C CA . THR A 1 586 ? -8.821 -19.345 60.030 1.00 87.81 586 THR A CA 1
ATOM 4864 C C . THR A 1 586 ? -8.342 -18.029 59.416 1.00 87.81 586 THR A C 1
ATOM 4866 O O . THR A 1 586 ? -8.412 -17.850 58.206 1.00 87.81 586 THR A O 1
ATOM 4869 N N . ARG A 1 587 ? -7.798 -17.114 60.230 1.00 89.25 587 ARG A N 1
ATOM 4870 C CA . ARG A 1 587 ? -7.218 -15.847 59.770 1.00 89.25 587 ARG A CA 1
ATOM 4871 C C . ARG A 1 587 ? -5.942 -16.063 58.959 1.00 89.25 587 ARG A C 1
ATOM 4873 O O . ARG A 1 587 ? -5.769 -15.402 57.942 1.00 89.25 587 ARG A O 1
ATOM 4880 N N . GLN A 1 588 ? -5.079 -16.991 59.375 1.00 86.56 588 GLN A N 1
ATOM 4881 C CA . GLN A 1 588 ? -3.904 -17.398 58.597 1.00 86.56 588 GLN A CA 1
ATOM 4882 C C . GLN A 1 588 ? -4.297 -18.058 57.273 1.00 86.56 588 GLN A C 1
ATOM 4884 O O . GLN A 1 588 ? -3.727 -17.725 56.238 1.00 86.56 588 GLN A O 1
ATOM 4889 N N . GLU A 1 589 ? -5.287 -18.953 57.288 1.00 87.69 589 GLU A N 1
ATOM 4890 C CA . GLU A 1 589 ? -5.809 -19.588 56.074 1.00 87.69 589 GLU A CA 1
ATOM 4891 C C . GLU A 1 589 ? -6.408 -18.548 55.120 1.00 87.69 589 GLU A C 1
ATOM 4893 O O . GLU A 1 589 ? -6.056 -18.556 53.944 1.00 87.69 589 GLU A O 1
ATOM 4898 N N . LEU A 1 590 ? -7.204 -17.597 55.631 1.00 88.19 590 LEU A N 1
ATOM 4899 C CA . LEU A 1 590 ? -7.750 -16.477 54.857 1.00 88.19 590 LEU A CA 1
ATOM 4900 C C . LEU A 1 590 ? -6.651 -15.631 54.213 1.00 88.19 590 LEU A C 1
ATOM 4902 O O . LEU A 1 590 ? -6.724 -15.368 53.013 1.00 88.19 590 LEU A O 1
ATOM 4906 N N . PHE A 1 591 ? -5.618 -15.262 54.976 1.00 88.50 591 PHE A N 1
ATOM 4907 C CA . PHE A 1 591 ? -4.467 -14.523 54.452 1.00 88.50 591 PHE A CA 1
ATOM 4908 C C . PHE A 1 591 ? -3.748 -15.297 53.342 1.00 88.50 591 PHE A C 1
ATOM 4910 O O . PHE A 1 591 ? -3.474 -14.721 52.294 1.00 88.50 591 PHE A O 1
ATOM 4917 N N . LEU A 1 592 ? -3.514 -16.601 53.519 1.00 87.00 592 LEU A N 1
ATOM 4918 C CA . LEU A 1 592 ? -2.886 -17.447 52.498 1.00 87.00 592 LEU A CA 1
ATOM 4919 C C . LEU A 1 592 ? -3.750 -17.579 51.238 1.00 87.00 592 LEU A C 1
ATOM 4921 O O . LEU A 1 592 ? -3.225 -17.559 50.125 1.00 87.00 592 LEU A O 1
ATOM 4925 N N . THR A 1 593 ? -5.073 -17.712 51.376 1.00 86.88 593 THR A N 1
ATOM 4926 C CA . THR A 1 593 ? -5.977 -17.714 50.215 1.00 86.88 593 THR A CA 1
ATOM 4927 C C . THR A 1 593 ? -6.023 -16.363 49.520 1.00 86.88 593 THR A C 1
ATOM 4929 O O . THR A 1 593 ? -6.056 -16.331 48.294 1.00 86.88 593 THR A O 1
ATOM 4932 N N . GLN A 1 594 ? -5.985 -15.260 50.267 1.00 90.00 594 GLN A N 1
ATOM 4933 C CA . GLN A 1 594 ? -5.956 -13.916 49.701 1.00 90.00 594 GLN A CA 1
ATOM 4934 C C . GLN A 1 594 ? -4.639 -13.656 48.962 1.00 90.00 594 GLN A C 1
ATOM 4936 O O . GLN A 1 594 ? -4.660 -13.131 47.852 1.00 90.00 594 GLN A O 1
ATOM 4941 N N . GLU A 1 595 ? -3.507 -14.083 49.520 1.00 88.62 595 GLU A N 1
ATOM 4942 C CA . GLU A 1 595 ? -2.197 -14.005 48.870 1.00 88.62 595 GLU A CA 1
ATOM 4943 C C . GLU A 1 595 ? -2.170 -14.835 47.578 1.00 88.62 595 GLU A C 1
ATOM 4945 O O . GLU A 1 595 ? -1.781 -14.318 46.532 1.00 88.62 595 GLU A O 1
ATOM 4950 N N . LYS A 1 596 ? -2.703 -16.067 47.604 1.00 87.62 596 LYS A N 1
ATOM 4951 C CA . LYS A 1 596 ? -2.859 -16.906 46.402 1.00 87.62 596 LYS A CA 1
ATOM 4952 C C . LYS A 1 596 ? -3.779 -16.291 45.347 1.00 87.62 596 LYS A C 1
ATOM 4954 O O . LYS A 1 596 ? -3.467 -16.352 44.162 1.00 87.62 596 LYS A O 1
ATOM 4959 N N . MET A 1 597 ? -4.910 -15.711 45.750 1.00 86.06 597 MET A N 1
ATOM 4960 C CA . MET A 1 597 ? -5.812 -15.003 44.831 1.00 86.06 597 MET A CA 1
ATOM 4961 C C . MET A 1 597 ? -5.098 -13.821 44.184 1.00 86.06 597 MET A C 1
ATOM 4963 O O . MET A 1 597 ? -5.152 -13.661 42.972 1.00 86.06 597 MET A O 1
ATOM 4967 N N . THR A 1 598 ? -4.378 -13.033 44.980 1.00 86.38 598 THR A N 1
ATOM 4968 C CA . THR A 1 598 ? -3.644 -11.862 44.488 1.00 86.38 598 THR A CA 1
ATOM 4969 C C . THR A 1 598 ? -2.524 -12.276 43.531 1.00 86.38 598 THR A C 1
ATOM 4971 O O . THR A 1 598 ? -2.351 -11.644 42.494 1.00 86.38 598 THR A O 1
ATOM 4974 N N . SER A 1 599 ? -1.808 -13.373 43.813 1.00 84.25 599 SER A N 1
ATOM 4975 C CA . SER A 1 599 ? -0.803 -13.906 42.885 1.00 84.25 599 SER A CA 1
ATOM 4976 C C . SER A 1 599 ? -1.414 -14.436 41.587 1.00 84.25 599 SER A C 1
ATOM 4978 O O . SER A 1 599 ? -0.820 -14.260 40.531 1.00 84.25 599 SER A O 1
ATOM 4980 N N . LEU A 1 600 ? -2.596 -15.064 41.646 1.00 83.31 600 LEU A N 1
ATOM 4981 C CA . LEU A 1 600 ? -3.297 -15.544 40.452 1.00 83.31 600 LEU A CA 1
ATOM 4982 C C . LEU A 1 600 ? -3.814 -14.386 39.597 1.00 83.31 600 LEU A C 1
ATOM 4984 O O . LEU A 1 600 ? -3.620 -14.418 38.391 1.00 83.31 600 LEU A O 1
ATOM 4988 N N . TYR A 1 601 ? -4.401 -13.349 40.202 1.00 81.75 601 TYR A N 1
ATOM 4989 C CA . TYR A 1 601 ? -4.805 -12.150 39.461 1.00 81.75 601 TYR A CA 1
ATOM 4990 C C . TYR A 1 601 ? -3.622 -11.484 38.783 1.00 81.75 601 TYR A C 1
ATOM 4992 O O . TYR A 1 601 ? -3.715 -11.152 37.611 1.00 81.75 601 TYR A O 1
ATOM 5000 N N . LYS A 1 602 ? -2.496 -11.364 39.490 1.00 82.06 602 LYS A N 1
ATOM 5001 C CA . LYS A 1 602 ? -1.284 -10.796 38.913 1.00 82.06 602 LYS A CA 1
ATOM 5002 C C . LYS A 1 602 ? -0.739 -11.647 37.762 1.00 82.06 602 LYS A C 1
ATOM 5004 O O . LYS A 1 602 ? -0.322 -11.096 36.759 1.00 82.06 602 LYS A O 1
ATOM 5009 N N . SER A 1 603 ? -0.796 -12.975 37.876 1.00 72.44 603 SER A N 1
AT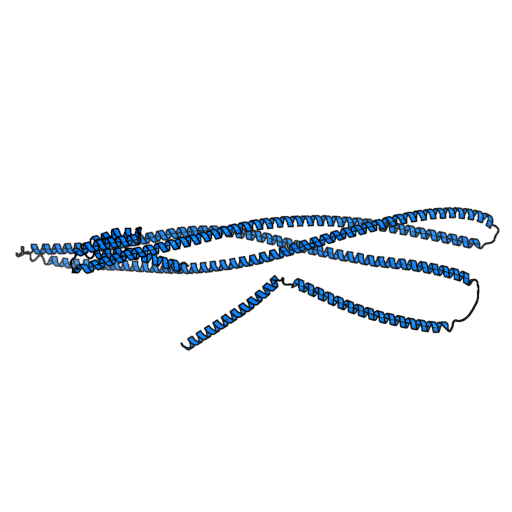OM 5010 C CA . SER A 1 603 ? -0.405 -13.886 36.793 1.00 72.44 603 SER A CA 1
ATOM 5011 C C . SER A 1 603 ? -1.340 -13.799 35.585 1.00 72.44 603 SER A C 1
ATOM 5013 O O . SER A 1 603 ? -0.858 -13.882 34.467 1.00 72.44 603 SER A O 1
ATOM 5015 N N . ILE A 1 604 ? -2.650 -13.631 35.792 1.00 74.25 604 ILE A N 1
ATOM 5016 C CA . ILE A 1 604 ? -3.632 -13.455 34.708 1.00 74.25 604 ILE A CA 1
ATOM 5017 C C . ILE A 1 604 ? -3.460 -12.086 34.047 1.00 74.25 604 ILE A C 1
ATOM 5019 O O . ILE A 1 604 ? -3.564 -11.978 32.835 1.00 74.25 604 ILE A O 1
ATOM 5023 N N . GLU A 1 605 ? -3.192 -11.042 34.828 1.00 77.00 605 GLU A N 1
ATOM 5024 C CA . GLU A 1 605 ? -2.914 -9.696 34.325 1.00 77.00 605 GLU A CA 1
ATOM 5025 C C . GLU A 1 605 ? -1.596 -9.672 33.538 1.00 77.00 605 GLU A C 1
ATOM 5027 O O . GLU A 1 605 ? -1.545 -9.122 32.446 1.00 77.00 605 GLU A O 1
ATOM 5032 N N . GLU A 1 606 ? -0.551 -10.347 34.025 1.00 72.50 606 GLU A N 1
ATOM 5033 C CA . GLU A 1 606 ? 0.694 -10.552 33.280 1.00 72.50 606 GLU A CA 1
ATOM 5034 C C . GLU A 1 606 ? 0.459 -11.401 32.018 1.00 72.50 606 GLU A C 1
ATOM 5036 O O . GLU A 1 606 ? 0.945 -11.033 30.956 1.00 72.50 606 GLU A O 1
ATOM 5041 N N . GLU A 1 607 ? -0.335 -12.473 32.076 1.00 71.12 607 GLU A N 1
ATOM 5042 C CA . GLU A 1 607 ? -0.726 -13.233 30.880 1.00 71.12 607 GLU A CA 1
ATOM 5043 C C . GLU A 1 607 ? -1.533 -12.381 29.898 1.00 71.12 607 GLU A C 1
ATOM 5045 O O . GLU A 1 607 ? -1.291 -12.486 28.714 1.00 71.12 607 GLU A O 1
ATOM 5050 N N . GLN A 1 608 ? -2.425 -11.492 30.336 1.00 67.88 608 GLN A N 1
ATOM 5051 C CA . GLN A 1 608 ? -3.195 -10.617 29.442 1.00 67.88 608 GLN A CA 1
ATOM 5052 C C . GLN A 1 608 ? -2.364 -9.474 28.849 1.00 67.88 608 GLN A C 1
ATOM 5054 O O . GLN A 1 608 ? -2.613 -9.058 27.721 1.00 67.88 608 GLN A O 1
ATOM 5059 N N . ILE A 1 609 ? -1.386 -8.959 29.596 1.00 68.44 609 ILE A N 1
ATOM 5060 C CA . ILE A 1 609 ? -0.480 -7.897 29.138 1.00 68.44 609 ILE A CA 1
ATOM 5061 C C . ILE A 1 609 ? 0.607 -8.462 28.212 1.00 68.44 609 ILE A C 1
ATOM 5063 O O . ILE A 1 609 ? 1.064 -7.763 27.310 1.00 68.44 609 ILE A O 1
ATOM 5067 N N . PHE A 1 610 ? 1.029 -9.710 28.434 1.00 56.50 610 PHE A N 1
ATOM 5068 C CA . PHE A 1 610 ? 2.114 -10.364 27.698 1.00 56.50 610 PHE A CA 1
ATOM 5069 C C . PHE A 1 610 ? 1.661 -11.550 26.838 1.00 56.50 610 PHE A C 1
ATOM 5071 O O . PHE A 1 610 ? 2.525 -12.270 26.324 1.00 56.50 610 PHE A O 1
ATOM 5078 N N . ASP A 1 611 ? 0.355 -11.772 26.639 1.00 52.72 611 ASP A N 1
ATOM 5079 C CA . ASP A 1 611 ? -0.106 -12.726 25.631 1.00 52.72 611 ASP A CA 1
ATOM 5080 C C . ASP A 1 611 ? 0.169 -12.119 24.266 1.00 52.72 611 ASP A C 1
ATOM 5082 O O . ASP A 1 611 ? -0.622 -11.375 23.689 1.00 52.72 611 ASP A O 1
ATOM 5086 N N . PHE A 1 612 ? 1.344 -12.459 23.755 1.00 57.81 612 PHE A N 1
ATOM 5087 C CA . PHE A 1 612 ? 1.634 -12.345 22.347 1.00 57.81 612 PHE A CA 1
ATOM 5088 C C . PHE A 1 612 ? 0.516 -13.063 21.600 1.00 57.81 612 PHE A C 1
ATOM 5090 O O . PHE A 1 612 ? 0.299 -14.265 21.816 1.00 57.81 612 PHE A O 1
ATOM 5097 N N . SER A 1 613 ? -0.175 -12.337 20.722 1.00 66.12 613 SER A N 1
ATOM 5098 C CA . SER A 1 613 ? -1.154 -12.944 19.821 1.00 66.12 613 SER A CA 1
ATOM 5099 C C . SER A 1 613 ? -0.507 -14.128 19.085 1.00 66.12 613 SER A C 1
ATOM 5101 O O . SER A 1 613 ? 0.717 -14.177 18.924 1.00 66.12 613 SER A O 1
ATOM 5103 N N . GLU A 1 614 ? -1.289 -15.110 18.618 1.00 66.81 614 GLU A N 1
ATOM 5104 C CA . GLU A 1 614 ? -0.720 -16.241 17.857 1.00 66.81 614 GLU A CA 1
ATOM 5105 C C . GLU A 1 614 ? 0.190 -15.755 16.717 1.00 66.81 614 GLU A C 1
ATOM 5107 O O . GLU A 1 614 ? 1.258 -16.326 16.490 1.00 66.81 614 GLU A O 1
ATOM 5112 N N . ASN A 1 615 ? -0.173 -14.634 16.090 1.00 69.00 615 ASN A N 1
ATOM 5113 C CA . ASN A 1 615 ? 0.618 -13.973 15.060 1.00 69.00 615 ASN A CA 1
ATOM 5114 C C . ASN A 1 615 ? 1.949 -13.428 15.589 1.00 69.00 615 ASN A C 1
ATOM 5116 O O . ASN A 1 615 ? 2.972 -13.618 14.940 1.00 69.00 615 ASN A O 1
ATOM 5120 N N . GLU A 1 616 ? 1.984 -12.814 16.771 1.00 68.88 616 GLU A N 1
ATOM 5121 C CA . GLU A 1 616 ? 3.232 -12.351 17.390 1.00 68.88 616 GLU A CA 1
ATOM 5122 C C . GLU A 1 616 ? 4.133 -13.512 17.816 1.00 68.88 616 GLU A C 1
ATOM 5124 O O . GLU A 1 616 ? 5.348 -13.417 17.661 1.00 68.88 616 GLU A O 1
ATOM 5129 N N . ARG A 1 617 ? 3.575 -14.646 18.262 1.00 73.50 617 ARG A N 1
ATOM 5130 C CA . ARG A 1 617 ? 4.370 -15.860 18.531 1.00 73.50 617 ARG A CA 1
ATOM 5131 C C . ARG A 1 617 ? 4.970 -16.443 17.250 1.00 73.50 617 ARG A C 1
ATOM 5133 O O . ARG A 1 617 ? 6.124 -16.878 17.264 1.00 73.50 617 ARG A O 1
ATOM 5140 N N . PHE A 1 618 ? 4.225 -16.435 16.142 1.00 76.25 618 PHE A N 1
ATOM 5141 C CA . PHE A 1 618 ? 4.762 -16.796 14.826 1.00 76.25 618 PHE A CA 1
ATOM 5142 C C . PHE A 1 618 ? 5.848 -15.818 14.378 1.00 76.25 618 PHE A C 1
ATOM 5144 O O . PHE A 1 618 ? 6.928 -16.253 13.986 1.00 76.25 618 PHE A O 1
ATOM 5151 N N . LEU A 1 619 ? 5.621 -14.515 14.539 1.00 78.38 619 LEU A N 1
ATOM 5152 C CA . LEU A 1 619 ? 6.582 -13.483 14.167 1.00 78.38 619 LEU A CA 1
ATOM 5153 C C . LEU A 1 619 ? 7.868 -13.572 14.994 1.00 78.38 619 LEU A C 1
ATOM 5155 O O . LEU A 1 619 ? 8.955 -13.388 14.462 1.00 78.38 619 LEU A O 1
ATOM 5159 N N . GLN A 1 620 ? 7.767 -13.892 16.284 1.00 74.69 620 GLN A N 1
ATOM 5160 C CA . GLN A 1 620 ? 8.914 -14.059 17.174 1.00 74.69 620 GLN A CA 1
ATOM 5161 C C . GLN A 1 620 ? 9.712 -15.324 16.831 1.00 74.69 620 GLN A C 1
ATOM 5163 O O . GLN A 1 620 ? 10.943 -15.319 16.883 1.00 74.69 620 GLN A O 1
ATOM 5168 N N . LYS A 1 621 ? 9.022 -16.394 16.418 1.00 82.31 621 LYS A N 1
ATOM 5169 C CA . LYS A 1 621 ? 9.653 -17.605 15.887 1.00 82.31 621 LYS A CA 1
ATOM 5170 C C . LYS A 1 621 ? 10.373 -17.325 14.567 1.00 82.31 621 LYS A C 1
ATOM 5172 O O . LYS A 1 621 ? 11.512 -17.757 14.414 1.00 82.31 621 LYS A O 1
ATOM 5177 N N . ASP A 1 622 ? 9.754 -16.577 13.660 1.00 85.50 622 ASP A N 1
ATOM 5178 C CA . ASP A 1 622 ? 10.355 -16.207 12.377 1.00 85.50 622 ASP A CA 1
ATOM 5179 C C . ASP A 1 622 ? 11.521 -15.229 12.565 1.00 85.50 622 ASP A C 1
ATOM 5181 O O . ASP A 1 622 ? 12.566 -15.408 11.948 1.00 85.50 622 ASP A O 1
ATOM 5185 N N . LEU A 1 623 ? 11.412 -14.268 13.489 1.00 83.12 623 LEU A N 1
ATOM 5186 C CA . LEU A 1 623 ? 12.516 -13.392 13.896 1.00 83.12 623 LEU A CA 1
ATOM 5187 C C . LEU A 1 623 ? 13.688 -14.184 14.470 1.00 83.12 623 LEU A C 1
ATOM 5189 O O . LEU A 1 623 ? 14.837 -13.865 14.180 1.00 83.12 623 LEU A O 1
ATOM 5193 N N . HIS A 1 624 ? 13.413 -15.214 15.269 1.00 84.94 624 HIS A N 1
ATOM 5194 C CA . HIS A 1 624 ? 14.457 -16.073 15.811 1.00 84.94 624 HIS A CA 1
ATOM 5195 C C . HIS A 1 624 ? 15.123 -16.924 14.722 1.00 84.94 624 HIS A C 1
ATOM 5197 O O . HIS A 1 624 ? 16.345 -17.036 14.696 1.00 84.94 624 HIS A O 1
ATOM 5203 N N . ILE A 1 625 ? 14.346 -17.479 13.785 1.00 89.50 625 ILE A N 1
ATOM 5204 C CA . ILE A 1 625 ? 14.894 -18.194 12.622 1.00 89.50 625 ILE A CA 1
ATOM 5205 C C . ILE A 1 625 ? 15.769 -17.247 11.796 1.00 89.50 625 ILE A C 1
ATOM 5207 O O . ILE A 1 625 ? 16.912 -17.583 11.493 1.00 89.50 625 ILE A O 1
ATOM 5211 N N . LEU A 1 626 ? 15.279 -16.039 11.514 1.00 89.12 626 LEU A N 1
ATOM 5212 C CA . LEU A 1 626 ? 16.009 -15.029 10.757 1.00 89.12 626 LEU A CA 1
ATOM 5213 C C . LEU A 1 626 ? 17.284 -14.580 11.486 1.00 89.12 626 LEU A C 1
ATOM 5215 O O . LEU A 1 626 ? 18.309 -14.372 10.842 1.00 89.12 626 LEU A O 1
ATOM 5219 N N . SER A 1 627 ? 17.262 -14.459 12.820 1.00 88.38 627 SER A N 1
ATOM 5220 C CA . SER A 1 627 ? 18.460 -14.105 13.592 1.00 88.38 627 SER A CA 1
ATOM 5221 C C . SER A 1 627 ? 19.515 -15.205 13.519 1.00 88.38 627 SER A C 1
ATOM 5223 O O . SER A 1 627 ? 20.691 -14.905 13.340 1.00 88.38 627 SER A O 1
ATOM 5225 N N . VAL A 1 628 ? 19.103 -16.473 13.604 1.00 90.44 628 VAL A N 1
ATOM 5226 C CA . VAL A 1 628 ? 20.002 -17.627 13.473 1.00 90.44 628 VAL A CA 1
ATOM 5227 C C . VAL A 1 628 ? 20.576 -17.717 12.055 1.00 90.44 628 VAL A C 1
ATOM 5229 O O . VAL A 1 628 ? 21.768 -17.974 11.888 1.00 90.44 628 VAL A O 1
ATOM 5232 N N . GLU A 1 629 ? 19.766 -17.468 11.024 1.00 90.44 629 GLU A N 1
ATOM 5233 C CA . GLU A 1 629 ? 20.235 -17.413 9.633 1.00 90.44 629 GLU A CA 1
ATOM 5234 C C . GLU A 1 629 ? 21.213 -16.257 9.402 1.00 90.44 629 GLU A C 1
ATOM 5236 O O . GLU A 1 629 ? 22.229 -16.433 8.729 1.00 90.44 629 GLU A O 1
ATOM 5241 N N . TYR A 1 630 ? 20.950 -15.094 9.999 1.00 89.56 630 TYR A N 1
ATOM 5242 C CA . TYR A 1 630 ? 21.824 -13.930 9.912 1.00 89.56 630 TYR A CA 1
ATOM 5243 C C . TYR A 1 630 ? 23.161 -14.152 10.632 1.00 89.56 630 TYR A C 1
ATOM 5245 O O . TYR A 1 630 ? 24.217 -13.847 10.078 1.00 89.56 630 TYR A O 1
ATOM 5253 N N . GLU A 1 631 ? 23.146 -14.742 11.831 1.00 90.12 631 GLU A N 1
ATOM 5254 C CA . GLU A 1 631 ? 24.366 -15.132 12.551 1.00 90.12 631 GLU A CA 1
ATOM 5255 C C . GLU A 1 631 ? 25.192 -16.147 11.758 1.00 90.12 631 GLU A C 1
ATOM 5257 O O . GLU A 1 631 ? 26.417 -16.025 11.680 1.00 90.12 631 GLU A O 1
ATOM 5262 N N . LYS A 1 632 ? 24.529 -17.111 11.110 1.00 92.50 632 LYS A N 1
ATOM 5263 C CA . LYS A 1 632 ? 25.195 -18.069 10.230 1.00 92.50 632 LYS A CA 1
ATOM 5264 C C . LYS A 1 632 ? 25.826 -17.383 9.017 1.00 92.50 632 LYS A C 1
ATOM 5266 O O . LYS A 1 632 ? 26.994 -17.626 8.744 1.00 92.50 632 LYS A O 1
ATOM 5271 N N . ALA A 1 633 ? 25.105 -16.488 8.342 1.00 89.56 633 ALA A N 1
ATOM 5272 C CA . ALA A 1 633 ? 25.642 -15.747 7.201 1.00 89.56 633 ALA A CA 1
ATOM 5273 C C . ALA A 1 633 ? 26.849 -14.877 7.594 1.00 89.56 633 ALA A C 1
ATOM 5275 O O . ALA A 1 633 ? 27.826 -14.807 6.855 1.00 89.56 633 ALA A O 1
ATOM 5276 N N . ILE A 1 634 ? 26.819 -14.249 8.776 1.00 89.38 634 ILE A N 1
ATOM 5277 C CA . ILE A 1 634 ? 27.975 -13.520 9.317 1.00 89.38 634 ILE A CA 1
ATOM 5278 C C . ILE A 1 634 ? 29.162 -14.459 9.547 1.00 89.38 634 ILE A C 1
ATOM 5280 O O . ILE A 1 634 ? 30.292 -14.079 9.241 1.00 89.38 634 ILE A O 1
ATOM 5284 N N . SER A 1 635 ? 28.927 -15.657 10.090 1.00 94.50 635 SER A N 1
ATOM 5285 C CA . SER A 1 635 ? 29.980 -16.661 10.270 1.00 94.50 635 SER A CA 1
ATOM 5286 C C . SER A 1 635 ? 30.586 -17.074 8.930 1.00 94.50 635 SER A C 1
ATOM 5288 O O . SER A 1 635 ? 31.803 -17.030 8.792 1.00 94.50 635 SER A O 1
ATOM 5290 N N . ASP A 1 636 ? 29.751 -17.381 7.935 1.00 91.06 636 ASP A N 1
ATOM 5291 C CA . ASP A 1 636 ? 30.193 -17.801 6.601 1.00 91.06 636 ASP A CA 1
ATOM 5292 C C . ASP A 1 636 ? 31.027 -16.696 5.915 1.00 91.06 636 ASP A C 1
ATOM 5294 O O . ASP A 1 636 ? 32.093 -16.968 5.367 1.00 91.06 636 ASP A O 1
ATOM 5298 N N . TYR A 1 637 ? 30.606 -15.425 6.008 1.00 91.69 637 TYR A N 1
ATOM 5299 C CA . TYR A 1 637 ? 31.392 -14.300 5.479 1.00 91.69 637 TYR A CA 1
ATOM 5300 C C . TYR A 1 637 ? 32.708 -14.088 6.221 1.00 91.69 637 TYR A C 1
ATOM 5302 O O . TYR A 1 637 ? 33.693 -13.651 5.627 1.00 91.69 637 TYR A O 1
ATOM 5310 N N . LYS A 1 638 ? 32.736 -14.350 7.527 1.00 93.25 638 LYS A N 1
ATOM 5311 C CA . LYS A 1 638 ? 33.962 -14.239 8.311 1.00 93.25 638 LYS A CA 1
ATOM 5312 C C . LYS A 1 638 ? 34.963 -15.319 7.908 1.00 93.25 638 LYS A C 1
ATOM 5314 O O . LYS A 1 638 ? 36.131 -14.993 7.721 1.00 93.25 638 LYS A O 1
ATOM 5319 N N . ASP A 1 639 ? 34.489 -16.544 7.704 1.00 92.88 639 ASP A N 1
ATOM 5320 C CA . ASP A 1 639 ? 35.308 -17.648 7.209 1.00 92.88 639 ASP A CA 1
ATOM 5321 C C . ASP A 1 639 ? 35.848 -17.339 5.798 1.00 92.88 639 ASP A C 1
ATOM 5323 O O . ASP A 1 639 ? 37.040 -17.508 5.552 1.00 92.88 639 ASP A O 1
ATOM 5327 N N . GLU A 1 640 ? 35.033 -16.775 4.895 1.00 93.56 640 GLU A N 1
ATOM 5328 C CA . GLU A 1 640 ? 35.481 -16.353 3.554 1.00 93.56 640 GLU A CA 1
ATOM 5329 C C . GLU A 1 640 ? 36.533 -15.228 3.610 1.00 93.56 640 GLU A C 1
ATOM 5331 O O . GLU A 1 640 ? 37.522 -15.249 2.871 1.00 93.56 640 GLU A O 1
ATOM 5336 N N . ILE A 1 641 ? 36.364 -14.250 4.508 1.00 92.75 641 ILE A N 1
ATOM 5337 C CA . ILE A 1 641 ? 37.357 -13.189 4.734 1.00 92.75 641 ILE A CA 1
ATOM 5338 C C . ILE A 1 641 ? 38.669 -13.776 5.263 1.00 92.75 641 ILE A C 1
ATOM 5340 O O . ILE A 1 641 ? 39.740 -13.357 4.814 1.00 92.75 641 ILE A O 1
ATOM 5344 N N . ASP A 1 642 ? 38.604 -14.730 6.190 1.00 93.19 642 ASP A N 1
ATOM 5345 C CA . ASP A 1 642 ? 39.784 -15.396 6.740 1.00 93.19 642 ASP A CA 1
ATOM 5346 C C . ASP A 1 642 ? 40.492 -16.237 5.657 1.00 93.19 642 ASP A C 1
ATOM 5348 O O . ASP A 1 642 ? 41.709 -16.122 5.498 1.00 93.19 642 ASP A O 1
ATOM 5352 N N . GLU A 1 643 ? 39.752 -16.966 4.813 1.00 94.38 643 GLU A N 1
ATOM 5353 C CA . GLU A 1 643 ? 40.298 -17.688 3.651 1.00 94.38 643 GLU A CA 1
ATOM 5354 C C . GLU A 1 643 ? 40.954 -16.746 2.629 1.00 94.38 643 GLU A C 1
ATOM 5356 O O . GLU A 1 643 ? 42.053 -17.015 2.129 1.00 94.38 643 GLU A O 1
ATOM 5361 N N . MET A 1 644 ? 40.317 -15.611 2.326 1.00 90.38 644 MET A N 1
ATOM 5362 C CA . MET A 1 644 ? 40.890 -14.583 1.457 1.00 90.38 644 MET A CA 1
ATOM 5363 C C . MET A 1 644 ? 42.154 -13.965 2.063 1.00 90.38 644 MET A C 1
ATOM 5365 O O . MET A 1 644 ? 43.130 -13.729 1.347 1.00 90.38 644 MET A O 1
ATOM 5369 N N . SER A 1 645 ? 42.154 -13.707 3.370 1.00 91.69 645 SER A N 1
ATOM 5370 C CA . SER A 1 645 ? 43.306 -13.188 4.110 1.00 91.69 645 SER A CA 1
ATOM 5371 C C . SER A 1 645 ? 44.475 -14.177 4.089 1.00 91.69 645 SER A C 1
ATOM 5373 O O . SER A 1 645 ? 45.623 -13.781 3.858 1.00 91.69 645 SER A O 1
ATOM 5375 N N . ASP A 1 646 ? 44.195 -15.473 4.226 1.00 93.25 646 ASP A N 1
ATOM 5376 C CA . ASP A 1 646 ? 45.180 -16.544 4.087 1.00 93.25 646 ASP A CA 1
ATOM 5377 C C . ASP A 1 646 ? 45.742 -16.616 2.661 1.00 93.25 646 ASP A C 1
ATOM 5379 O O . ASP A 1 646 ? 46.961 -16.687 2.477 1.00 93.25 646 ASP A O 1
ATOM 5383 N N . LEU A 1 647 ? 44.889 -16.508 1.638 1.00 92.94 647 LEU A N 1
ATOM 5384 C CA . LEU A 1 647 ? 45.300 -16.438 0.230 1.00 92.94 647 LEU A CA 1
ATOM 5385 C C . LEU A 1 647 ? 46.214 -15.240 -0.043 1.00 92.94 647 LEU A C 1
ATOM 5387 O O . LEU A 1 647 ? 47.274 -15.396 -0.655 1.00 92.94 647 LEU A O 1
ATOM 5391 N N . ILE A 1 648 ? 45.848 -14.055 0.450 1.00 90.56 648 ILE A N 1
ATOM 5392 C CA . ILE A 1 648 ? 46.673 -12.845 0.357 1.00 90.56 648 ILE A CA 1
ATOM 5393 C C . ILE A 1 648 ? 48.009 -13.063 1.075 1.00 90.56 648 ILE A C 1
ATOM 5395 O O . ILE A 1 648 ? 49.062 -12.732 0.532 1.00 90.56 648 ILE A O 1
ATOM 5399 N N . SER A 1 649 ? 47.993 -13.676 2.258 1.00 90.94 649 SER A N 1
ATOM 5400 C CA . SER A 1 649 ? 49.197 -13.981 3.037 1.00 90.94 649 SER A CA 1
ATOM 5401 C C . SER A 1 649 ? 50.126 -14.970 2.324 1.00 90.94 649 SER A C 1
ATOM 5403 O O . SER A 1 649 ? 51.349 -14.841 2.407 1.00 90.94 649 SER A O 1
ATOM 5405 N N . ILE A 1 650 ? 49.571 -15.952 1.606 1.00 93.31 650 ILE A N 1
ATOM 5406 C CA . ILE A 1 650 ? 50.330 -16.895 0.774 1.00 93.31 650 ILE A CA 1
ATOM 5407 C C . ILE A 1 650 ? 50.939 -16.177 -0.434 1.00 93.31 650 ILE A C 1
ATOM 5409 O O . ILE A 1 650 ? 52.130 -16.347 -0.694 1.00 93.31 650 ILE A O 1
ATOM 5413 N N . LEU A 1 651 ? 50.158 -15.352 -1.139 1.00 87.50 651 LEU A N 1
ATOM 5414 C CA . LEU A 1 651 ? 50.632 -14.585 -2.295 1.00 87.50 651 LEU A CA 1
ATOM 5415 C C . LEU A 1 651 ? 51.743 -13.601 -1.904 1.00 87.50 651 LEU A C 1
ATOM 5417 O O . LEU A 1 651 ? 52.764 -13.529 -2.584 1.00 87.50 651 LEU A O 1
ATOM 5421 N N . LEU A 1 652 ? 51.603 -12.918 -0.765 1.00 87.38 652 LEU A N 1
ATOM 5422 C CA . LEU A 1 652 ? 52.622 -12.008 -0.233 1.00 87.38 652 LEU A CA 1
ATOM 5423 C C . LEU A 1 652 ? 53.909 -12.715 0.214 1.00 87.38 652 LEU A C 1
ATOM 5425 O O . LEU A 1 652 ? 54.949 -12.071 0.255 1.00 87.38 652 LEU A O 1
ATOM 5429 N N . LYS A 1 653 ? 53.867 -14.011 0.553 1.00 87.75 653 LYS A N 1
ATOM 5430 C CA . LYS A 1 653 ? 55.070 -14.811 0.859 1.00 87.75 653 LYS A CA 1
ATOM 5431 C C . LYS A 1 653 ? 55.785 -15.340 -0.388 1.00 87.75 653 LYS A C 1
ATOM 5433 O O . LYS A 1 653 ? 56.916 -15.807 -0.265 1.00 87.75 653 LYS A O 1
ATOM 5438 N N . GLN A 1 654 ? 55.115 -15.364 -1.542 1.00 81.81 654 GLN A N 1
ATOM 5439 C CA . GLN A 1 654 ? 55.684 -15.840 -2.808 1.00 81.81 654 GLN A CA 1
ATOM 5440 C C . GLN A 1 654 ? 56.299 -14.716 -3.656 1.00 81.81 654 GLN A C 1
ATOM 5442 O O . GLN A 1 654 ? 57.119 -15.013 -4.526 1.00 81.81 654 GLN A O 1
ATOM 5447 N N . CYS A 1 655 ? 55.922 -13.460 -3.403 1.00 61.53 655 CYS A N 1
ATOM 5448 C CA . CYS A 1 655 ? 56.663 -12.275 -3.842 1.00 61.53 655 CYS A CA 1
ATOM 5449 C C . CYS A 1 655 ? 57.864 -12.017 -2.929 1.00 61.53 655 CYS A C 1
ATOM 5451 O O . CYS A 1 655 ? 58.903 -11.575 -3.473 1.00 61.53 655 CYS A O 1
#

Solvent-accessible surface area (backbone atoms only — not comparable to full-atom values): 35036 Å² total; per-residue (Å²): 116,71,68,61,54,53,52,51,51,54,50,46,55,49,43,53,50,46,14,60,48,48,42,51,50,53,47,50,56,49,62,74,50,85,58,95,64,67,63,54,61,50,43,49,68,55,22,52,59,32,21,72,76,46,32,73,64,13,33,53,51,31,47,51,51,44,50,53,50,47,58,63,49,55,78,76,52,58,82,87,50,46,63,58,50,53,50,53,52,50,52,49,47,49,22,45,50,44,36,28,53,25,51,53,53,47,50,57,48,50,54,50,51,49,53,49,51,51,53,50,49,53,50,50,52,52,49,52,52,50,50,53,52,50,53,52,53,50,52,54,51,49,54,50,51,53,50,50,52,52,50,53,52,50,52,52,52,49,53,53,50,51,50,53,51,49,53,51,50,53,50,52,51,51,52,52,52,52,49,52,50,53,50,50,53,51,51,52,51,51,50,51,54,51,52,52,52,51,52,56,51,52,51,54,48,51,56,49,52,54,52,54,60,61,62,72,77,64,86,88,76,73,54,67,66,50,47,55,52,49,50,53,51,49,50,52,48,46,53,48,46,53,49,50,49,50,48,51,50,51,51,49,53,50,49,51,51,52,48,53,50,49,55,50,50,50,53,52,50,52,51,51,50,53,52,52,49,51,50,50,53,51,50,51,52,49,52,50,54,52,50,56,50,49,53,52,52,52,50,52,48,52,52,51,51,53,50,50,53,51,51,51,54,50,50,52,52,51,50,50,52,49,53,52,50,52,54,51,49,52,53,50,52,51,52,50,53,52,51,50,54,51,48,54,53,51,51,53,52,50,49,52,51,51,52,53,50,50,53,51,51,54,49,52,57,52,53,52,55,58,56,60,63,63,56,69,67,54,70,76,67,67,80,79,66,91,68,82,91,69,93,72,79,56,68,69,56,51,56,56,51,52,53,52,51,53,51,50,52,50,51,52,52,48,51,50,50,51,52,49,48,52,50,52,52,49,52,51,54,49,50,52,49,51,51,51,50,50,53,50,49,52,54,50,50,53,52,49,52,52,52,52,51,53,52,51,52,49,51,52,52,52,51,52,52,51,51,54,50,52,53,53,51,52,53,51,54,51,51,52,54,50,51,53,49,50,54,54,49,52,53,53,49,49,54,50,51,52,52,50,52,50,52,49,51,51,51,53,51,51,51,52,51,48,53,50,49,52,53,49,50,55,48,48,54,51,47,50,52,51,51,52,48,49,50,50,50,48,51,54,43,58,65,54,69,76,63,88,80,88,83,91,82,85,79,70,57,62,62,57,50,48,54,52,51,50,52,48,48,53,50,51,50,50,50,50,52,52,50,47,54,51,50,53,49,51,50,52,51,49,50,53,52,48,52,52,49,52,52,48,52,51,50,51,51,48,46,66,76,62,57,61,50,76,66,49,51,50,50,52,50,50,50,49,51,51,49,53,52,49,54,48,52,52,50,54,53,48,53,51,49,51,51,51,50,50,52,50,53,52,55,64,70,74,107

Foldseek 3Di:
DVVVVVVLVVVLVVLLVVLVVLLVVLVVVCVVPVDPLPVSVVLSVQLLVLCLPPQPRSLVVSLVSLVVSLVVVLVVDDPVCNVVSVVSSVSNNVSSVSNRVSNVSVVVVVVVVVVVVVVVVVVVVVVVVVVVVVVVVVVVVVVVVVVVVVVVVVVVVVVVVVVVVVVVVVVVVVVVVVVVVVVVVVVVVVVVVVVVVVVVVVVVVVVVVVVVVVVVPDDDDVVPVVVVVVVVVVVVVVVVVVVVVVVVVVVVVVVVVVVVVVVVVVVVVVVVVVVVVVVVVVVVVVVVVVVVVVVVVVVVVVVVVVVVVVVVVVVVVVVVVVVVVVVVVVVVVVVVVVVVVVVVVVVVVVVVVVVVVVVVVVVVVVVVVVVVVVCVVVVVVPPPPPDDDDPPPCPVVVVVVVVVVVVVVVVVVVVVVVVVVVVVVVVVVVVVVVVVVVVVVVVVVVVVVVVVVVVVVVVVVVVVVVVVVVVVVVVVVVVVVVVVVVVVVVVVVVVVVVVVVVVVVVVVVVVVVVVVVVVVVVVVVVVVVVVVVVVVVVVVVVVVVVDDDDDDDPDPPVVVVVVVVVVVVVVVVVVVVVVVVVVVVVVVVVVVVVVVVVVVVVVVVCCVVPVDDPVSVVVVVVVVVVVVVVVVVVVVVVVVVVVVVVVVVVVVVVD